Protein AF-A0A519LF11-F1 (afdb_monomer_lite)

Structure (mmCIF, N/CA/C/O backbone):
data_AF-A0A519LF11-F1
#
_entry.id   AF-A0A519LF11-F1
#
loop_
_atom_site.group_PDB
_atom_site.id
_atom_site.type_symbol
_atom_site.label_atom_id
_atom_site.label_alt_id
_atom_site.label_comp_id
_atom_site.label_asym_id
_atom_site.label_entity_id
_atom_site.label_seq_id
_atom_site.pdbx_PDB_ins_code
_atom_site.Cartn_x
_atom_site.Cartn_y
_atom_site.Cartn_z
_atom_site.occupancy
_atom_site.B_iso_or_equiv
_atom_site.auth_seq_id
_atom_site.auth_comp_id
_atom_site.auth_asym_id
_atom_site.auth_atom_id
_atom_site.pdbx_PDB_model_num
ATOM 1 N N . TYR A 1 1 ? -3.056 -14.702 11.292 1.00 87.56 1 TYR A N 1
ATOM 2 C CA . TYR A 1 1 ? -4.074 -15.159 12.252 1.00 87.56 1 TYR A CA 1
ATOM 3 C C . TYR A 1 1 ? -5.432 -15.442 11.601 1.00 87.56 1 TYR A C 1
ATOM 5 O O . TYR A 1 1 ? -5.685 -16.607 11.350 1.00 87.56 1 TYR A O 1
ATOM 13 N N . LEU A 1 2 ? -6.253 -14.445 11.229 1.00 89.44 2 LEU A N 1
ATOM 14 C CA . LEU A 1 2 ? -7.637 -14.657 10.737 1.00 89.44 2 LEU A CA 1
ATOM 15 C C . LEU A 1 2 ? -7.786 -15.696 9.604 1.00 89.44 2 LEU A C 1
ATOM 17 O O . LEU A 1 2 ? -8.635 -16.578 9.676 1.00 89.44 2 LEU A O 1
ATOM 21 N N . LYS A 1 3 ? -6.880 -15.685 8.614 1.00 87.69 3 LYS A N 1
ATOM 22 C CA . LYS A 1 3 ? -6.844 -16.703 7.543 1.00 87.69 3 LYS A CA 1
ATOM 23 C C . LYS A 1 3 ? -6.712 -18.145 8.068 1.00 87.69 3 LYS A C 1
ATOM 25 O O . LYS A 1 3 ? -7.223 -19.061 7.444 1.00 87.69 3 LYS A O 1
ATOM 30 N N . LYS A 1 4 ? -6.009 -18.358 9.188 1.00 87.94 4 LYS A N 1
ATOM 31 C CA . LYS A 1 4 ? -5.772 -19.684 9.794 1.00 87.94 4 LYS A CA 1
ATOM 32 C C . LYS A 1 4 ? -6.984 -20.217 10.551 1.00 87.94 4 LYS A C 1
ATOM 34 O O . LYS A 1 4 ? -7.087 -21.423 10.725 1.00 87.94 4 LYS A O 1
ATOM 39 N N . ILE A 1 5 ? -7.886 -19.330 10.959 1.00 88.44 5 ILE A N 1
ATOM 40 C CA . ILE A 1 5 ? -9.177 -19.675 11.564 1.00 88.44 5 ILE A CA 1
ATOM 41 C C . ILE A 1 5 ? -10.328 -19.556 10.549 1.00 88.44 5 ILE A C 1
ATOM 43 O O . ILE A 1 5 ? -11.488 -19.482 10.934 1.00 88.44 5 ILE A O 1
ATOM 47 N N . ASN A 1 6 ? -10.013 -19.550 9.245 1.00 87.06 6 ASN A N 1
ATOM 48 C CA . ASN A 1 6 ? -10.973 -19.497 8.136 1.00 87.06 6 ASN A CA 1
ATOM 49 C C . ASN A 1 6 ? -11.924 -18.286 8.159 1.00 87.06 6 ASN A C 1
ATOM 51 O O . ASN A 1 6 ? -13.063 -18.378 7.702 1.00 87.06 6 ASN A O 1
ATOM 55 N N . ILE A 1 7 ? -11.447 -17.138 8.651 1.00 86.44 7 ILE A N 1
ATOM 56 C CA . ILE A 1 7 ? -12.171 -15.866 8.581 1.00 86.44 7 ILE A CA 1
ATOM 57 C C . ILE A 1 7 ? -11.615 -15.049 7.414 1.00 86.44 7 ILE A C 1
ATOM 59 O O . ILE A 1 7 ? -10.441 -14.662 7.402 1.00 86.44 7 ILE A O 1
ATOM 63 N N . ASN A 1 8 ? -12.470 -14.800 6.421 1.00 84.62 8 ASN A N 1
ATOM 64 C CA . ASN A 1 8 ? -12.156 -13.963 5.271 1.00 84.62 8 ASN A CA 1
ATOM 65 C C . ASN A 1 8 ? -12.647 -12.542 5.524 1.00 84.62 8 ASN A C 1
ATOM 67 O O . ASN A 1 8 ? -13.817 -12.325 5.810 1.00 84.62 8 ASN A O 1
ATOM 71 N N . ILE A 1 9 ? -11.744 -11.584 5.365 1.00 85.94 9 ILE A N 1
ATOM 72 C CA . ILE A 1 9 ? -12.034 -10.158 5.475 1.00 85.94 9 ILE A CA 1
ATOM 73 C C . ILE A 1 9 ? -11.451 -9.416 4.285 1.00 85.94 9 ILE A C 1
ATOM 75 O O . ILE A 1 9 ? -10.484 -9.864 3.654 1.00 85.94 9 ILE A O 1
ATOM 79 N N . ASP A 1 10 ? -12.016 -8.247 4.022 1.00 84.12 10 ASP A N 1
ATOM 80 C CA . ASP A 1 10 ? -11.404 -7.277 3.135 1.00 84.12 10 ASP A CA 1
ATOM 81 C C . ASP A 1 10 ? -10.126 -6.724 3.781 1.00 84.12 10 ASP A C 1
ATOM 83 O O . ASP A 1 10 ? -10.163 -5.979 4.758 1.00 84.12 10 ASP A O 1
ATOM 87 N N . GLN A 1 11 ? -8.971 -7.131 3.253 1.00 82.56 11 GLN A N 1
ATOM 88 C CA . GLN A 1 11 ? -7.669 -6.759 3.810 1.00 82.56 11 GLN A CA 1
ATOM 89 C C . GLN A 1 11 ? -7.358 -5.272 3.632 1.00 82.56 11 GLN A C 1
ATOM 91 O O . GLN A 1 11 ? -6.623 -4.714 4.449 1.00 82.56 11 GLN A O 1
ATOM 96 N N . TYR A 1 12 ? -7.878 -4.643 2.573 1.00 83.19 12 TYR A N 1
ATOM 97 C CA . TYR A 1 12 ? -7.669 -3.217 2.340 1.00 83.19 12 TYR A CA 1
ATOM 98 C C . TYR A 1 12 ? -8.465 -2.408 3.353 1.00 83.19 12 TYR A C 1
ATOM 100 O O . TYR A 1 12 ? -7.890 -1.542 4.013 1.00 83.19 12 TYR A O 1
ATOM 108 N N . GLU A 1 13 ? -9.736 -2.762 3.532 1.00 87.56 13 GLU A N 1
ATOM 109 C CA . GLU A 1 13 ? -10.608 -2.116 4.509 1.00 87.56 13 GLU A CA 1
ATOM 110 C C . GLU A 1 13 ? -10.112 -2.348 5.942 1.00 87.56 13 GLU A C 1
ATOM 112 O O . GLU A 1 13 ? -9.997 -1.405 6.715 1.00 87.56 13 GLU A O 1
ATOM 117 N N . PHE A 1 14 ? -9.696 -3.570 6.291 1.00 90.38 14 PHE A N 1
ATOM 118 C CA . PHE A 1 14 ? -9.141 -3.856 7.617 1.00 90.38 14 PHE A CA 1
ATOM 119 C C . PHE A 1 14 ? -7.875 -3.052 7.900 1.00 90.38 14 PHE A C 1
ATOM 121 O O . PHE A 1 14 ? -7.740 -2.456 8.966 1.00 90.38 14 PHE A O 1
ATOM 128 N N . ALA A 1 15 ? -6.949 -2.996 6.938 1.00 89.12 15 ALA A N 1
ATOM 129 C CA . ALA A 1 15 ? -5.745 -2.191 7.093 1.00 89.12 15 ALA A CA 1
ATOM 130 C C . ALA A 1 15 ? -6.081 -0.702 7.244 1.00 89.12 15 ALA A C 1
ATOM 132 O O . ALA A 1 15 ? -5.442 -0.029 8.047 1.00 89.12 15 ALA A O 1
ATOM 133 N N . PHE A 1 16 ? -7.068 -0.197 6.502 1.00 89.94 16 PHE A N 1
ATOM 134 C CA . PHE A 1 16 ? -7.521 1.183 6.619 1.00 89.94 16 PHE A CA 1
ATOM 135 C C . PHE A 1 16 ? -8.142 1.463 7.992 1.00 89.94 16 PHE A C 1
ATOM 137 O O . PHE A 1 16 ? -7.699 2.390 8.667 1.00 89.94 16 PHE A O 1
ATOM 144 N N . GLN A 1 17 ? -9.091 0.641 8.448 1.00 91.56 17 GLN A N 1
ATOM 145 C CA . GLN A 1 17 ? -9.766 0.828 9.734 1.00 91.56 17 GLN A CA 1
ATOM 146 C C . GLN A 1 17 ? -8.781 0.755 10.905 1.00 91.56 17 GLN A C 1
ATOM 148 O O . GLN A 1 17 ? -8.702 1.720 11.665 1.00 91.56 17 GLN A O 1
ATOM 153 N N . VAL A 1 18 ? -7.928 -0.280 10.966 1.00 92.12 18 VAL A N 1
ATOM 154 C CA . VAL A 1 18 ? -6.892 -0.399 12.009 1.00 92.12 18 VAL A CA 1
ATOM 155 C C . VAL A 1 18 ? -5.951 0.807 11.984 1.00 92.12 18 VAL A C 1
ATOM 157 O O . VAL A 1 18 ? -5.682 1.404 13.021 1.00 92.12 18 VAL A O 1
ATOM 160 N N . GLN A 1 19 ? -5.445 1.204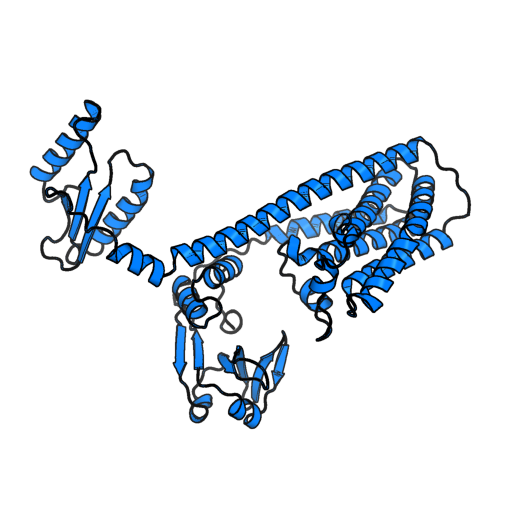 10.810 1.00 91.31 19 GLN A N 1
ATOM 161 C CA . GLN A 1 19 ? -4.489 2.315 10.717 1.00 91.31 19 GLN A CA 1
ATOM 162 C C . GLN A 1 19 ? -5.128 3.679 10.967 1.00 91.31 19 GLN A C 1
ATOM 164 O O . GLN A 1 19 ? -4.422 4.601 11.362 1.00 91.31 19 GLN A O 1
ATOM 169 N N . SER A 1 20 ? -6.424 3.837 10.718 1.00 92.50 20 SER A N 1
ATOM 170 C CA . SER A 1 20 ? -7.167 5.075 10.975 1.00 92.50 20 SER A CA 1
ATOM 171 C C . SER A 1 20 ? -7.638 5.204 12.427 1.00 92.50 20 SER A C 1
ATOM 173 O O . SER A 1 20 ? -8.152 6.254 12.808 1.00 92.50 20 SER A O 1
ATOM 175 N N . HIS A 1 21 ? -7.454 4.159 13.236 1.00 93.31 21 HIS A N 1
ATOM 176 C CA . HIS A 1 21 ? -7.799 4.159 14.649 1.00 93.31 21 HIS A CA 1
ATOM 177 C C . HIS A 1 21 ? -6.908 5.136 15.439 1.00 93.31 21 HIS A C 1
ATOM 179 O O . HIS A 1 21 ? -5.688 5.127 15.229 1.00 93.31 21 HIS A O 1
ATOM 185 N N . PRO A 1 22 ? -7.466 5.957 16.353 1.00 92.31 22 PRO A N 1
ATOM 186 C CA . PRO A 1 22 ? -6.696 6.925 17.141 1.00 92.31 22 PRO A CA 1
ATOM 187 C C . PRO A 1 22 ? -5.556 6.268 17.931 1.00 92.31 22 PRO A C 1
ATOM 189 O O . PRO A 1 22 ? -4.437 6.771 17.912 1.00 92.31 22 PRO A O 1
ATOM 192 N N . ASP A 1 23 ? -5.809 5.098 18.523 1.00 90.38 23 ASP A N 1
ATOM 193 C CA . ASP A 1 23 ? -4.818 4.357 19.315 1.00 90.38 23 ASP A CA 1
ATOM 194 C C . ASP A 1 23 ? -3.918 3.414 18.503 1.00 90.38 23 ASP A C 1
ATOM 196 O O . ASP A 1 23 ? -3.293 2.523 19.074 1.00 90.38 23 ASP A O 1
ATOM 200 N N . PHE A 1 24 ? -3.853 3.518 17.173 1.00 88.81 24 PHE A N 1
ATOM 201 C CA . PHE A 1 24 ? -2.919 2.700 16.389 1.00 88.81 24 PHE A CA 1
ATOM 202 C C . PHE A 1 24 ? -1.457 3.004 16.787 1.00 88.81 24 PHE A C 1
ATOM 204 O O . PHE A 1 24 ? -1.096 4.183 16.830 1.00 88.81 24 PHE A O 1
ATOM 211 N N . PRO A 1 25 ? -0.569 2.003 16.988 1.00 89.25 25 PRO A N 1
ATOM 212 C CA . PRO A 1 25 ? -0.704 0.566 16.699 1.00 89.25 25 PRO A CA 1
ATOM 213 C C . PRO A 1 25 ? -1.004 -0.319 17.932 1.00 89.25 25 PRO A C 1
ATOM 215 O O . PRO A 1 25 ? -0.390 -1.370 18.108 1.00 89.25 25 PRO A O 1
ATOM 218 N N . SER A 1 26 ? -1.914 0.090 18.817 1.00 89.44 26 SER A N 1
ATOM 219 C CA . SER A 1 26 ? -2.261 -0.673 20.027 1.00 89.44 26 SER A CA 1
ATOM 220 C C . SER A 1 26 ? -3.147 -1.896 19.755 1.00 89.44 26 SER A C 1
ATOM 222 O O . SER A 1 26 ? -3.822 -1.992 18.727 1.00 89.44 26 SER A O 1
ATOM 224 N N . LEU A 1 27 ? -3.218 -2.809 20.730 1.00 91.44 27 LEU A N 1
ATOM 225 C CA . LEU A 1 27 ? -4.159 -3.933 20.715 1.00 91.44 27 LEU A CA 1
ATOM 226 C C . LEU A 1 27 ? -5.624 -3.474 20.621 1.00 91.44 27 LEU A C 1
ATOM 228 O O . LEU A 1 27 ? -6.413 -4.128 19.943 1.00 91.44 27 LEU A O 1
ATOM 232 N N . LEU A 1 28 ? -5.966 -2.339 21.241 1.00 91.88 28 LEU A N 1
ATOM 233 C CA . LEU A 1 28 ? -7.313 -1.768 21.191 1.00 91.88 28 LEU A CA 1
ATOM 234 C C . LEU A 1 28 ? -7.740 -1.489 19.745 1.00 91.88 28 LEU A C 1
ATOM 236 O O . LEU A 1 28 ? -8.806 -1.928 19.329 1.00 91.88 28 LEU A O 1
ATOM 240 N N . SER A 1 29 ? -6.847 -0.904 18.935 1.00 93.06 29 SER A N 1
ATOM 241 C CA . SER A 1 29 ? -7.130 -0.646 17.514 1.00 93.06 29 SER A CA 1
ATOM 242 C C . SER A 1 29 ? -7.467 -1.910 16.714 1.00 93.06 29 SER A C 1
ATOM 244 O O . SER A 1 29 ? -8.253 -1.864 15.766 1.00 93.06 29 SER A O 1
ATOM 246 N N . ILE A 1 30 ? -6.890 -3.053 17.097 1.00 93.44 30 ILE A N 1
ATOM 247 C CA . ILE A 1 30 ? -7.147 -4.346 16.462 1.00 93.44 30 ILE A CA 1
ATOM 248 C C . ILE A 1 30 ? -8.499 -4.892 16.921 1.00 93.44 30 ILE A C 1
ATOM 250 O O . ILE A 1 30 ? -9.293 -5.289 16.074 1.00 93.44 30 ILE A O 1
ATOM 254 N N . VAL A 1 31 ? -8.759 -4.894 18.231 1.00 94.50 31 VAL A N 1
ATOM 255 C CA . VAL A 1 31 ? -10.025 -5.345 18.837 1.00 94.50 31 VAL A CA 1
ATOM 256 C C . VAL A 1 31 ? -11.210 -4.571 18.261 1.00 94.50 31 VAL A C 1
ATOM 258 O O . VAL A 1 31 ? -12.146 -5.176 17.742 1.00 94.50 31 VAL A O 1
ATOM 261 N N . ASP A 1 32 ? -11.131 -3.242 18.238 1.00 92.75 32 ASP A N 1
ATOM 262 C CA . ASP A 1 32 ? -12.209 -2.394 17.724 1.00 92.75 32 ASP A CA 1
ATOM 263 C C . ASP A 1 32 ? -12.405 -2.555 16.218 1.00 92.75 32 ASP A C 1
ATOM 265 O O . ASP A 1 32 ? -13.535 -2.542 15.728 1.00 92.75 32 ASP A O 1
ATOM 269 N N . THR A 1 33 ? -11.329 -2.810 15.468 1.00 93.12 33 THR A N 1
ATOM 270 C CA . THR A 1 33 ? -11.483 -3.135 14.048 1.00 93.12 33 THR A CA 1
ATOM 271 C C . THR A 1 33 ? -12.115 -4.512 13.847 1.00 93.12 33 THR A C 1
ATOM 273 O O . THR A 1 33 ? -12.961 -4.664 12.975 1.00 93.12 33 THR A O 1
ATOM 276 N N . LEU A 1 34 ? -11.772 -5.528 14.644 1.00 92.94 34 LEU A N 1
ATOM 277 C CA . LEU A 1 34 ? -12.459 -6.824 14.582 1.00 92.94 34 LEU A CA 1
ATOM 278 C C . LEU A 1 34 ? -13.955 -6.671 14.905 1.00 92.94 34 LEU A C 1
ATOM 280 O O . LEU A 1 34 ? -14.780 -7.247 14.195 1.00 92.94 34 LEU A O 1
ATOM 284 N N . ASN A 1 35 ? -14.302 -5.829 15.884 1.00 90.50 35 ASN A N 1
ATOM 285 C CA . ASN A 1 35 ? -15.689 -5.474 16.200 1.00 90.50 35 ASN A CA 1
ATOM 286 C C . ASN A 1 35 ? -16.390 -4.783 15.020 1.00 90.50 35 ASN A C 1
ATOM 288 O O . ASN A 1 35 ? -17.520 -5.137 14.701 1.00 90.50 35 ASN A O 1
ATOM 292 N N . PHE A 1 36 ? -15.715 -3.863 14.320 1.00 88.75 36 PHE A N 1
ATOM 293 C CA . PHE A 1 36 ? -16.241 -3.225 13.105 1.00 88.75 36 PHE A CA 1
ATOM 294 C C . PHE A 1 36 ? -16.598 -4.243 12.008 1.00 88.75 36 PHE A C 1
ATOM 296 O O . PHE A 1 36 ? -17.605 -4.084 11.324 1.00 88.75 36 PHE A O 1
ATOM 303 N N . PHE A 1 37 ? -15.817 -5.318 11.866 1.00 87.44 37 PHE A N 1
ATOM 304 C CA . PHE A 1 37 ? -16.116 -6.427 10.948 1.00 87.44 37 PHE A CA 1
ATOM 305 C C . PHE A 1 37 ? -17.119 -7.449 11.513 1.00 87.44 37 PHE A C 1
ATOM 307 O O . PHE A 1 37 ? -17.302 -8.507 10.913 1.00 87.44 37 PHE A O 1
ATOM 314 N N . ASN A 1 38 ? -17.753 -7.174 12.660 1.00 85.56 38 ASN A N 1
ATOM 315 C CA . ASN A 1 38 ? -18.621 -8.112 13.378 1.00 85.56 38 ASN A CA 1
ATOM 316 C C . ASN A 1 38 ? -17.945 -9.471 13.644 1.00 85.56 38 ASN A C 1
ATOM 318 O O . ASN A 1 38 ? -18.586 -10.522 13.584 1.00 85.56 38 ASN A O 1
ATOM 322 N N . ILE A 1 39 ? -16.637 -9.468 13.914 1.00 89.38 39 ILE A N 1
ATOM 323 C CA . ILE A 1 39 ? -15.878 -10.660 14.295 1.00 89.38 39 ILE A CA 1
ATOM 324 C C . ILE A 1 39 ? -15.870 -10.739 15.816 1.00 89.38 39 ILE A C 1
ATOM 326 O O . ILE A 1 39 ? -15.343 -9.847 16.481 1.00 89.38 39 ILE A O 1
ATOM 330 N N . LEU A 1 40 ? -16.414 -11.823 16.371 1.00 90.75 40 LEU A N 1
ATOM 331 C CA . LEU A 1 40 ? -16.359 -12.068 17.810 1.00 90.75 40 LEU A CA 1
ATOM 332 C C . LEU A 1 40 ? -14.901 -12.189 18.237 1.00 90.75 40 LEU A C 1
ATOM 334 O O . LEU A 1 40 ? -14.146 -12.984 17.683 1.00 90.75 40 LEU A O 1
ATOM 338 N N . ASN A 1 41 ? -14.481 -11.375 19.195 1.00 93.56 41 ASN A N 1
ATOM 339 C CA . ASN A 1 41 ? -13.105 -11.370 19.656 1.00 93.56 41 ASN A CA 1
ATOM 340 C C . ASN A 1 41 ? -13.023 -10.963 21.128 1.00 93.56 41 ASN A C 1
ATOM 342 O O . ASN A 1 41 ? -13.910 -10.289 21.652 1.00 93.56 41 ASN A O 1
ATOM 346 N N . LYS A 1 42 ? -11.960 -11.404 21.800 1.00 93.88 42 LYS A N 1
ATOM 347 C CA . LYS A 1 42 ? -11.648 -11.048 23.183 1.00 93.88 42 LYS A CA 1
ATOM 348 C C . LYS A 1 42 ? -10.145 -10.899 23.361 1.00 93.88 42 LYS A C 1
ATOM 350 O O . LYS A 1 42 ? -9.384 -11.799 23.009 1.00 93.88 42 LYS A O 1
ATOM 355 N N . ALA A 1 43 ? -9.745 -9.781 23.958 1.00 94.69 43 ALA A N 1
ATOM 356 C CA . ALA A 1 43 ? -8.422 -9.593 24.536 1.00 94.69 43 ALA A CA 1
ATOM 357 C C . ALA A 1 43 ? -8.501 -9.877 26.043 1.00 94.69 43 ALA A C 1
ATOM 359 O O . ALA A 1 43 ? -9.244 -9.206 26.758 1.00 94.69 43 ALA A O 1
ATOM 360 N N . ILE A 1 44 ? -7.771 -10.883 26.519 1.00 94.69 44 ILE A N 1
ATOM 361 C CA . ILE A 1 44 ? -7.806 -11.361 27.907 1.00 94.69 44 ILE A CA 1
ATOM 362 C C . ILE A 1 44 ? -6.395 -11.503 28.474 1.00 94.69 44 ILE A C 1
ATOM 364 O O . ILE A 1 44 ? -5.430 -11.653 27.723 1.00 94.69 44 ILE A O 1
ATOM 368 N N . ARG A 1 45 ? -6.285 -11.453 29.806 1.00 95.06 45 ARG A N 1
ATOM 369 C CA . ARG A 1 45 ? -5.061 -11.831 30.515 1.00 95.06 45 ARG A CA 1
ATOM 370 C C . ARG A 1 45 ? -5.102 -13.320 30.842 1.00 95.06 45 ARG A C 1
ATOM 372 O O . ARG A 1 45 ? -6.049 -13.763 31.483 1.00 95.06 45 ARG A O 1
ATOM 379 N N . VAL A 1 46 ? -4.102 -14.065 30.395 1.00 94.56 46 VAL A N 1
ATOM 380 C CA . VAL A 1 46 ? -3.960 -15.511 30.563 1.00 94.56 46 VAL A CA 1
ATOM 381 C C . VAL A 1 46 ? -2.549 -15.779 31.079 1.00 94.56 46 VAL A C 1
ATOM 383 O O . VAL A 1 46 ? -1.597 -15.575 30.323 1.00 94.56 46 VAL A O 1
ATOM 386 N N . PRO A 1 47 ? -2.397 -16.206 32.343 1.00 93.44 47 PRO A N 1
ATOM 387 C CA . PRO A 1 47 ? -1.108 -16.623 32.883 1.00 93.44 47 PRO A CA 1
ATOM 388 C C . PRO A 1 47 ? -0.517 -17.792 32.090 1.00 93.44 47 PRO A C 1
ATOM 390 O O . PRO A 1 47 ? -1.253 -18.592 31.507 1.00 93.44 47 PRO A O 1
ATOM 393 N N . ILE A 1 48 ? 0.810 -17.944 32.109 1.00 89.88 48 ILE A N 1
ATOM 394 C CA . ILE A 1 48 ? 1.488 -19.037 31.389 1.00 89.88 48 ILE A CA 1
ATOM 395 C C . ILE A 1 48 ? 1.015 -20.436 31.831 1.00 89.88 48 ILE A C 1
ATOM 397 O O . ILE A 1 48 ? 0.968 -21.353 31.011 1.00 89.88 48 ILE A O 1
ATOM 401 N N . SER A 1 49 ? 0.580 -20.594 33.089 1.00 90.12 49 SER A N 1
ATOM 402 C CA . SER A 1 49 ? 0.004 -21.844 33.615 1.00 90.12 49 SER A CA 1
ATOM 403 C C . SER A 1 49 ? -1.201 -22.331 32.806 1.00 90.12 49 SER A C 1
ATOM 405 O O . SER A 1 49 ? -1.400 -23.533 32.628 1.00 90.12 49 SER A O 1
ATOM 407 N N . ASP A 1 50 ? -1.969 -21.388 32.262 1.00 92.12 50 ASP A N 1
ATOM 408 C CA . ASP A 1 50 ? -3.241 -21.634 31.589 1.00 92.12 50 ASP A CA 1
ATOM 409 C C . ASP A 1 50 ? -3.080 -21.673 30.063 1.00 92.12 50 ASP A C 1
ATOM 411 O O . ASP A 1 50 ? -4.057 -21.832 29.327 1.00 92.12 50 ASP A O 1
ATOM 415 N N . LEU A 1 51 ? -1.839 -21.601 29.561 1.00 88.06 51 LEU A N 1
ATOM 416 C CA . LEU A 1 51 ? -1.502 -21.655 28.135 1.00 88.06 51 LEU A CA 1
ATOM 417 C C . LEU A 1 51 ? -2.129 -22.872 27.436 1.00 88.06 51 LEU A C 1
ATOM 419 O O . LEU A 1 51 ? -2.506 -22.812 26.265 1.00 88.06 51 LEU A O 1
ATOM 423 N N . ASN A 1 52 ? -2.279 -23.984 28.158 1.00 87.31 52 ASN A N 1
ATOM 424 C CA . ASN A 1 52 ? -2.854 -25.209 27.616 1.00 87.31 52 ASN A CA 1
ATOM 425 C C . ASN A 1 52 ? -4.353 -25.120 27.297 1.00 87.31 52 ASN A C 1
ATOM 427 O O . ASN A 1 52 ? -4.803 -25.894 26.451 1.00 87.31 52 ASN A O 1
ATOM 431 N N . LEU A 1 53 ? -5.082 -24.188 27.922 1.00 89.88 53 LEU A N 1
ATOM 432 C CA . LEU A 1 53 ? -6.515 -23.952 27.713 1.00 89.88 53 LEU A CA 1
ATOM 433 C C . LEU A 1 53 ? -6.799 -23.107 26.463 1.00 89.88 53 LEU A C 1
ATOM 435 O O . LEU A 1 53 ? -7.939 -23.043 26.003 1.00 89.88 53 LEU A O 1
ATOM 439 N N . LEU A 1 54 ? -5.775 -22.451 25.910 1.00 91.56 54 LEU A N 1
ATOM 440 C CA . LEU A 1 54 ? -5.916 -21.621 24.721 1.00 91.56 54 LEU A CA 1
ATOM 441 C C . LEU A 1 54 ? -6.207 -22.462 23.469 1.00 91.56 54 LEU A C 1
ATOM 443 O O . LEU A 1 54 ? -5.722 -23.592 23.337 1.00 91.56 54 LEU A O 1
ATOM 447 N N . PRO A 1 55 ? -6.956 -21.905 22.498 1.00 91.75 55 PRO A N 1
ATOM 448 C CA . PRO A 1 55 ? -7.197 -22.572 21.227 1.00 91.75 55 PRO A CA 1
ATOM 449 C C . PRO A 1 55 ? -5.891 -22.796 20.455 1.00 91.75 55 PRO A C 1
ATOM 451 O O . PRO A 1 55 ? -4.869 -22.164 20.702 1.00 91.75 55 PRO A O 1
ATOM 454 N N . ASN A 1 56 ? -5.932 -23.641 19.423 1.00 92.38 56 ASN A N 1
ATOM 455 C CA . ASN A 1 56 ? -4.737 -23.944 18.623 1.00 92.38 56 ASN A CA 1
ATOM 456 C C . ASN A 1 56 ? -4.134 -22.730 17.896 1.00 92.38 56 ASN A C 1
ATOM 458 O O . ASN A 1 56 ? -2.991 -22.789 17.452 1.00 92.38 56 ASN A O 1
ATOM 462 N N . ASN A 1 57 ? -4.905 -21.656 17.718 1.00 93.06 57 ASN A N 1
ATOM 463 C CA . ASN A 1 57 ? -4.498 -20.446 17.016 1.00 93.06 57 ASN A CA 1
ATOM 464 C C . ASN A 1 57 ? -4.929 -19.226 17.828 1.00 93.06 57 ASN A C 1
ATOM 466 O O . ASN A 1 57 ? -6.126 -19.022 18.030 1.00 93.06 57 ASN A O 1
ATOM 470 N N . PHE A 1 58 ? -3.981 -18.378 18.208 1.00 94.38 58 PHE A N 1
ATOM 471 C CA . PHE A 1 58 ? -4.256 -17.132 18.925 1.00 94.38 58 PHE A CA 1
ATOM 472 C C . PHE A 1 58 ? -3.169 -16.095 18.643 1.00 94.38 58 PHE A C 1
ATOM 474 O O . PHE A 1 58 ? -2.161 -16.385 17.995 1.00 94.38 58 PHE A O 1
ATOM 481 N N . ILE A 1 59 ? -3.388 -14.863 19.086 1.00 94.44 59 ILE A N 1
ATOM 482 C CA . ILE A 1 59 ? -2.361 -13.822 19.116 1.00 94.44 59 ILE A CA 1
ATOM 483 C C . ILE A 1 59 ? -1.960 -13.615 20.575 1.00 94.44 59 ILE A C 1
ATOM 485 O O . ILE A 1 59 ? -2.834 -13.554 21.430 1.00 94.44 59 ILE A O 1
ATOM 489 N N . ALA A 1 60 ? -0.670 -13.486 20.863 1.00 93.75 60 ALA A N 1
ATOM 490 C CA . ALA A 1 60 ? -0.181 -13.166 22.200 1.00 93.75 60 ALA A CA 1
ATOM 491 C C . ALA A 1 60 ? 0.842 -12.036 22.161 1.00 93.75 60 ALA A C 1
ATOM 493 O O . ALA A 1 60 ? 1.538 -11.841 21.162 1.00 93.75 60 ALA A O 1
ATOM 494 N N . LEU A 1 61 ? 0.925 -11.293 23.257 1.00 92.19 61 LEU A N 1
ATOM 495 C CA . LEU A 1 61 ? 1.948 -10.285 23.470 1.00 92.19 61 LEU A CA 1
ATOM 496 C C . LEU A 1 61 ? 3.216 -10.960 24.007 1.00 92.19 61 LEU A C 1
ATOM 498 O O . LEU A 1 61 ? 3.197 -11.531 25.094 1.00 92.19 61 LEU A O 1
ATOM 502 N N . ILE A 1 62 ? 4.306 -10.887 23.244 1.00 90.38 62 ILE A N 1
ATOM 503 C CA . ILE A 1 62 ? 5.591 -11.523 23.558 1.00 90.38 62 ILE A CA 1
ATOM 504 C C . ILE A 1 62 ? 6.664 -10.443 23.701 1.00 90.38 62 ILE A C 1
ATOM 506 O O . ILE A 1 62 ? 6.719 -9.496 22.912 1.00 90.38 62 ILE A O 1
ATOM 510 N N . LYS A 1 63 ? 7.512 -10.569 24.722 1.00 89.31 63 LYS A N 1
ATOM 511 C CA . LYS A 1 63 ? 8.620 -9.654 25.006 1.00 89.31 63 LYS A CA 1
ATOM 512 C C . LYS A 1 63 ? 9.940 -10.264 24.537 1.00 89.31 63 LYS A C 1
ATOM 514 O O . LYS A 1 63 ? 10.456 -11.185 25.157 1.00 89.31 63 LYS A O 1
ATOM 519 N N . GLU A 1 64 ? 10.495 -9.744 23.447 1.00 83.81 64 GLU A N 1
ATOM 520 C CA . GLU A 1 64 ? 11.839 -10.117 22.990 1.00 83.81 64 GLU A CA 1
ATOM 521 C C . GLU A 1 64 ? 12.921 -9.298 23.712 1.00 83.81 64 GLU A C 1
ATOM 523 O O . GLU A 1 64 ? 12.698 -8.145 24.093 1.00 83.81 64 GLU A O 1
ATOM 528 N N . GLU A 1 65 ? 14.109 -9.878 23.893 1.00 78.50 65 GLU A N 1
ATOM 529 C CA . GLU A 1 65 ? 15.240 -9.186 24.519 1.00 78.50 65 GLU A CA 1
ATOM 530 C C . GLU A 1 65 ? 15.597 -7.900 23.760 1.00 78.50 65 GLU A C 1
ATOM 532 O O . GLU A 1 65 ? 15.757 -7.892 22.539 1.00 78.50 65 GLU A O 1
ATOM 537 N N . GLY A 1 66 ? 15.696 -6.788 24.493 1.00 74.62 66 GLY A N 1
ATOM 538 C CA . GLY A 1 66 ? 16.035 -5.479 23.930 1.00 74.62 66 GLY A CA 1
ATOM 539 C C . GLY A 1 66 ? 14.934 -4.811 23.094 1.00 74.62 66 GLY A C 1
ATOM 540 O O . GLY A 1 66 ? 15.173 -3.727 22.561 1.00 74.62 66 GLY A O 1
ATOM 541 N N . LYS A 1 67 ? 13.733 -5.399 22.984 1.00 80.88 67 LYS A N 1
ATOM 542 C CA . LYS A 1 67 ? 12.597 -4.823 22.243 1.00 80.88 67 LYS A CA 1
ATOM 543 C C . LYS A 1 67 ? 11.384 -4.591 23.148 1.00 80.88 67 LYS A C 1
ATOM 545 O O . LYS A 1 67 ? 11.200 -5.240 24.176 1.00 80.88 67 LYS A O 1
ATOM 550 N N . ALA A 1 68 ? 10.527 -3.650 22.749 1.00 81.00 68 ALA A N 1
ATOM 551 C CA . ALA A 1 68 ? 9.209 -3.502 23.360 1.00 81.00 68 ALA A CA 1
ATOM 552 C C . ALA A 1 68 ? 8.352 -4.756 23.083 1.00 81.00 68 ALA A C 1
ATOM 554 O O . ALA A 1 68 ? 8.538 -5.375 22.033 1.00 81.00 68 ALA A O 1
ATOM 555 N N . PRO A 1 69 ? 7.409 -5.127 23.970 1.00 85.12 69 PRO A N 1
ATOM 556 C CA . PRO A 1 69 ? 6.510 -6.251 23.727 1.00 85.12 69 PRO A CA 1
ATOM 557 C C . PRO A 1 69 ? 5.713 -6.068 22.431 1.00 85.12 69 PRO A C 1
ATOM 559 O O . PRO A 1 69 ? 5.159 -4.995 22.186 1.00 85.12 69 PRO A O 1
ATOM 562 N N . GLN A 1 70 ? 5.639 -7.113 21.609 1.00 86.44 70 GLN A N 1
ATOM 563 C CA . GLN A 1 70 ? 4.949 -7.097 20.318 1.00 86.44 70 GLN A CA 1
ATOM 564 C C . GLN A 1 70 ? 3.923 -8.224 20.226 1.00 86.44 70 GLN A C 1
ATOM 566 O O . GLN A 1 70 ? 4.020 -9.241 20.909 1.00 86.44 70 GLN A O 1
ATOM 571 N N . LEU A 1 71 ? 2.889 -8.020 19.410 1.00 88.88 71 LEU A N 1
ATOM 572 C CA . LEU A 1 71 ? 1.854 -9.024 19.182 1.00 88.88 71 LEU A CA 1
ATOM 573 C C . LEU A 1 71 ? 2.339 -10.036 18.142 1.00 88.88 71 LEU A C 1
ATOM 575 O O . LEU A 1 71 ? 2.577 -9.678 16.988 1.00 88.88 71 LEU A O 1
ATOM 579 N N . HIS A 1 72 ? 2.407 -11.306 18.529 1.00 90.88 72 HIS A N 1
ATOM 580 C CA . HIS A 1 72 ? 2.767 -12.414 17.651 1.00 90.88 72 HIS A CA 1
ATOM 581 C C . HIS A 1 72 ? 1.600 -13.384 17.491 1.00 90.88 72 HIS A C 1
ATOM 583 O O . HIS A 1 72 ? 0.851 -13.659 18.425 1.00 90.88 72 HIS A O 1
ATOM 589 N N . TYR A 1 73 ? 1.453 -13.934 16.287 1.00 92.44 73 TYR A N 1
ATOM 590 C CA . TYR A 1 73 ? 0.558 -15.066 16.054 1.00 92.44 73 TYR A CA 1
ATOM 591 C C . TYR A 1 73 ? 1.227 -16.343 16.561 1.00 92.44 73 TYR A C 1
ATOM 593 O O . TYR A 1 73 ? 2.346 -16.641 16.146 1.00 92.44 73 TYR A O 1
ATOM 601 N N . ILE A 1 74 ? 0.529 -17.093 17.410 1.00 92.81 74 ILE A N 1
ATOM 602 C CA . ILE A 1 74 ? 0.982 -18.367 17.964 1.00 92.81 74 ILE A CA 1
ATOM 603 C C . ILE A 1 74 ? 0.082 -19.493 17.453 1.00 92.81 74 ILE A C 1
ATOM 605 O O . ILE A 1 74 ? -1.148 -19.380 17.411 1.00 92.81 74 ILE A O 1
ATOM 609 N N . GLN A 1 75 ? 0.721 -20.586 17.046 1.00 92.69 75 GLN A N 1
ATOM 610 C CA . GLN A 1 75 ? 0.095 -21.829 16.635 1.00 92.69 75 GLN A CA 1
ATOM 611 C C . GLN A 1 75 ? 0.582 -22.975 17.525 1.00 92.69 75 GLN A C 1
ATOM 613 O O . GLN A 1 75 ? 1.773 -23.279 17.557 1.00 92.69 75 GLN A O 1
ATOM 618 N N . LYS A 1 76 ? -0.349 -23.658 18.187 1.00 90.88 76 LYS A N 1
ATOM 619 C CA . LYS A 1 76 ? -0.094 -24.893 18.936 1.00 90.88 76 LYS A CA 1
ATOM 620 C C . LYS A 1 76 ? -0.276 -26.102 18.016 1.00 90.88 76 LYS A C 1
ATOM 622 O O . LYS A 1 76 ? -1.289 -26.209 17.318 1.00 90.88 76 LYS A O 1
ATOM 627 N N . LYS A 1 77 ? 0.699 -27.015 17.999 1.00 87.56 77 LYS A N 1
ATOM 628 C CA . LYS A 1 77 ? 0.611 -28.318 17.315 1.00 87.56 77 LYS A CA 1
ATOM 629 C C . LYS A 1 77 ? 1.122 -29.415 18.245 1.00 87.56 77 LYS A C 1
ATOM 631 O O . LYS A 1 77 ? 2.328 -29.611 18.380 1.00 87.56 77 LYS A O 1
ATOM 636 N N . GLY A 1 78 ? 0.198 -30.134 18.879 1.00 84.81 78 GLY A N 1
ATOM 637 C CA . GLY A 1 78 ? 0.548 -31.112 19.908 1.00 84.81 78 GLY A CA 1
ATOM 638 C C . GLY A 1 78 ? 1.249 -30.426 21.083 1.00 84.81 78 GLY A C 1
ATOM 639 O O . GLY A 1 78 ? 0.653 -29.565 21.727 1.00 84.81 78 GLY A O 1
ATOM 640 N N . ILE A 1 79 ? 2.509 -30.795 21.323 1.00 81.69 79 ILE A N 1
ATOM 641 C CA . ILE A 1 79 ? 3.341 -30.300 22.436 1.00 81.69 79 ILE A CA 1
ATOM 642 C C . ILE A 1 79 ? 4.149 -29.050 22.036 1.00 81.69 79 ILE A C 1
ATOM 644 O O . ILE A 1 79 ? 4.630 -28.320 22.896 1.00 81.69 79 ILE A O 1
ATOM 648 N N . HIS A 1 80 ? 4.288 -28.774 20.736 1.00 87.12 80 HIS A N 1
ATOM 649 C CA . HIS A 1 80 ? 5.126 -27.684 20.243 1.00 87.12 80 HIS A CA 1
ATOM 650 C C . HIS A 1 80 ? 4.325 -26.411 19.970 1.00 87.12 80 HIS A C 1
ATOM 652 O O . HIS A 1 80 ? 3.234 -26.448 19.382 1.00 87.12 80 HIS A O 1
ATOM 658 N N . TYR A 1 81 ? 4.925 -25.277 20.326 1.00 89.88 81 TYR A N 1
ATOM 659 C CA . TYR A 1 81 ? 4.439 -23.950 19.982 1.00 89.88 81 TYR A CA 1
ATOM 660 C C . TYR A 1 81 ? 5.262 -23.376 18.833 1.00 89.88 81 TYR A C 1
ATOM 662 O O . TYR A 1 81 ? 6.487 -23.485 18.782 1.00 89.88 81 TYR A O 1
ATOM 670 N N . TYR A 1 82 ? 4.557 -22.757 17.896 1.00 90.00 82 TYR A N 1
ATOM 671 C CA . TYR A 1 82 ? 5.146 -22.032 16.787 1.00 90.00 82 TYR A CA 1
ATOM 672 C C . TYR A 1 82 ? 4.684 -20.591 16.875 1.00 90.00 82 TYR A C 1
ATOM 674 O O . TYR A 1 82 ? 3.483 -20.348 16.982 1.00 90.00 82 TYR A O 1
ATOM 682 N N . TYR A 1 83 ? 5.596 -19.638 16.769 1.00 90.44 83 TYR A N 1
ATOM 683 C CA . TYR A 1 83 ? 5.238 -18.227 16.697 1.00 90.44 83 TYR A CA 1
ATOM 684 C C . TYR A 1 83 ? 5.650 -17.643 15.350 1.00 90.44 83 TYR A C 1
ATOM 686 O O . TYR A 1 83 ? 6.596 -18.098 14.707 1.00 90.44 83 TYR A O 1
ATOM 694 N N . PHE A 1 84 ? 4.878 -16.673 14.873 1.00 85.56 84 PHE A N 1
ATOM 695 C CA . PHE A 1 84 ? 5.173 -15.984 13.628 1.00 85.56 84 PHE A CA 1
ATOM 696 C C . PHE A 1 84 ? 6.151 -14.846 13.899 1.00 85.56 84 PHE A C 1
ATOM 698 O O . PHE A 1 84 ? 5.788 -13.845 14.524 1.00 85.56 84 PHE A O 1
ATOM 705 N N . ASN A 1 85 ? 7.372 -15.009 13.404 1.00 79.00 85 ASN A N 1
ATOM 706 C CA . ASN A 1 85 ? 8.447 -14.038 13.505 1.00 79.00 85 ASN A CA 1
ATOM 707 C C . ASN A 1 85 ? 8.908 -13.635 12.105 1.00 79.00 85 ASN A C 1
ATOM 709 O O . ASN A 1 85 ? 9.091 -14.498 11.248 1.00 79.00 85 ASN A O 1
ATOM 713 N N . GLU A 1 86 ? 9.037 -12.332 11.852 1.00 65.81 86 GLU A N 1
ATOM 714 C CA . GLU A 1 86 ? 9.626 -11.773 10.622 1.00 65.81 86 GLU A CA 1
ATOM 715 C C . GLU A 1 86 ? 9.219 -12.479 9.306 1.00 65.81 86 GLU A C 1
ATOM 717 O O . GLU A 1 86 ? 10.001 -12.589 8.366 1.00 65.81 86 GLU A O 1
ATOM 722 N N . LYS A 1 87 ? 7.944 -12.896 9.207 1.00 66.62 87 LYS A N 1
ATOM 723 C CA . LYS A 1 87 ? 7.294 -13.553 8.048 1.00 66.62 87 LYS A CA 1
ATOM 724 C C . LYS A 1 87 ? 7.401 -15.085 7.957 1.00 66.62 87 LYS A C 1
ATOM 726 O O . LYS A 1 87 ? 6.848 -15.653 7.011 1.00 66.62 87 LYS A O 1
ATOM 731 N N . ARG A 1 88 ? 8.011 -15.776 8.923 1.00 80.69 88 ARG A N 1
ATOM 732 C CA . ARG A 1 88 ? 8.029 -17.250 9.002 1.00 80.69 88 ARG A CA 1
ATOM 733 C C . ARG A 1 88 ? 7.502 -17.759 10.344 1.00 80.69 88 ARG A C 1
ATOM 735 O O . ARG A 1 88 ? 7.465 -17.032 11.328 1.00 80.69 88 ARG A O 1
ATOM 742 N N . MET A 1 89 ? 7.046 -19.010 10.363 1.00 84.19 89 MET A N 1
ATOM 743 C CA . MET A 1 89 ? 6.727 -19.696 11.617 1.00 84.19 89 MET A CA 1
ATOM 744 C C . MET A 1 89 ? 8.015 -20.307 12.163 1.00 84.19 89 MET A C 1
ATOM 746 O O . MET A 1 89 ? 8.642 -21.110 11.473 1.00 84.19 89 MET A O 1
ATOM 750 N N . GLU A 1 90 ? 8.384 -19.948 13.384 1.00 86.75 90 GLU A N 1
ATOM 751 C CA . GLU A 1 90 ? 9.534 -20.506 14.095 1.00 86.75 90 GLU A CA 1
ATOM 752 C C . GLU A 1 90 ? 9.040 -21.353 15.264 1.00 86.75 90 GLU A C 1
ATOM 754 O O . GLU A 1 90 ? 8.026 -21.027 15.885 1.00 86.75 90 GLU A O 1
ATOM 759 N N . ILE A 1 91 ? 9.735 -22.457 15.544 1.00 88.25 91 ILE A N 1
ATOM 760 C CA . ILE A 1 91 ? 9.487 -23.252 16.750 1.00 88.25 91 ILE A CA 1
ATOM 761 C C . ILE A 1 91 ? 10.048 -22.475 17.935 1.00 88.25 91 ILE A C 1
ATOM 763 O O . ILE A 1 91 ? 11.198 -22.040 17.893 1.00 88.25 91 ILE A O 1
ATOM 767 N N . ILE A 1 92 ? 9.250 -22.336 18.988 1.00 86.25 92 ILE A N 1
ATOM 768 C CA . ILE A 1 92 ? 9.690 -21.790 20.270 1.00 86.25 92 ILE A CA 1
ATOM 769 C C . ILE A 1 92 ? 9.635 -22.899 21.321 1.00 86.25 92 ILE A C 1
ATOM 771 O O . ILE A 1 92 ? 8.656 -23.645 21.392 1.00 86.25 92 ILE A O 1
ATOM 775 N N . SER A 1 93 ? 10.712 -23.053 22.096 1.00 87.50 93 SER A N 1
ATOM 776 C CA . SER A 1 93 ? 10.711 -23.962 23.245 1.00 87.50 93 SER A CA 1
ATOM 777 C C . SER A 1 93 ? 9.787 -23.422 24.335 1.00 87.50 93 SER A C 1
ATOM 779 O O . SER A 1 93 ? 9.587 -22.211 24.438 1.00 87.50 93 SER A O 1
ATOM 781 N N . ASN A 1 94 ? 9.234 -24.313 25.157 1.00 85.25 94 ASN A N 1
ATOM 782 C CA . ASN A 1 94 ? 8.323 -23.913 26.231 1.00 85.25 94 ASN A CA 1
ATOM 783 C C . ASN A 1 94 ? 9.005 -22.945 27.209 1.00 85.25 94 ASN A C 1
ATOM 785 O O . ASN A 1 94 ? 8.445 -21.890 27.481 1.00 85.25 94 ASN A O 1
ATOM 789 N N . ASP A 1 95 ? 10.249 -23.229 27.608 1.00 85.50 95 ASP A N 1
ATOM 790 C CA . ASP A 1 95 ? 11.025 -22.379 28.525 1.00 85.50 95 ASP A CA 1
ATOM 791 C C . ASP A 1 95 ? 11.252 -20.963 27.967 1.00 85.50 95 ASP A C 1
ATOM 793 O O . ASP A 1 95 ? 11.206 -19.967 28.690 1.00 85.50 95 ASP A O 1
ATOM 797 N N . LEU A 1 96 ? 11.482 -20.852 26.653 1.00 86.88 96 LEU A N 1
ATOM 798 C CA . LEU A 1 96 ? 11.686 -19.562 25.993 1.00 86.88 96 LEU A CA 1
ATOM 799 C C . LEU A 1 96 ? 10.368 -18.807 25.796 1.00 86.88 96 LEU A C 1
ATOM 801 O O . LEU A 1 96 ? 10.351 -17.579 25.820 1.00 86.88 96 LEU A O 1
ATOM 805 N N . LEU A 1 97 ? 9.265 -19.523 25.572 1.00 87.81 97 LEU A N 1
ATOM 806 C CA . LEU A 1 97 ? 7.943 -18.912 25.504 1.00 87.81 97 LEU A CA 1
ATOM 807 C C . LEU A 1 97 ? 7.536 -18.368 26.874 1.00 87.81 97 LEU A C 1
ATOM 809 O O . LEU A 1 97 ? 7.049 -17.244 26.947 1.00 87.81 97 LEU A O 1
ATOM 813 N N . GLU A 1 98 ? 7.782 -19.134 27.936 1.00 88.69 98 GLU A N 1
ATOM 814 C CA . GLU A 1 98 ? 7.500 -18.759 29.320 1.00 88.69 98 GLU A CA 1
ATOM 815 C C . GLU A 1 98 ? 8.290 -17.517 29.744 1.00 88.69 98 GLU A C 1
ATOM 817 O O . GLU A 1 98 ? 7.700 -16.565 30.251 1.00 88.69 98 GLU A O 1
ATOM 822 N N . SER A 1 99 ? 9.589 -17.449 29.435 1.00 88.56 99 SER A N 1
ATOM 823 C CA . SER A 1 99 ? 10.413 -16.281 29.780 1.00 88.56 99 SER A CA 1
ATOM 824 C C . SER A 1 99 ? 10.031 -14.999 29.029 1.00 88.56 99 SER A C 1
ATOM 826 O O . SER A 1 99 ? 10.327 -13.895 29.490 1.00 88.56 99 SER A O 1
ATOM 828 N N . ARG A 1 100 ? 9.362 -15.128 27.877 1.00 90.69 100 ARG A N 1
ATOM 829 C CA . ARG A 1 100 ? 8.931 -14.003 27.030 1.00 90.69 100 ARG A CA 1
ATOM 830 C C . ARG A 1 100 ? 7.437 -13.696 27.127 1.00 90.69 100 ARG A C 1
ATOM 832 O O . ARG A 1 100 ? 6.968 -12.772 26.455 1.00 90.69 100 ARG A O 1
ATOM 839 N N . TRP A 1 101 ? 6.682 -14.463 27.907 1.00 91.94 101 TRP A N 1
ATOM 840 C CA . TRP A 1 101 ? 5.235 -14.329 28.019 1.00 91.94 101 TRP A CA 1
ATOM 841 C C . TRP A 1 101 ? 4.852 -13.028 28.729 1.00 91.94 101 TRP A C 1
ATOM 843 O O . TRP A 1 101 ? 5.484 -12.633 29.704 1.00 91.94 101 TRP A O 1
ATOM 853 N N . ASN A 1 102 ? 3.821 -12.341 28.232 1.00 90.94 102 ASN A N 1
ATOM 854 C CA . ASN A 1 102 ? 3.376 -11.063 28.796 1.00 90.94 102 ASN A CA 1
ATOM 855 C C . ASN A 1 102 ? 1.861 -11.033 29.066 1.00 90.94 102 ASN A C 1
ATOM 857 O O . ASN A 1 102 ? 1.227 -9.986 28.926 1.00 90.94 102 ASN A O 1
ATOM 861 N N . ASP A 1 103 ? 1.291 -12.203 29.377 1.00 93.06 103 ASP A N 1
ATOM 862 C CA . ASP A 1 103 ? -0.094 -12.502 29.776 1.00 93.06 103 ASP A CA 1
ATOM 863 C C . ASP A 1 103 ? -1.222 -12.051 28.845 1.00 93.06 103 ASP A C 1
ATOM 865 O O . ASP A 1 103 ? -2.348 -12.497 29.001 1.00 93.06 103 ASP A O 1
ATOM 869 N N . ILE A 1 104 ? -0.992 -11.189 27.862 1.00 94.50 104 ILE A N 1
ATOM 870 C CA . ILE A 1 104 ? -2.056 -10.648 27.017 1.00 94.50 104 ILE A CA 1
ATOM 871 C C . ILE A 1 104 ? -2.251 -11.539 25.794 1.00 94.50 104 ILE A C 1
ATOM 873 O O . ILE A 1 104 ? -1.348 -11.692 24.969 1.00 94.50 104 ILE A O 1
ATOM 877 N N . VAL A 1 105 ? -3.467 -12.062 25.646 1.00 95.25 105 VAL A N 1
ATOM 878 C CA . VAL A 1 105 ? -3.880 -12.936 24.547 1.00 95.25 105 VAL A CA 1
ATOM 879 C C . VAL A 1 105 ? -5.107 -12.356 23.851 1.00 95.25 105 VAL A C 1
ATOM 881 O O . VAL A 1 105 ? -6.064 -11.941 24.498 1.00 95.25 105 VAL A O 1
ATOM 884 N N . LEU A 1 106 ? -5.095 -12.355 22.519 1.00 95.50 106 LEU A N 1
ATOM 885 C CA . LEU A 1 106 ? -6.234 -12.031 21.667 1.00 95.50 106 LEU A CA 1
ATOM 886 C C . LEU A 1 106 ? -6.717 -13.292 20.946 1.00 95.50 106 LEU A C 1
ATOM 888 O O . LEU A 1 106 ? -5.968 -13.936 20.203 1.00 95.50 106 LEU A O 1
ATOM 892 N N . ILE A 1 107 ? -7.997 -13.598 21.136 1.00 94.50 107 ILE A N 1
ATOM 893 C CA . ILE A 1 107 ? -8.708 -14.693 20.478 1.00 94.50 107 ILE A CA 1
ATOM 894 C C . ILE A 1 107 ? -9.839 -14.093 19.647 1.00 94.50 107 ILE A C 1
ATOM 896 O O . IL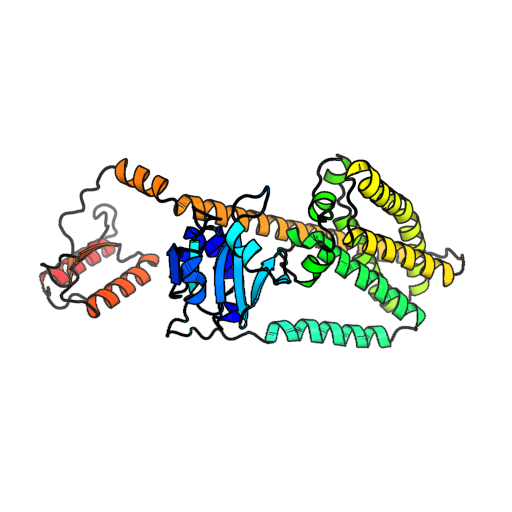E A 1 107 ? -10.527 -13.179 20.096 1.00 94.50 107 ILE A O 1
ATOM 900 N N . ALA A 1 108 ? -10.024 -14.609 18.438 1.00 92.56 108 ALA A N 1
ATOM 901 C CA . ALA A 1 108 ? -11.139 -14.304 17.562 1.00 92.56 108 ALA A CA 1
ATOM 902 C C . ALA A 1 108 ? -11.855 -15.594 17.152 1.00 92.56 108 ALA A C 1
ATOM 904 O O . ALA A 1 108 ? -11.227 -16.631 16.925 1.00 92.56 108 ALA A O 1
ATOM 905 N N . GLU A 1 109 ? -13.168 -15.493 17.016 1.00 87.25 109 GLU A N 1
ATOM 906 C CA . GLU A 1 109 ? -14.076 -16.554 16.617 1.00 87.25 109 GLU A CA 1
ATOM 907 C C . GLU A 1 109 ? -14.871 -16.120 15.388 1.00 87.25 109 GLU A C 1
ATOM 909 O O . GLU A 1 109 ? -15.101 -14.935 15.128 1.00 87.25 109 GLU A O 1
ATOM 914 N N . LYS A 1 110 ? -15.278 -17.107 14.593 1.00 79.00 110 LYS A N 1
ATOM 915 C CA . LYS A 1 110 ? -16.065 -16.867 13.391 1.00 79.00 110 LYS A CA 1
ATOM 916 C C . LYS A 1 110 ? -17.486 -16.477 13.799 1.00 79.00 110 LYS A C 1
ATOM 918 O O . LYS A 1 110 ? -18.152 -17.237 14.496 1.00 79.00 110 LYS A O 1
ATOM 923 N N . SER A 1 111 ? -17.954 -15.313 13.356 1.00 66.88 111 SER A N 1
ATOM 924 C CA . SER A 1 111 ? -19.361 -14.943 13.499 1.00 66.88 111 SER A CA 1
ATOM 925 C C . SER A 1 111 ? -20.232 -15.746 12.526 1.00 66.88 111 SER A C 1
ATOM 927 O O . SER A 1 111 ? -19.783 -16.173 11.463 1.00 66.88 111 SER A O 1
ATOM 929 N N . VAL A 1 112 ? -21.491 -15.978 12.906 1.00 58.56 112 VAL A N 1
ATOM 930 C CA . VAL A 1 112 ? -22.459 -16.792 12.140 1.00 58.56 112 VAL A CA 1
ATOM 931 C C . VAL A 1 112 ? -22.855 -16.125 10.809 1.00 58.56 112 VAL A C 1
ATOM 933 O O . VAL A 1 112 ? -23.390 -16.778 9.918 1.00 58.56 112 VAL A O 1
ATOM 936 N N . ILE A 1 113 ? -22.566 -14.831 10.643 1.00 54.91 113 ILE A N 1
ATOM 937 C CA . ILE A 1 113 ? -22.969 -14.038 9.481 1.00 54.91 113 ILE A CA 1
ATOM 938 C C . ILE A 1 113 ? -21.798 -13.976 8.495 1.00 54.91 113 ILE A C 1
ATOM 940 O O . ILE A 1 113 ? -20.878 -13.174 8.640 1.00 54.91 113 ILE A O 1
ATOM 944 N N . GLU A 1 114 ? -21.819 -14.849 7.487 1.00 49.97 114 GLU A N 1
ATOM 945 C CA . GLU A 1 114 ? -20.882 -14.783 6.367 1.00 49.97 114 GLU A CA 1
ATOM 946 C C . GLU A 1 114 ? -21.325 -13.716 5.359 1.00 49.97 114 GLU A C 1
ATOM 948 O O . GLU A 1 114 ? -22.249 -13.930 4.574 1.00 49.97 114 GLU A O 1
ATOM 953 N N . GLU A 1 115 ? -20.615 -12.589 5.298 1.00 48.06 115 GLU A N 1
ATOM 954 C CA . GLU A 1 115 ? -20.627 -11.775 4.083 1.00 48.06 115 GLU A CA 1
ATOM 955 C C . GLU A 1 115 ? -19.746 -12.449 3.024 1.00 48.06 115 GLU A C 1
ATOM 957 O O . GLU A 1 115 ? -18.511 -12.401 3.045 1.00 48.06 115 GLU A O 1
ATOM 962 N N . THR A 1 116 ? -20.394 -13.116 2.074 1.00 42.31 116 THR A N 1
ATOM 963 C CA . THR A 1 116 ? -19.736 -13.713 0.914 1.00 42.31 116 THR A CA 1
ATOM 964 C C . THR A 1 116 ? -19.302 -12.619 -0.063 1.00 42.31 116 THR A C 1
ATOM 966 O O . THR A 1 116 ? -20.042 -12.212 -0.954 1.00 42.31 116 THR A O 1
ATOM 969 N N . LYS A 1 117 ? -18.059 -12.131 0.049 1.00 53.91 117 LYS A N 1
ATOM 970 C CA . LYS A 1 117 ? -17.479 -11.311 -1.028 1.00 53.91 117 LYS A CA 1
ATOM 971 C C . LYS A 1 117 ? -17.070 -12.190 -2.212 1.00 53.91 117 LYS A C 1
ATOM 973 O O . LYS A 1 117 ? -16.200 -13.058 -2.112 1.00 53.91 117 LYS A O 1
ATOM 978 N N . ILE A 1 118 ? -17.676 -11.901 -3.361 1.00 46.09 118 ILE A N 1
ATOM 979 C CA . ILE A 1 118 ? -17.349 -12.465 -4.672 1.00 46.09 118 ILE A CA 1
ATOM 980 C C . ILE A 1 118 ? -15.908 -12.071 -5.022 1.00 46.09 118 ILE A C 1
ATOM 982 O O . ILE A 1 118 ? -15.593 -10.898 -5.229 1.00 46.09 118 ILE A O 1
ATOM 986 N N . LYS A 1 119 ? -15.000 -13.051 -5.093 1.00 51.34 119 LYS A N 1
ATOM 987 C CA . LYS A 1 119 ? -13.652 -12.830 -5.632 1.00 51.34 119 LYS A CA 1
ATOM 988 C C . LYS A 1 119 ? -13.765 -12.582 -7.133 1.00 51.34 119 LYS A C 1
ATOM 990 O O . LYS A 1 119 ? -14.031 -13.510 -7.895 1.00 51.34 119 LYS A O 1
ATOM 995 N N . ASN A 1 120 ? -13.529 -11.343 -7.553 1.00 48.97 120 ASN A N 1
ATOM 996 C CA . ASN A 1 120 ? -13.525 -10.964 -8.961 1.00 48.97 120 ASN A CA 1
ATOM 997 C C . ASN A 1 120 ? -12.323 -11.616 -9.680 1.00 48.97 120 ASN A C 1
ATOM 999 O O . ASN A 1 120 ? -11.219 -11.074 -9.704 1.00 48.97 120 ASN A O 1
ATOM 1003 N N . LYS A 1 121 ? -12.526 -12.813 -10.251 1.00 56.00 121 LYS A N 1
ATOM 1004 C CA . LYS A 1 121 ? -11.511 -13.557 -11.028 1.00 56.00 121 LYS A CA 1
ATOM 1005 C C . LYS A 1 121 ? -11.045 -12.807 -12.286 1.00 56.00 121 LYS A C 1
ATOM 1007 O O . LYS A 1 121 ? -9.972 -13.110 -12.798 1.00 56.00 121 LYS A O 1
ATOM 1012 N N . ALA A 1 122 ? -11.803 -11.805 -12.739 1.00 57.94 122 ALA A N 1
ATOM 1013 C CA . ALA A 1 122 ? -11.490 -10.977 -13.904 1.00 57.94 122 ALA A CA 1
ATOM 1014 C C . ALA A 1 122 ? -10.125 -10.264 -13.816 1.00 57.94 122 ALA A C 1
ATOM 1016 O O . ALA A 1 122 ? -9.494 -10.028 -14.842 1.00 57.94 122 ALA A O 1
ATOM 1017 N N . LEU A 1 123 ? -9.622 -9.988 -12.604 1.00 57.94 123 LEU A N 1
ATOM 1018 C CA . LEU A 1 123 ? -8.366 -9.254 -12.411 1.00 57.94 123 LEU A CA 1
ATOM 1019 C C . LEU A 1 123 ? -7.114 -10.033 -12.868 1.00 57.94 123 LEU A C 1
ATOM 1021 O O . LEU A 1 123 ? -6.105 -9.419 -13.195 1.00 57.94 123 LEU A O 1
ATOM 1025 N N . TYR A 1 124 ? -7.171 -11.369 -12.928 1.00 62.53 124 TYR A N 1
ATOM 1026 C CA . TYR A 1 124 ? -6.041 -12.209 -13.366 1.00 62.53 124 TYR A CA 1
ATOM 1027 C C . TYR A 1 124 ? -6.079 -12.565 -14.856 1.00 62.53 124 TYR A C 1
ATOM 1029 O O . TYR A 1 124 ? -5.085 -13.042 -15.399 1.00 62.53 124 TYR A O 1
ATOM 1037 N N . ILE A 1 125 ? -7.202 -12.308 -15.528 1.00 68.62 125 ILE A N 1
ATOM 1038 C CA . ILE A 1 125 ? -7.385 -12.629 -16.947 1.00 68.62 125 ILE A CA 1
ATOM 1039 C C . ILE A 1 125 ? -6.604 -11.636 -17.814 1.00 68.62 125 ILE A C 1
ATOM 1041 O O . ILE A 1 125 ? -5.909 -12.040 -18.740 1.00 68.62 125 ILE A O 1
ATOM 1045 N N . LEU A 1 126 ? -6.647 -10.344 -17.473 1.00 70.62 126 LEU A N 1
ATOM 1046 C CA . LEU A 1 126 ? -5.971 -9.300 -18.245 1.00 70.62 126 LEU A CA 1
ATOM 1047 C C . LEU A 1 126 ? -4.431 -9.458 -18.264 1.00 70.62 126 LEU A C 1
ATOM 1049 O O . LEU A 1 126 ? -3.865 -9.442 -19.355 1.00 70.62 126 LEU A O 1
ATOM 1053 N N . PRO A 1 127 ? -3.734 -9.707 -17.132 1.00 73.38 127 PRO A N 1
ATOM 1054 C CA . PRO A 1 127 ? -2.295 -9.986 -17.149 1.00 73.38 127 PRO A CA 1
ATOM 1055 C C . PRO A 1 127 ? -1.928 -11.246 -17.942 1.00 73.38 127 PRO A C 1
ATOM 1057 O O . PRO A 1 127 ? -0.912 -11.255 -18.631 1.00 73.38 127 PRO A O 1
ATOM 1060 N N . ALA A 1 128 ? -2.753 -12.297 -17.874 1.00 74.75 128 ALA A N 1
ATOM 1061 C CA . ALA A 1 128 ? -2.521 -13.539 -18.613 1.00 74.75 128 ALA A CA 1
ATOM 1062 C C . ALA A 1 128 ? -2.663 -13.341 -20.133 1.00 74.75 128 ALA A C 1
ATOM 1064 O O . ALA A 1 128 ? -1.862 -13.869 -20.906 1.00 74.75 128 ALA A O 1
ATOM 1065 N N . ILE A 1 129 ? -3.632 -12.528 -20.567 1.00 77.88 129 ILE A N 1
ATOM 1066 C CA . ILE A 1 129 ? -3.794 -12.133 -21.973 1.00 77.88 129 ILE A CA 1
ATOM 1067 C C . ILE A 1 129 ? -2.601 -11.287 -22.438 1.00 77.88 129 ILE A C 1
ATOM 1069 O O . ILE A 1 129 ? -2.024 -11.559 -23.486 1.00 77.88 129 ILE A O 1
ATOM 1073 N N . CYS A 1 130 ? -2.162 -10.306 -21.644 1.00 75.94 130 CYS A N 1
ATOM 1074 C CA . CYS A 1 130 ? -0.982 -9.508 -21.985 1.00 75.94 130 CYS A CA 1
ATOM 1075 C C . CYS A 1 130 ? 0.289 -10.368 -22.088 1.00 75.94 130 CYS A C 1
ATOM 1077 O O . CYS A 1 130 ? 1.091 -10.167 -22.995 1.00 75.94 130 CYS A O 1
ATOM 1079 N N . PHE A 1 131 ? 0.462 -11.346 -21.194 1.00 78.19 131 PHE A N 1
ATOM 1080 C CA . PHE A 1 131 ? 1.614 -12.249 -21.213 1.00 78.19 131 PHE A CA 1
ATOM 1081 C C . PHE A 1 131 ? 1.596 -13.205 -22.414 1.00 78.19 131 PHE A C 1
ATOM 1083 O O . PHE A 1 131 ? 2.629 -13.446 -23.032 1.00 78.19 131 PHE A O 1
ATOM 1090 N N . THR A 1 132 ? 0.425 -13.720 -22.790 1.00 73.88 132 THR A N 1
ATOM 1091 C CA . THR A 1 132 ? 0.287 -14.573 -23.982 1.00 73.88 132 THR A CA 1
ATOM 1092 C C . THR A 1 132 ? 0.515 -13.790 -25.274 1.00 73.88 132 THR A C 1
ATOM 1094 O O . THR A 1 132 ? 1.260 -14.257 -26.131 1.00 73.88 132 THR A O 1
ATOM 1097 N N . LEU A 1 133 ? -0.018 -12.569 -25.388 1.00 75.44 133 LEU A N 1
ATOM 1098 C CA . LEU A 1 133 ? 0.286 -11.664 -26.505 1.00 75.44 133 LEU A CA 1
ATOM 1099 C C . LEU A 1 133 ? 1.779 -11.324 -26.574 1.00 75.44 133 LEU A C 1
ATOM 1101 O O . LEU A 1 133 ? 2.360 -11.339 -27.657 1.00 75.44 133 LEU A O 1
ATOM 1105 N N . PHE A 1 134 ? 2.416 -11.085 -25.426 1.00 73.44 134 PHE A N 1
ATOM 1106 C CA . PHE A 1 134 ? 3.859 -10.872 -25.338 1.00 73.44 134 PHE A CA 1
ATOM 1107 C C . PHE A 1 134 ? 4.648 -12.063 -25.905 1.00 73.44 134 PHE A C 1
ATOM 1109 O O . PHE A 1 134 ? 5.542 -11.854 -26.717 1.00 73.44 134 PHE A O 1
ATOM 1116 N N . LEU A 1 135 ? 4.297 -13.304 -25.544 1.00 74.94 135 LEU A N 1
ATOM 1117 C CA . LEU A 1 135 ? 4.970 -14.503 -26.067 1.00 74.94 135 LEU A CA 1
ATOM 1118 C C . LEU A 1 135 ? 4.772 -14.689 -27.579 1.00 74.94 135 LEU A C 1
ATOM 1120 O O . LEU A 1 135 ? 5.687 -15.121 -28.277 1.00 74.94 135 LEU A O 1
ATOM 1124 N N . ILE A 1 136 ? 3.592 -14.346 -28.099 1.00 72.94 136 ILE A N 1
ATOM 1125 C CA . ILE A 1 136 ? 3.307 -14.428 -29.537 1.00 72.94 136 ILE A CA 1
ATOM 1126 C C . ILE A 1 136 ? 4.166 -13.420 -30.304 1.00 72.94 136 ILE A C 1
ATOM 1128 O O . ILE A 1 136 ? 4.797 -13.790 -31.290 1.00 72.94 136 ILE A O 1
ATOM 1132 N N . VAL A 1 137 ? 4.256 -12.174 -29.831 1.00 68.69 137 VAL A N 1
ATOM 1133 C CA . VAL A 1 137 ? 5.095 -11.144 -30.461 1.00 68.69 137 VAL A CA 1
ATOM 1134 C C . VAL A 1 137 ? 6.574 -11.534 -30.406 1.00 68.69 137 VAL A C 1
ATOM 1136 O O . VAL A 1 137 ? 7.266 -11.425 -31.414 1.00 68.69 137 VAL A O 1
ATOM 1139 N N . THR A 1 138 ? 7.056 -12.068 -29.277 1.00 67.44 138 THR A N 1
ATOM 1140 C CA . THR A 1 138 ? 8.470 -12.453 -29.148 1.00 67.44 138 THR A CA 1
ATOM 1141 C C . THR A 1 138 ? 8.867 -13.677 -29.969 1.00 67.44 138 THR A C 1
ATOM 1143 O O . THR A 1 138 ? 10.049 -13.823 -30.287 1.00 67.44 138 THR A O 1
ATOM 1146 N N . SER A 1 139 ? 7.901 -14.519 -30.353 1.00 67.31 139 SER A N 1
ATOM 1147 C CA . SER A 1 139 ? 8.115 -15.667 -31.246 1.00 67.31 139 SER A CA 1
ATOM 1148 C C . SER A 1 139 ? 8.362 -15.285 -32.712 1.00 67.31 139 SER A C 1
ATOM 1150 O O . SER A 1 139 ? 8.870 -16.106 -33.469 1.00 67.31 139 SER A O 1
ATOM 1152 N N . GLN A 1 140 ? 8.010 -14.057 -33.112 1.00 70.06 140 GLN A N 1
ATOM 1153 C CA . GLN A 1 140 ? 8.203 -13.550 -34.478 1.00 70.06 140 GLN A CA 1
ATOM 1154 C C . GLN A 1 140 ? 9.583 -12.909 -34.689 1.00 70.06 140 GLN A C 1
ATOM 1156 O O . GLN A 1 140 ? 9.949 -12.593 -35.818 1.00 70.06 140 GLN A O 1
ATOM 1161 N N . PHE A 1 141 ? 10.340 -12.686 -33.613 1.00 67.44 141 PHE A N 1
ATOM 1162 C CA . PHE A 1 141 ? 11.671 -12.093 -33.679 1.00 67.44 141 PHE A CA 1
ATOM 1163 C C . PHE A 1 141 ? 12.742 -13.146 -33.970 1.00 67.44 141 PHE A C 1
ATOM 1165 O O . PHE A 1 141 ? 12.615 -14.311 -33.590 1.00 67.44 141 PHE A O 1
ATOM 1172 N N . GLU A 1 142 ? 13.853 -12.726 -34.584 1.00 72.44 142 GLU A N 1
ATOM 1173 C CA . GLU A 1 142 ? 15.059 -13.552 -34.588 1.00 72.44 142 GLU A CA 1
ATOM 1174 C C . GLU A 1 142 ? 15.488 -13.870 -33.149 1.00 72.44 142 GLU A C 1
ATOM 1176 O O . GLU A 1 142 ? 15.392 -13.022 -32.261 1.00 72.44 142 GLU A O 1
ATOM 1181 N N . ILE A 1 143 ? 16.059 -15.060 -32.925 1.00 68.12 143 ILE A N 1
ATOM 1182 C CA . ILE A 1 143 ? 16.503 -15.543 -31.601 1.00 68.12 143 ILE A CA 1
ATOM 1183 C C . ILE A 1 143 ? 17.374 -14.499 -30.870 1.00 68.12 143 ILE A C 1
ATOM 1185 O O . ILE A 1 143 ? 17.279 -14.339 -29.651 1.00 68.12 143 ILE A O 1
ATOM 1189 N N . LYS A 1 144 ? 18.188 -13.742 -31.622 1.00 70.44 144 LYS A N 1
ATOM 1190 C CA . LYS A 1 144 ? 19.029 -12.654 -31.099 1.00 70.44 144 LYS A CA 1
ATOM 1191 C C . LYS A 1 144 ? 18.217 -11.448 -30.601 1.00 70.44 144 LYS A C 1
ATOM 1193 O O . LYS A 1 144 ? 18.567 -10.862 -29.577 1.00 70.44 144 LYS A O 1
ATOM 1198 N N . LEU A 1 145 ? 17.140 -11.070 -31.287 1.00 71.62 145 LEU A N 1
ATOM 1199 C CA . LEU A 1 145 ? 16.240 -10.006 -30.835 1.00 71.62 145 LEU A CA 1
ATOM 1200 C C . LEU A 1 145 ? 15.380 -10.467 -29.654 1.00 71.62 145 LEU A C 1
ATOM 1202 O O . LEU A 1 145 ? 15.218 -9.711 -28.695 1.00 71.62 145 LEU A O 1
ATOM 1206 N N . SER A 1 146 ? 14.893 -11.714 -29.673 1.00 73.12 146 SER A N 1
ATOM 1207 C CA . SER A 1 146 ? 14.083 -12.271 -28.582 1.00 73.12 146 SER A CA 1
ATOM 1208 C C . SER A 1 146 ? 14.836 -12.269 -27.251 1.00 73.12 146 SER A C 1
ATOM 1210 O O . SER A 1 146 ? 14.257 -11.918 -26.224 1.00 73.12 146 SER A O 1
ATOM 1212 N N . PHE A 1 147 ? 16.130 -12.612 -27.249 1.00 78.25 147 PHE A N 1
ATOM 1213 C CA . PHE A 1 147 ? 16.925 -12.621 -26.016 1.00 78.25 147 PHE A CA 1
ATOM 1214 C C . PHE A 1 147 ? 17.161 -11.212 -25.464 1.00 78.25 147 PHE A C 1
ATOM 1216 O O . PHE A 1 147 ? 17.038 -11.001 -24.256 1.00 78.25 147 PHE A O 1
ATOM 1223 N N . PHE A 1 148 ? 17.431 -10.232 -26.336 1.00 81.75 148 PHE A N 1
ATOM 1224 C CA . PHE A 1 148 ? 17.565 -8.847 -25.892 1.00 81.75 148 PHE A CA 1
ATOM 1225 C C . PHE A 1 148 ? 16.256 -8.324 -25.297 1.00 81.75 148 PHE A C 1
ATOM 1227 O O . PHE A 1 148 ? 16.310 -7.661 -24.279 1.00 81.75 148 PHE A O 1
ATOM 1234 N N . PHE A 1 149 ? 15.087 -8.678 -25.847 1.00 80.62 149 PHE A N 1
ATOM 1235 C CA . PHE A 1 149 ? 13.772 -8.228 -25.354 1.00 80.62 149 PHE A CA 1
ATOM 1236 C C . PHE A 1 149 ? 13.486 -8.629 -23.892 1.00 80.62 149 PHE A C 1
ATOM 1238 O O . PHE A 1 149 ? 12.796 -7.914 -23.162 1.00 80.62 149 PHE A O 1
ATOM 1245 N N . ILE A 1 150 ? 14.027 -9.767 -23.445 1.00 86.00 150 ILE A N 1
ATOM 1246 C CA . ILE A 1 150 ? 13.812 -10.300 -22.092 1.00 86.00 150 ILE A CA 1
ATOM 1247 C C . ILE A 1 150 ? 14.523 -9.445 -21.032 1.00 86.00 150 ILE A C 1
ATOM 1249 O O . ILE A 1 150 ? 13.988 -9.262 -19.938 1.00 86.00 150 ILE A O 1
ATOM 1253 N N . LEU A 1 151 ? 15.702 -8.902 -21.344 1.00 89.94 151 LEU A N 1
ATOM 1254 C CA . LEU A 1 151 ? 16.527 -8.168 -20.382 1.00 89.94 151 LEU A CA 1
ATOM 1255 C C . LEU A 1 151 ? 15.870 -6.846 -19.921 1.00 89.94 151 LEU A C 1
ATOM 1257 O O . LEU A 1 151 ? 15.648 -6.723 -18.711 1.00 89.94 151 LEU A O 1
ATOM 1261 N N . PRO A 1 152 ? 15.407 -5.938 -20.809 1.00 90.62 152 PRO A N 1
ATOM 1262 C CA . PRO A 1 152 ? 14.669 -4.745 -20.410 1.00 90.62 152 PRO A CA 1
ATOM 1263 C C . PRO A 1 152 ? 13.353 -5.067 -19.715 1.00 90.62 152 PRO A C 1
ATOM 1265 O O . PRO A 1 152 ? 12.925 -4.328 -18.834 1.00 90.62 152 PRO A O 1
ATOM 1268 N N . PHE A 1 153 ? 12.701 -6.180 -20.064 1.00 88.75 153 PHE A N 1
ATOM 1269 C CA . PHE A 1 153 ? 11.484 -6.602 -19.375 1.00 88.75 153 PHE A CA 1
ATOM 1270 C C . PHE A 1 153 ? 11.759 -6.984 -17.912 1.00 88.75 153 PHE A C 1
ATOM 1272 O O . PHE A 1 153 ? 11.050 -6.541 -17.007 1.00 88.75 153 PHE A O 1
ATOM 1279 N N . ILE A 1 154 ? 12.825 -7.752 -17.660 1.00 90.00 154 ILE A N 1
ATOM 1280 C CA . ILE A 1 154 ? 13.289 -8.049 -16.298 1.00 90.00 154 ILE A CA 1
ATOM 1281 C C . ILE A 1 154 ? 13.688 -6.749 -15.587 1.00 90.00 154 ILE A C 1
ATOM 1283 O O . ILE A 1 154 ? 13.264 -6.523 -14.452 1.00 90.00 154 ILE A O 1
ATOM 1287 N N . GLY A 1 155 ? 14.440 -5.874 -16.260 1.00 91.69 155 GLY A N 1
ATOM 1288 C CA . GLY A 1 155 ? 14.822 -4.557 -15.752 1.00 91.69 155 GLY A CA 1
ATOM 1289 C C . GLY A 1 155 ? 13.614 -3.736 -15.293 1.00 91.69 155 GLY A C 1
ATOM 1290 O O . GLY A 1 155 ? 13.574 -3.297 -14.145 1.00 91.69 155 GLY A O 1
ATOM 1291 N N . LEU A 1 156 ? 12.573 -3.636 -16.128 1.00 90.00 156 LEU A N 1
ATOM 1292 C CA . LEU A 1 156 ? 11.308 -2.965 -15.813 1.00 90.00 156 LEU A CA 1
ATOM 1293 C C . LEU A 1 156 ? 10.623 -3.532 -14.568 1.00 90.00 156 LEU A C 1
ATOM 1295 O O . LEU A 1 156 ? 10.172 -2.764 -13.716 1.00 90.00 156 LEU A O 1
ATOM 1299 N N . ILE A 1 157 ? 10.551 -4.860 -14.435 1.00 87.50 157 ILE A N 1
ATOM 1300 C CA . ILE A 1 157 ? 9.950 -5.503 -13.258 1.00 87.50 157 ILE A CA 1
ATOM 1301 C C . ILE A 1 157 ? 10.686 -5.069 -11.987 1.00 87.50 157 ILE A C 1
ATOM 1303 O O . ILE A 1 157 ? 10.051 -4.642 -11.019 1.00 87.50 157 ILE A O 1
ATOM 1307 N N . PHE A 1 158 ? 12.018 -5.141 -11.984 1.00 87.44 158 PHE A N 1
ATOM 1308 C CA . PHE A 1 158 ? 12.809 -4.761 -10.814 1.00 87.44 158 PHE A CA 1
ATOM 1309 C C . PHE A 1 158 ? 12.783 -3.252 -10.546 1.00 87.44 158 PHE A C 1
ATOM 1311 O O . PHE A 1 158 ? 12.756 -2.851 -9.382 1.00 87.44 158 PHE A O 1
ATOM 1318 N N . SER A 1 159 ? 12.683 -2.415 -11.579 1.00 88.50 159 SER A N 1
ATOM 1319 C CA . SER A 1 159 ? 12.467 -0.972 -11.438 1.00 88.50 159 SER A CA 1
ATOM 1320 C C . SER A 1 159 ? 11.118 -0.627 -10.797 1.00 88.50 159 SER A C 1
ATOM 1322 O O . SER A 1 159 ? 11.051 0.248 -9.934 1.00 88.50 159 SER A O 1
ATOM 1324 N N . ILE A 1 160 ? 10.042 -1.344 -11.141 1.00 83.88 160 ILE A N 1
ATOM 1325 C CA . ILE A 1 160 ? 8.733 -1.186 -10.482 1.00 83.88 160 ILE A CA 1
ATOM 1326 C C . ILE A 1 160 ? 8.808 -1.653 -9.022 1.00 83.88 160 ILE A C 1
ATOM 1328 O O . ILE A 1 160 ? 8.289 -0.977 -8.131 1.00 83.88 160 ILE A O 1
ATOM 1332 N N . ILE A 1 161 ? 9.489 -2.774 -8.752 1.00 80.69 161 ILE A N 1
ATOM 1333 C CA . ILE A 1 161 ? 9.711 -3.279 -7.386 1.00 80.69 161 ILE A CA 1
ATOM 1334 C C . ILE A 1 161 ? 10.502 -2.267 -6.545 1.00 80.69 161 ILE A C 1
ATOM 1336 O O . ILE A 1 161 ? 10.173 -2.069 -5.373 1.00 80.69 161 ILE A O 1
ATOM 1340 N N . ALA A 1 162 ? 11.495 -1.589 -7.129 1.00 80.38 162 ALA A N 1
ATOM 1341 C CA . ALA A 1 162 ? 12.252 -0.534 -6.455 1.00 80.38 162 ALA A CA 1
ATOM 1342 C C . ALA A 1 162 ? 11.342 0.617 -5.979 1.00 80.38 162 ALA A C 1
ATOM 1344 O O . ALA A 1 162 ? 11.575 1.206 -4.927 1.00 80.38 162 ALA A O 1
ATOM 1345 N N . LEU A 1 163 ? 10.243 0.887 -6.689 1.00 76.50 163 LEU A N 1
ATOM 1346 C CA . LEU A 1 163 ? 9.270 1.929 -6.351 1.00 76.50 163 LEU A CA 1
ATOM 1347 C C . LEU A 1 163 ? 8.030 1.418 -5.600 1.00 76.50 163 LEU A C 1
ATOM 1349 O O . LEU A 1 163 ? 7.008 2.109 -5.566 1.00 76.50 163 LEU A O 1
ATOM 1353 N N . LYS A 1 164 ? 8.092 0.244 -4.956 1.00 73.69 164 LYS A N 1
ATOM 1354 C CA . LYS A 1 164 ? 6.945 -0.366 -4.249 1.00 73.69 164 LYS A CA 1
ATOM 1355 C C . LYS A 1 164 ? 6.206 0.588 -3.297 1.00 73.69 164 LYS A C 1
ATOM 1357 O O . LYS A 1 164 ? 4.977 0.554 -3.229 1.00 73.69 164 LYS A O 1
ATOM 1362 N N . ASP A 1 165 ? 6.940 1.474 -2.619 1.00 66.88 165 ASP A N 1
ATOM 1363 C CA . ASP A 1 165 ? 6.404 2.458 -1.670 1.00 66.88 165 ASP A CA 1
ATOM 1364 C C . ASP A 1 165 ? 5.629 3.598 -2.342 1.00 66.88 165 ASP A C 1
ATOM 1366 O O . ASP A 1 165 ? 4.773 4.218 -1.705 1.00 66.88 165 ASP A O 1
ATOM 1370 N N . LEU A 1 166 ? 5.951 3.909 -3.601 1.00 70.00 166 LEU A N 1
ATOM 1371 C CA . LEU A 1 166 ? 5.231 4.886 -4.417 1.00 70.00 166 LEU A CA 1
ATOM 1372 C C . LEU A 1 166 ? 3.952 4.259 -4.983 1.00 70.00 166 LEU A C 1
ATOM 1374 O O . LEU A 1 166 ? 2.892 4.875 -4.951 1.00 70.00 166 LEU A O 1
ATOM 1378 N N . PHE A 1 167 ? 4.042 3.008 -5.441 1.00 64.38 167 PHE A N 1
ATOM 1379 C CA . PHE A 1 167 ? 2.904 2.266 -5.983 1.00 64.38 167 PHE A CA 1
ATOM 1380 C C . PHE A 1 167 ? 1.954 1.718 -4.903 1.00 64.38 167 PHE A C 1
ATOM 1382 O O . PHE A 1 167 ? 0.888 1.199 -5.224 1.00 64.38 167 PHE A O 1
ATOM 1389 N N . GLY A 1 168 ? 2.323 1.796 -3.619 1.00 59.22 168 GLY A N 1
ATOM 1390 C CA . GLY A 1 168 ? 1.533 1.232 -2.519 1.00 59.22 168 GLY A CA 1
ATOM 1391 C C . GLY A 1 168 ? 1.363 -0.292 -2.614 1.00 59.22 168 GLY A C 1
ATOM 1392 O O . GLY A 1 168 ? 0.427 -0.852 -2.034 1.00 59.22 168 GLY A O 1
ATOM 1393 N N . VAL A 1 169 ? 2.246 -0.965 -3.359 1.00 55.06 169 VAL A N 1
ATOM 1394 C CA . VAL A 1 169 ? 2.159 -2.395 -3.656 1.00 55.06 169 VAL A CA 1
ATOM 1395 C C . VAL A 1 169 ? 2.724 -3.183 -2.479 1.00 55.06 169 VAL A C 1
ATOM 1397 O O . VAL A 1 169 ? 3.934 -3.286 -2.293 1.00 55.06 169 VAL A O 1
ATOM 1400 N N . LYS A 1 170 ? 1.832 -3.802 -1.699 1.00 52.06 170 LYS A N 1
ATOM 1401 C CA . LYS A 1 170 ? 2.187 -4.873 -0.757 1.00 52.06 170 LYS A CA 1
ATOM 1402 C C . LYS A 1 170 ? 2.329 -6.185 -1.535 1.00 52.06 170 LYS A C 1
ATOM 1404 O O . LYS A 1 170 ? 1.396 -6.982 -1.580 1.00 52.06 170 LYS A O 1
ATOM 1409 N N . SER A 1 171 ? 3.455 -6.374 -2.221 1.00 53.25 171 SER A N 1
ATOM 1410 C CA . SER A 1 171 ? 3.748 -7.622 -2.940 1.00 53.25 171 SER A CA 1
ATOM 1411 C C . SER A 1 171 ? 4.599 -8.539 -2.073 1.00 53.25 171 SER A C 1
ATOM 1413 O O . SER A 1 171 ? 5.697 -8.164 -1.665 1.00 53.25 171 SER A O 1
ATOM 1415 N N . GLU A 1 172 ? 4.129 -9.770 -1.853 1.00 52.56 172 GLU A N 1
ATOM 1416 C CA . GLU A 1 172 ? 4.904 -10.812 -1.167 1.00 52.56 172 GLU A CA 1
ATOM 1417 C C . GLU A 1 172 ? 6.249 -11.085 -1.861 1.00 52.56 172 GLU A C 1
ATOM 1419 O O . GLU A 1 172 ? 7.204 -11.476 -1.198 1.00 52.56 172 GLU A O 1
ATOM 1424 N N . LEU A 1 173 ? 6.352 -10.861 -3.179 1.00 49.72 173 LEU A N 1
ATOM 1425 C CA . LEU A 1 173 ? 7.605 -11.002 -3.925 1.00 49.72 173 LEU A CA 1
ATOM 1426 C C . LEU A 1 173 ? 8.563 -9.845 -3.623 1.00 49.72 173 LEU A C 1
ATOM 1428 O O . LEU A 1 173 ? 9.705 -10.087 -3.240 1.00 49.72 173 LEU A O 1
ATOM 1432 N N . ALA A 1 174 ? 8.089 -8.598 -3.707 1.00 53.41 174 ALA A N 1
ATOM 1433 C CA . ALA A 1 174 ? 8.896 -7.422 -3.371 1.00 53.41 174 ALA A CA 1
ATOM 1434 C C . ALA A 1 174 ? 9.406 -7.489 -1.920 1.00 53.41 174 ALA A C 1
ATOM 1436 O O . ALA A 1 174 ? 10.560 -7.188 -1.630 1.00 53.41 174 ALA A O 1
ATOM 1437 N N . ASP A 1 175 ? 8.564 -7.967 -1.009 1.00 58.28 175 ASP A N 1
ATOM 1438 C CA . ASP A 1 175 ? 8.880 -8.100 0.409 1.00 58.28 175 ASP A CA 1
ATOM 1439 C C . ASP A 1 175 ? 9.798 -9.279 0.757 1.00 58.28 175 ASP A C 1
ATOM 1441 O O . ASP A 1 175 ? 10.406 -9.250 1.830 1.00 58.28 175 ASP A O 1
ATOM 1445 N N . LYS A 1 176 ? 9.903 -10.297 -0.108 1.00 61.34 176 LYS A N 1
ATOM 1446 C CA . LYS A 1 176 ? 10.878 -11.396 0.007 1.00 61.34 176 LYS A CA 1
ATOM 1447 C C . LYS A 1 176 ? 12.254 -10.989 -0.519 1.00 61.34 176 LYS A C 1
ATOM 1449 O O . LYS A 1 176 ? 13.254 -11.313 0.109 1.00 61.34 176 LYS A O 1
ATOM 1454 N N . PHE A 1 177 ? 12.306 -10.255 -1.632 1.00 59.19 177 PHE A N 1
ATOM 1455 C CA . PHE A 1 177 ? 13.569 -9.809 -2.233 1.00 59.19 177 PHE A CA 1
ATOM 1456 C C . PHE A 1 177 ? 14.201 -8.623 -1.495 1.00 59.19 177 PHE A C 1
ATOM 1458 O O . PHE A 1 177 ? 15.421 -8.574 -1.359 1.00 59.19 177 PHE A O 1
ATOM 1465 N N . CYS A 1 178 ? 13.399 -7.683 -0.982 1.00 54.66 178 CYS A N 1
ATOM 1466 C CA . CYS A 1 178 ? 13.926 -6.542 -0.229 1.00 54.66 178 CYS A CA 1
ATOM 1467 C C . CYS A 1 178 ? 14.457 -6.922 1.163 1.00 54.66 178 CYS A C 1
ATOM 1469 O O . CYS A 1 178 ? 15.405 -6.295 1.616 1.00 54.66 178 CYS A O 1
ATOM 1471 N N . ASN A 1 179 ? 13.882 -7.931 1.832 1.00 53.12 179 ASN A N 1
ATOM 1472 C CA . ASN A 1 179 ? 14.181 -8.257 3.237 1.00 53.12 179 ASN A CA 1
ATOM 1473 C C . ASN A 1 179 ? 14.992 -9.558 3.395 1.00 53.12 179 ASN A C 1
ATOM 1475 O O . ASN A 1 179 ? 14.831 -10.265 4.387 1.00 53.12 179 ASN A O 1
ATOM 1479 N N . PHE A 1 180 ? 15.832 -9.914 2.419 1.00 48.25 180 PHE A N 1
ATOM 1480 C CA . PHE A 1 180 ? 16.625 -11.150 2.465 1.00 48.25 180 PHE A CA 1
ATOM 1481 C C . PHE A 1 180 ? 17.667 -11.163 3.611 1.00 48.25 180 PHE A C 1
ATOM 1483 O O . PHE A 1 180 ? 18.153 -12.229 3.977 1.00 48.25 180 PHE A O 1
ATOM 1490 N N . SER A 1 181 ? 17.991 -10.010 4.218 1.00 33.78 181 SER A N 1
ATOM 1491 C CA . SER A 1 181 ? 18.862 -9.914 5.399 1.00 33.78 181 SER A CA 1
ATOM 1492 C C . SER A 1 181 ? 18.465 -8.765 6.343 1.00 33.78 181 SER A C 1
ATOM 1494 O O . SER A 1 181 ? 17.962 -7.729 5.911 1.00 33.78 181 SER A O 1
ATOM 1496 N N . ILE A 1 182 ? 18.729 -8.938 7.645 1.00 38.34 182 ILE A N 1
ATOM 1497 C CA . ILE A 1 182 ? 18.367 -8.045 8.770 1.00 38.34 182 ILE A CA 1
ATOM 1498 C C . ILE A 1 182 ? 18.984 -6.629 8.635 1.00 38.34 182 ILE A C 1
ATOM 1500 O O . ILE A 1 182 ? 18.529 -5.681 9.270 1.00 38.34 182 ILE A O 1
ATOM 1504 N N . SER A 1 183 ? 19.984 -6.447 7.765 1.00 33.09 183 SER A N 1
ATOM 1505 C CA . SER A 1 183 ? 20.656 -5.163 7.503 1.00 33.09 183 SER A CA 1
ATOM 1506 C C . SER A 1 183 ? 20.268 -4.475 6.182 1.00 33.09 183 SER A C 1
ATOM 1508 O O . SER A 1 183 ? 20.801 -3.404 5.878 1.00 33.09 183 SER A O 1
ATOM 1510 N N . THR A 1 184 ? 19.349 -5.041 5.388 1.00 46.00 184 THR A N 1
ATOM 1511 C CA . THR A 1 184 ? 19.032 -4.556 4.033 1.00 46.00 184 THR A CA 1
ATOM 1512 C C . THR A 1 184 ? 17.619 -3.976 3.952 1.00 46.00 184 THR A C 1
ATOM 1514 O O . THR A 1 184 ? 16.660 -4.695 3.698 1.00 46.00 184 THR A O 1
ATOM 1517 N N . ASN A 1 185 ? 17.476 -2.660 4.126 1.00 49.66 185 ASN A N 1
ATOM 1518 C CA . ASN A 1 185 ? 16.241 -1.938 3.801 1.00 49.66 185 ASN A CA 1
ATOM 1519 C C . ASN A 1 185 ? 16.436 -1.191 2.478 1.00 49.66 185 ASN A C 1
ATOM 1521 O O . ASN A 1 185 ? 17.153 -0.193 2.423 1.00 49.66 185 ASN A O 1
ATOM 1525 N N . CYS A 1 186 ? 15.777 -1.643 1.407 1.00 52.09 186 CYS A N 1
ATOM 1526 C CA . CYS A 1 186 ? 15.797 -0.953 0.108 1.00 52.09 186 CYS A CA 1
ATOM 1527 C C . CYS A 1 186 ? 15.301 0.502 0.212 1.00 52.09 186 CYS A C 1
ATOM 1529 O O . CYS A 1 186 ? 15.781 1.371 -0.512 1.00 52.09 186 CYS A O 1
ATOM 1531 N N . ASN A 1 187 ? 14.393 0.770 1.154 1.00 52.91 187 ASN A N 1
ATOM 1532 C CA . ASN A 1 187 ? 13.783 2.083 1.361 1.00 52.91 187 ASN A CA 1
ATOM 1533 C C . ASN A 1 187 ? 14.798 3.144 1.820 1.00 52.91 187 ASN A C 1
ATOM 1535 O O . ASN A 1 187 ? 14.651 4.312 1.468 1.00 52.91 187 ASN A O 1
ATOM 1539 N N . ASP A 1 188 ? 15.861 2.736 2.520 1.00 50.22 188 ASP A N 1
ATOM 1540 C CA . ASP A 1 188 ? 16.892 3.657 3.008 1.00 50.22 188 ASP A CA 1
ATOM 1541 C C . ASP A 1 188 ? 17.806 4.141 1.871 1.00 50.22 188 ASP A C 1
ATOM 1543 O O . ASP A 1 188 ? 18.251 5.279 1.887 1.00 50.22 188 ASP A O 1
ATOM 1547 N N . VAL A 1 189 ? 18.037 3.312 0.845 1.00 53.97 189 VAL A N 1
ATOM 1548 C CA . VAL A 1 189 ? 18.847 3.668 -0.339 1.00 53.97 189 VAL A CA 1
ATOM 1549 C C . VAL A 1 189 ? 18.023 4.462 -1.361 1.00 53.97 189 VAL A C 1
ATOM 1551 O O . VAL A 1 189 ? 18.549 5.340 -2.040 1.00 53.97 189 VAL A O 1
ATOM 1554 N N . ILE A 1 190 ? 16.729 4.152 -1.484 1.00 51.84 190 ILE A N 1
ATOM 1555 C CA . ILE A 1 190 ? 15.831 4.725 -2.502 1.00 51.84 190 ILE A CA 1
ATOM 1556 C C . ILE A 1 190 ? 15.217 6.059 -2.039 1.00 51.84 190 ILE A C 1
ATOM 1558 O O . ILE A 1 190 ? 14.911 6.911 -2.872 1.00 51.84 190 ILE A O 1
ATOM 1562 N N . GLY A 1 191 ? 15.060 6.262 -0.724 1.00 47.56 191 GLY A N 1
ATOM 1563 C CA . GLY A 1 191 ? 14.472 7.465 -0.122 1.00 47.56 191 GLY A CA 1
ATOM 1564 C C . GLY A 1 191 ? 15.460 8.417 0.561 1.00 47.56 191 GLY A C 1
ATOM 1565 O O . GLY A 1 191 ? 15.039 9.432 1.114 1.00 47.56 191 GLY A O 1
ATOM 1566 N N . SER A 1 192 ? 16.764 8.124 0.570 1.00 48.94 192 SER A N 1
ATOM 1567 C CA . SER A 1 192 ? 17.747 8.980 1.241 1.00 48.94 192 SER A CA 1
ATOM 1568 C C . SER A 1 192 ? 17.948 10.310 0.508 1.00 48.94 192 SER A C 1
ATOM 1570 O O . SER A 1 192 ? 18.637 10.378 -0.507 1.00 48.94 192 SER A O 1
ATOM 1572 N N . GLU A 1 193 ? 17.458 11.403 1.091 1.00 51.91 193 GLU A N 1
ATOM 1573 C CA . GLU A 1 193 ? 17.752 12.781 0.661 1.00 51.91 193 GLU A CA 1
ATOM 1574 C C . GLU A 1 193 ? 19.189 13.248 0.990 1.00 51.91 193 GLU A C 1
ATOM 1576 O O . GLU A 1 193 ? 19.503 14.437 0.887 1.00 51.91 193 GLU A O 1
ATOM 1581 N N . LYS A 1 194 ? 20.081 12.339 1.412 1.00 50.25 194 LYS A N 1
ATOM 1582 C CA . LYS A 1 194 ? 21.413 12.669 1.951 1.00 50.25 194 LYS A CA 1
ATOM 1583 C C . LYS A 1 194 ? 22.336 13.352 0.934 1.00 50.25 194 LYS A C 1
ATOM 1585 O O . LYS A 1 194 ? 23.289 14.015 1.336 1.00 50.25 194 LYS A O 1
ATOM 1590 N N . TRP A 1 195 ? 22.055 13.245 -0.368 1.00 46.22 195 TRP A N 1
ATOM 1591 C CA . TRP A 1 195 ? 22.815 13.929 -1.417 1.00 46.22 195 TRP A CA 1
ATOM 1592 C C . TRP A 1 195 ? 21.917 14.835 -2.264 1.00 46.22 195 TRP A C 1
ATOM 1594 O O . TRP A 1 195 ? 20.898 14.397 -2.792 1.00 46.22 195 TRP A O 1
ATOM 1604 N N . LYS A 1 196 ? 22.319 16.102 -2.446 1.00 46.25 196 LYS A N 1
ATOM 1605 C CA . LYS A 1 196 ? 21.548 17.115 -3.198 1.00 46.25 196 LYS A CA 1
ATOM 1606 C C . LYS A 1 196 ? 21.267 16.710 -4.654 1.00 46.25 196 LYS A C 1
ATOM 1608 O O . LYS A 1 196 ? 20.243 17.108 -5.195 1.00 46.25 196 LYS A O 1
ATOM 1613 N N . VAL A 1 197 ? 22.124 15.882 -5.259 1.00 46.00 197 VAL A N 1
ATOM 1614 C CA . VAL A 1 197 ? 21.934 15.336 -6.618 1.00 46.00 197 VAL A CA 1
ATOM 1615 C C . VAL A 1 197 ? 20.717 14.394 -6.689 1.00 46.00 197 VAL A C 1
ATOM 1617 O O . VAL A 1 197 ? 19.983 14.419 -7.674 1.00 46.00 197 VAL A O 1
ATOM 1620 N N . PHE A 1 198 ? 20.411 13.656 -5.613 1.00 52.28 198 PHE A N 1
ATOM 1621 C CA . PHE A 1 198 ? 19.243 12.762 -5.542 1.00 52.28 198 PHE A CA 1
ATOM 1622 C C . PHE A 1 198 ? 17.909 13.478 -5.334 1.00 52.28 198 PHE A C 1
ATOM 1624 O O . PHE A 1 198 ? 16.861 12.862 -5.503 1.00 52.28 198 PHE A O 1
ATOM 1631 N N . LYS A 1 199 ? 17.924 14.785 -5.034 1.00 53.62 199 LYS A N 1
ATOM 1632 C CA . LYS A 1 199 ? 16.704 15.608 -5.067 1.00 53.62 199 LYS A CA 1
ATOM 1633 C C . LYS A 1 199 ? 16.233 15.889 -6.498 1.00 53.62 199 LYS A C 1
ATOM 1635 O O . LYS A 1 199 ? 15.050 16.137 -6.696 1.00 53.62 199 LYS A O 1
ATOM 1640 N N . LEU A 1 200 ? 17.145 15.843 -7.475 1.00 47.16 200 LEU A N 1
ATOM 1641 C CA . LEU A 1 200 ? 16.868 16.116 -8.890 1.00 47.16 200 LEU A CA 1
ATOM 1642 C C . LEU A 1 200 ? 16.733 14.833 -9.722 1.00 47.16 200 LEU A C 1
ATOM 1644 O O . LEU A 1 200 ? 15.918 14.798 -10.639 1.00 47.16 200 LEU A O 1
ATOM 1648 N N . ILE A 1 201 ? 17.505 13.783 -9.417 1.00 58.22 201 ILE A N 1
ATOM 1649 C CA . ILE A 1 201 ? 17.531 12.543 -10.205 1.00 58.22 201 ILE A CA 1
ATOM 1650 C C . ILE A 1 201 ? 17.491 11.327 -9.271 1.00 58.22 201 ILE A C 1
ATOM 1652 O O . ILE A 1 201 ? 18.481 11.010 -8.615 1.00 58.22 201 ILE A O 1
ATOM 1656 N N . ASN A 1 202 ? 16.359 10.620 -9.218 1.00 72.56 202 ASN A N 1
ATOM 1657 C CA . ASN A 1 202 ? 16.242 9.351 -8.495 1.00 72.56 202 ASN A CA 1
ATOM 1658 C C . ASN A 1 202 ? 16.709 8.196 -9.401 1.00 72.56 202 ASN A C 1
ATOM 1660 O O . ASN A 1 202 ? 16.235 8.063 -10.530 1.00 72.56 202 ASN A O 1
ATOM 1664 N N . PHE A 1 203 ? 17.601 7.328 -8.910 1.00 76.88 203 PHE A N 1
ATOM 1665 C CA . PHE A 1 203 ? 18.071 6.149 -9.654 1.00 76.88 203 PHE A CA 1
ATOM 1666 C C . PHE A 1 203 ? 16.928 5.233 -10.109 1.00 76.88 203 PHE A C 1
ATOM 1668 O O . PHE A 1 203 ? 16.998 4.646 -11.188 1.00 76.88 203 PHE A O 1
ATOM 1675 N N . SER A 1 204 ? 15.864 5.138 -9.310 1.00 78.31 204 SER A N 1
ATOM 1676 C CA . SER A 1 204 ? 14.694 4.329 -9.655 1.00 78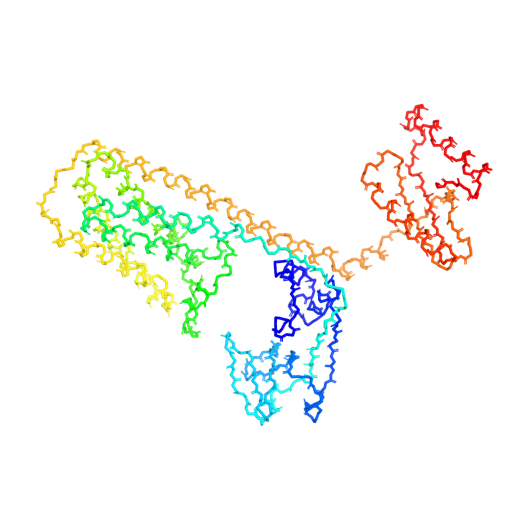.31 204 SER A CA 1
ATOM 1677 C C . SER A 1 204 ? 13.940 4.923 -10.849 1.00 78.31 204 SER A C 1
ATOM 1679 O O . SER A 1 204 ? 13.560 4.179 -11.750 1.00 78.31 204 SER A O 1
ATOM 1681 N N . ASP A 1 205 ? 13.819 6.255 -10.923 1.00 84.56 205 ASP A N 1
ATOM 1682 C CA . ASP A 1 205 ? 13.225 6.939 -12.081 1.00 84.56 205 ASP A CA 1
ATOM 1683 C C . ASP A 1 205 ? 14.066 6.703 -13.342 1.00 84.56 205 ASP A C 1
ATOM 1685 O O . ASP A 1 205 ? 13.525 6.335 -14.381 1.00 84.56 205 ASP A O 1
ATOM 1689 N N . LEU A 1 206 ? 15.395 6.848 -13.242 1.00 88.75 206 LEU A N 1
ATOM 1690 C CA . LEU A 1 206 ? 16.305 6.586 -14.362 1.00 88.75 206 LEU A CA 1
ATOM 1691 C C . LEU A 1 206 ? 16.182 5.153 -14.878 1.00 88.75 206 LEU A C 1
ATOM 1693 O O . LEU A 1 206 ? 16.176 4.942 -16.086 1.00 88.75 206 LEU A O 1
ATOM 1697 N N . SER A 1 207 ? 16.065 4.179 -13.973 1.00 90.50 207 SER A N 1
ATOM 1698 C CA . SER A 1 207 ? 15.920 2.777 -14.361 1.00 90.50 207 SER A CA 1
ATOM 1699 C C . SER A 1 207 ? 14.613 2.520 -15.121 1.00 90.50 207 SER A C 1
ATOM 1701 O O . SER A 1 207 ? 14.631 1.828 -16.133 1.00 90.50 207 SER A O 1
ATOM 1703 N N . ILE A 1 208 ? 13.501 3.153 -14.721 1.00 90.81 208 ILE A N 1
ATOM 1704 C CA . ILE A 1 208 ? 12.237 3.065 -15.466 1.00 90.81 208 ILE A CA 1
ATOM 1705 C C . ILE A 1 208 ? 12.374 3.704 -16.841 1.00 90.81 208 ILE A C 1
ATOM 1707 O O . ILE A 1 208 ? 11.984 3.086 -17.825 1.00 90.81 208 ILE A O 1
ATOM 1711 N N . LEU A 1 209 ? 12.944 4.909 -16.927 1.00 93.81 209 LEU A N 1
ATOM 1712 C CA . LEU A 1 209 ? 13.135 5.592 -18.207 1.00 93.81 209 LEU A CA 1
ATOM 1713 C C . LEU A 1 209 ? 14.015 4.770 -19.157 1.00 93.81 209 LEU A C 1
ATOM 1715 O O . LEU A 1 209 ? 13.677 4.629 -20.333 1.00 93.81 209 LEU A O 1
ATOM 1719 N N . LEU A 1 210 ? 15.104 4.188 -18.649 1.00 94.38 210 LEU A N 1
ATOM 1720 C CA . LEU A 1 210 ? 16.010 3.341 -19.420 1.00 94.38 210 LEU A CA 1
ATOM 1721 C C . LEU A 1 210 ? 15.292 2.091 -19.942 1.00 94.38 210 LEU A C 1
ATOM 1723 O O . LEU A 1 210 ? 15.145 1.939 -21.153 1.00 94.38 210 LEU A O 1
ATOM 1727 N N . PHE A 1 211 ? 14.780 1.237 -19.053 1.00 94.81 211 PHE A N 1
ATOM 1728 C CA . PHE A 1 211 ? 14.216 -0.045 -19.473 1.00 94.81 211 PHE A CA 1
ATOM 1729 C C . PHE A 1 211 ? 12.885 0.103 -20.223 1.00 94.81 211 PHE A C 1
ATOM 1731 O O . PHE A 1 211 ? 12.614 -0.670 -21.140 1.00 94.81 211 PHE A O 1
ATOM 1738 N N . ALA A 1 212 ? 12.066 1.118 -19.917 1.00 93.81 212 ALA A N 1
ATOM 1739 C CA . ALA A 1 212 ? 10.857 1.397 -20.695 1.00 93.81 212 ALA A CA 1
ATOM 1740 C C . ALA A 1 212 ? 11.213 1.862 -22.109 1.00 93.81 212 ALA A C 1
ATOM 1742 O O . ALA A 1 212 ? 10.624 1.380 -23.076 1.00 93.81 212 ALA A O 1
ATOM 1743 N N . SER A 1 213 ? 12.185 2.773 -22.250 1.00 94.56 213 SER A N 1
ATOM 1744 C CA . SER A 1 213 ? 12.608 3.255 -23.573 1.00 94.56 213 SER A CA 1
ATOM 1745 C C . SER A 1 213 ? 13.282 2.174 -24.404 1.00 94.56 213 SER A C 1
ATOM 1747 O O . SER A 1 213 ? 13.077 2.138 -25.614 1.00 94.56 213 SER A O 1
ATOM 1749 N N . GLN A 1 214 ? 13.994 1.239 -23.777 1.00 93.44 214 GLN A N 1
ATOM 1750 C CA . GLN A 1 214 ? 14.494 0.036 -24.436 1.00 93.44 214 GLN A CA 1
ATOM 1751 C C . GLN A 1 214 ? 13.362 -0.892 -24.877 1.00 93.44 214 GLN A C 1
ATOM 1753 O O . GLN A 1 214 ? 13.342 -1.308 -26.031 1.00 93.44 214 GLN A O 1
ATOM 1758 N N . PHE A 1 215 ? 12.403 -1.180 -23.994 1.00 90.81 215 PHE A N 1
ATOM 1759 C CA . PHE A 1 215 ? 11.290 -2.086 -24.274 1.00 90.81 215 PHE A CA 1
ATOM 1760 C C . PHE A 1 215 ? 10.404 -1.581 -25.421 1.00 90.81 215 PHE A C 1
ATOM 1762 O O . PHE A 1 215 ? 10.205 -2.273 -26.420 1.00 90.81 215 PHE A O 1
ATOM 1769 N N . PHE A 1 216 ? 9.906 -0.347 -25.311 1.00 90.38 216 PHE A N 1
ATOM 1770 C CA . PHE A 1 216 ? 9.086 0.262 -26.359 1.00 90.38 216 PHE A CA 1
ATOM 1771 C C . PHE A 1 216 ? 9.919 0.617 -27.592 1.00 90.38 216 PHE A C 1
ATOM 1773 O O . PHE A 1 216 ? 9.445 0.456 -28.713 1.00 90.38 216 PHE A O 1
ATOM 1780 N N . GLY A 1 217 ? 11.167 1.056 -27.407 1.00 90.94 217 GLY A N 1
ATOM 1781 C CA . GLY A 1 217 ? 12.089 1.342 -28.503 1.00 90.94 217 GLY A CA 1
ATOM 1782 C C . GLY A 1 217 ? 12.306 0.124 -29.388 1.00 90.94 217 GLY A C 1
ATOM 1783 O O . GLY A 1 217 ? 12.125 0.215 -30.594 1.00 90.94 217 GLY A O 1
ATOM 1784 N N . LEU A 1 218 ? 12.590 -1.031 -28.795 1.00 88.38 218 LEU A N 1
ATOM 1785 C CA . LEU A 1 218 ? 12.778 -2.278 -29.528 1.00 88.38 218 LEU A CA 1
ATOM 1786 C C . LEU A 1 218 ? 11.529 -2.657 -30.334 1.00 88.38 218 LEU A C 1
ATOM 1788 O O . LEU A 1 218 ? 11.641 -3.003 -31.507 1.00 88.38 218 LEU A O 1
ATOM 1792 N N . PHE A 1 219 ? 10.340 -2.504 -29.743 1.00 85.56 219 PHE A N 1
ATOM 1793 C CA . PHE A 1 219 ? 9.069 -2.748 -30.428 1.00 85.56 219 PHE A CA 1
ATOM 1794 C C . PHE A 1 219 ? 8.855 -1.818 -31.635 1.00 85.56 219 PHE A C 1
ATOM 1796 O O . PHE A 1 219 ? 8.561 -2.286 -32.734 1.00 85.56 219 PHE A O 1
ATOM 1803 N N . PHE A 1 220 ? 9.033 -0.504 -31.469 1.00 87.31 220 PHE A N 1
ATOM 1804 C CA . PHE A 1 220 ? 8.825 0.451 -32.562 1.00 87.31 220 PHE A CA 1
ATOM 1805 C C . PHE A 1 220 ? 9.896 0.338 -33.651 1.00 87.31 220 PHE A C 1
ATOM 1807 O O . PHE A 1 220 ? 9.569 0.360 -34.834 1.00 87.31 220 PHE A O 1
ATOM 1814 N N . PHE A 1 221 ? 11.168 0.187 -33.284 1.00 89.62 221 PHE A N 1
ATOM 1815 C CA . PHE A 1 221 ? 12.247 0.043 -34.261 1.00 89.62 221 PHE A CA 1
ATOM 1816 C C . PHE A 1 221 ? 12.149 -1.258 -35.058 1.00 89.62 221 PHE A C 1
ATOM 1818 O O . PHE A 1 221 ? 12.528 -1.263 -36.228 1.00 89.62 221 PHE A O 1
ATOM 1825 N N . PHE A 1 222 ? 11.592 -2.319 -34.470 1.00 85.31 222 PHE A N 1
ATOM 1826 C CA . PHE A 1 222 ? 11.241 -3.525 -35.210 1.00 85.31 222 PHE A CA 1
ATOM 1827 C C . PHE A 1 222 ? 10.157 -3.255 -36.263 1.00 85.31 222 PHE A C 1
ATOM 1829 O O . PHE A 1 222 ? 10.344 -3.594 -37.428 1.00 85.31 222 PHE A O 1
ATOM 1836 N N . ILE A 1 223 ? 9.062 -2.576 -35.893 1.00 85.44 223 ILE A N 1
ATOM 1837 C CA . ILE A 1 223 ? 7.970 -2.227 -36.827 1.00 85.44 223 ILE A CA 1
ATOM 1838 C C . ILE A 1 223 ? 8.482 -1.397 -38.012 1.00 85.44 223 ILE A C 1
ATOM 1840 O O . ILE A 1 223 ? 8.034 -1.581 -39.140 1.00 85.44 223 ILE A O 1
ATOM 1844 N N . PHE A 1 224 ? 9.428 -0.489 -37.770 1.00 86.44 224 PHE A N 1
ATOM 1845 C CA . PHE A 1 224 ? 10.027 0.340 -38.818 1.00 86.44 224 PHE A CA 1
ATOM 1846 C C . PHE A 1 224 ? 11.215 -0.319 -39.539 1.00 86.44 224 PHE A C 1
ATOM 1848 O O . PHE A 1 224 ? 11.837 0.341 -40.372 1.00 86.44 224 PHE A O 1
ATOM 1855 N N . HIS A 1 225 ? 11.541 -1.582 -39.236 1.00 86.94 225 HIS A N 1
ATOM 1856 C CA . HIS A 1 225 ? 12.670 -2.331 -39.802 1.00 86.94 225 HIS A CA 1
ATOM 1857 C C . HIS A 1 225 ? 14.035 -1.626 -39.635 1.00 86.94 225 HIS A C 1
ATOM 1859 O O . HIS A 1 225 ? 14.843 -1.563 -40.561 1.00 86.94 225 HIS A O 1
ATOM 1865 N N . ARG A 1 226 ? 14.302 -1.060 -38.448 1.00 88.44 226 ARG A N 1
ATOM 1866 C CA . ARG A 1 226 ? 15.524 -0.286 -38.113 1.00 88.44 226 ARG A CA 1
ATOM 1867 C C . ARG A 1 226 ? 16.306 -0.852 -36.926 1.00 88.44 226 ARG A C 1
ATOM 1869 O O . ARG A 1 226 ? 16.904 -0.121 -36.140 1.00 88.44 226 ARG A O 1
ATOM 1876 N N . GLU A 1 227 ? 16.319 -2.167 -36.789 1.00 86.06 227 GLU A N 1
ATOM 1877 C CA . GLU A 1 227 ? 16.904 -2.882 -35.647 1.00 86.06 227 GLU A CA 1
ATOM 1878 C C . GLU A 1 227 ? 18.396 -2.560 -35.436 1.00 86.06 227 GLU A C 1
ATOM 1880 O O . GLU A 1 227 ? 18.833 -2.329 -34.310 1.00 86.06 227 GLU A O 1
ATOM 1885 N N . VAL A 1 228 ? 19.174 -2.464 -36.519 1.00 86.38 228 VAL A N 1
ATOM 1886 C CA . VAL A 1 228 ? 20.615 -2.143 -36.470 1.00 86.38 228 VAL A CA 1
ATOM 1887 C C . VAL A 1 228 ? 20.869 -0.754 -35.871 1.00 86.38 228 VAL A C 1
ATOM 1889 O O . VAL A 1 228 ? 21.756 -0.586 -35.024 1.00 86.38 228 VAL A O 1
ATOM 1892 N N . ASP A 1 229 ? 20.062 0.236 -36.259 1.00 89.44 229 ASP A N 1
ATOM 1893 C CA . ASP A 1 229 ? 20.144 1.598 -35.727 1.00 89.44 229 ASP A CA 1
ATOM 1894 C C . ASP A 1 229 ? 19.776 1.615 -34.236 1.00 89.44 229 ASP A C 1
ATOM 1896 O O . ASP A 1 229 ? 20.446 2.277 -33.441 1.00 89.44 229 ASP A O 1
ATOM 1900 N N . PHE A 1 230 ? 18.756 0.845 -33.838 1.00 89.81 230 PHE A N 1
ATOM 1901 C CA . PHE A 1 230 ? 18.360 0.702 -32.436 1.00 89.81 230 PHE A CA 1
ATOM 1902 C C . PHE A 1 230 ? 19.501 0.150 -31.579 1.00 89.81 230 PHE A C 1
ATOM 1904 O O . PHE A 1 230 ? 19.861 0.769 -30.578 1.00 89.81 230 PHE A O 1
ATOM 1911 N N . PHE A 1 231 ? 20.113 -0.970 -31.976 1.00 89.25 231 PHE A N 1
ATOM 1912 C CA . PHE A 1 231 ? 21.221 -1.557 -31.218 1.00 89.25 231 PHE A CA 1
ATOM 1913 C C . PHE A 1 231 ? 22.436 -0.624 -31.140 1.00 89.25 231 PHE A C 1
ATOM 1915 O O . PHE A 1 231 ? 23.091 -0.555 -30.099 1.00 89.25 231 PHE A O 1
ATOM 1922 N N . SER A 1 232 ? 22.698 0.152 -32.195 1.00 89.50 232 SER A N 1
ATOM 1923 C CA . SER A 1 232 ? 23.758 1.169 -32.201 1.00 89.50 232 SER A CA 1
ATOM 1924 C C . SER A 1 232 ? 23.495 2.284 -31.181 1.00 89.50 232 SER A C 1
ATOM 1926 O O . SER A 1 232 ? 24.396 2.661 -30.427 1.00 89.50 232 SER A O 1
ATOM 1928 N N . ILE A 1 233 ? 22.252 2.773 -31.107 1.00 91.00 233 ILE A N 1
ATOM 1929 C CA . ILE A 1 233 ? 21.818 3.771 -30.117 1.00 91.00 233 ILE A CA 1
ATOM 1930 C C . ILE A 1 233 ? 21.898 3.191 -28.696 1.00 91.00 233 ILE A C 1
ATOM 1932 O O . ILE A 1 233 ? 22.463 3.825 -27.805 1.00 91.00 233 ILE A O 1
ATOM 1936 N N . GLN A 1 234 ? 21.403 1.968 -28.480 1.00 91.31 234 GLN A N 1
ATOM 1937 C CA . GLN A 1 234 ? 21.441 1.317 -27.167 1.00 91.31 234 GLN A CA 1
ATOM 1938 C C . GLN A 1 234 ? 22.864 1.083 -26.668 1.00 91.31 234 GLN A C 1
ATOM 1940 O O . GLN A 1 234 ? 23.143 1.297 -25.489 1.00 91.31 234 GLN A O 1
ATOM 1945 N N . ARG A 1 235 ? 23.795 0.726 -27.560 1.00 90.75 235 ARG A N 1
ATOM 1946 C CA . ARG A 1 235 ? 25.213 0.610 -27.208 1.00 90.75 235 ARG A CA 1
ATOM 1947 C C . ARG A 1 235 ? 25.758 1.919 -26.642 1.00 90.75 235 ARG A C 1
ATOM 1949 O O . ARG A 1 235 ? 26.436 1.905 -25.617 1.00 90.75 235 ARG A O 1
ATOM 1956 N N . ALA A 1 236 ? 25.459 3.045 -27.291 1.00 90.44 236 ALA A N 1
ATOM 1957 C CA . ALA A 1 236 ? 25.897 4.361 -26.831 1.00 90.44 236 ALA A CA 1
ATOM 1958 C C . ALA A 1 236 ? 25.285 4.722 -25.466 1.00 90.44 236 ALA A C 1
ATOM 1960 O O . ALA A 1 236 ? 25.999 5.192 -24.580 1.00 90.44 236 ALA A O 1
ATOM 1961 N N . ILE A 1 237 ? 23.992 4.446 -25.269 1.00 92.75 237 ILE A N 1
ATOM 1962 C CA . ILE A 1 237 ? 23.282 4.724 -24.011 1.00 92.75 237 ILE A CA 1
ATOM 1963 C C . ILE A 1 237 ? 23.819 3.870 -22.858 1.00 92.75 237 ILE A C 1
ATOM 1965 O O . ILE A 1 237 ? 24.086 4.408 -21.787 1.00 92.75 237 ILE A O 1
ATOM 1969 N N . LEU A 1 238 ? 24.026 2.566 -23.055 1.00 92.88 238 LEU A N 1
ATOM 1970 C CA . LEU A 1 238 ? 24.539 1.672 -22.009 1.00 92.88 238 LEU A CA 1
ATOM 1971 C C . LEU A 1 238 ? 25.986 2.005 -21.616 1.00 92.88 238 LEU A C 1
ATOM 1973 O O . LEU A 1 238 ? 26.335 1.984 -20.432 1.00 92.88 238 LEU A O 1
ATOM 1977 N N . LEU A 1 239 ? 26.819 2.398 -22.585 1.00 91.88 239 LEU A N 1
ATOM 1978 C CA . LEU A 1 239 ? 28.153 2.934 -22.300 1.00 91.88 239 LEU A CA 1
ATOM 1979 C C . LEU A 1 239 ? 28.065 4.232 -21.481 1.00 91.88 239 LEU A C 1
ATOM 1981 O O . LEU A 1 239 ? 28.774 4.374 -20.486 1.00 91.88 239 LEU A O 1
ATOM 1985 N N . ALA A 1 240 ? 27.149 5.140 -21.827 1.00 91.00 240 ALA A N 1
ATOM 1986 C CA . ALA A 1 240 ? 26.908 6.368 -21.066 1.00 91.00 240 ALA A CA 1
ATOM 1987 C C . ALA A 1 240 ? 26.283 6.121 -19.676 1.00 91.00 240 ALA A C 1
ATOM 1989 O O . ALA A 1 240 ? 26.492 6.915 -18.759 1.00 91.00 240 ALA A O 1
ATOM 1990 N N . ALA A 1 241 ? 25.552 5.019 -19.486 1.00 90.44 241 ALA A N 1
ATOM 1991 C CA . ALA A 1 241 ? 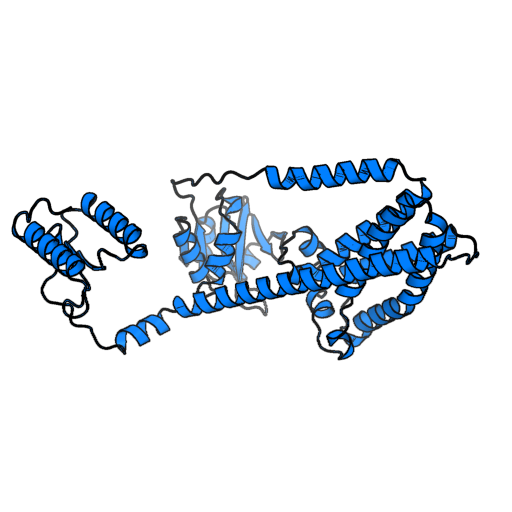24.980 4.618 -18.200 1.00 90.44 241 ALA A CA 1
ATOM 1992 C C . ALA A 1 241 ? 26.023 4.007 -17.248 1.00 90.44 241 ALA A C 1
ATOM 1994 O O . ALA A 1 241 ? 25.831 4.011 -16.031 1.00 90.44 241 ALA A O 1
ATOM 1995 N N . THR A 1 242 ? 27.151 3.522 -17.773 1.00 89.38 242 THR A N 1
ATOM 1996 C CA . THR A 1 242 ? 28.191 2.839 -16.989 1.00 89.38 242 THR A CA 1
ATOM 1997 C C . THR A 1 242 ? 28.748 3.702 -15.836 1.00 89.38 242 THR A C 1
ATOM 1999 O O . THR A 1 242 ? 28.774 3.219 -14.700 1.00 89.38 242 THR A O 1
ATOM 2002 N N . PRO A 1 243 ? 29.104 4.992 -16.029 1.00 89.56 243 PRO A N 1
ATOM 2003 C CA . PRO A 1 243 ? 29.484 5.878 -14.923 1.00 89.56 243 PRO A CA 1
ATOM 2004 C C . PRO A 1 243 ? 28.404 6.024 -13.840 1.00 89.56 243 PRO A C 1
ATOM 2006 O O . PRO A 1 243 ? 28.722 6.071 -12.653 1.00 89.56 243 PRO A O 1
ATOM 2009 N N . ILE A 1 244 ? 27.123 6.059 -14.229 1.00 87.12 244 ILE A N 1
ATOM 2010 C CA . ILE A 1 244 ? 25.987 6.191 -13.301 1.00 87.12 244 ILE A CA 1
ATOM 2011 C C . ILE A 1 244 ? 25.841 4.923 -12.451 1.00 87.12 244 ILE A C 1
ATOM 2013 O O . ILE A 1 244 ? 25.607 5.000 -11.244 1.00 87.12 244 ILE A O 1
ATOM 2017 N N . VAL A 1 245 ? 26.030 3.752 -13.061 1.00 89.56 245 VAL A N 1
ATOM 2018 C CA . VAL A 1 245 ? 26.025 2.459 -12.367 1.00 89.56 245 VAL A CA 1
ATOM 2019 C C . VAL A 1 245 ? 27.143 2.387 -11.325 1.00 89.56 245 VAL A C 1
ATOM 2021 O O . VAL A 1 245 ? 26.885 2.039 -10.170 1.00 89.56 245 VAL A O 1
ATOM 2024 N N . PHE A 1 246 ? 28.367 2.784 -11.684 1.00 89.56 246 PHE A N 1
ATOM 2025 C CA . PHE A 1 246 ? 29.478 2.840 -10.729 1.00 89.56 246 PHE A CA 1
ATOM 2026 C C . PHE A 1 246 ? 29.225 3.840 -9.598 1.00 89.56 246 PHE A C 1
ATOM 2028 O O . PHE A 1 246 ? 29.511 3.537 -8.438 1.00 89.56 246 PHE A O 1
ATOM 2035 N N . LEU A 1 247 ? 28.624 4.993 -9.903 1.00 85.69 247 LEU A N 1
ATOM 2036 C CA . LEU A 1 247 ? 28.205 5.963 -8.893 1.00 85.69 247 LEU A CA 1
ATOM 2037 C C . LEU A 1 247 ? 27.169 5.365 -7.923 1.00 85.69 247 LEU A C 1
ATOM 2039 O O . LEU A 1 247 ? 27.259 5.587 -6.716 1.00 85.69 247 LEU A O 1
ATOM 2043 N N . SER A 1 248 ? 26.221 4.566 -8.423 1.00 84.44 248 SER A N 1
ATOM 2044 C CA . SER A 1 248 ? 25.236 3.864 -7.590 1.00 84.44 248 SER A CA 1
ATOM 2045 C C . SER A 1 248 ? 25.888 2.833 -6.657 1.00 84.44 248 SER A C 1
ATOM 2047 O O . SER A 1 248 ? 25.558 2.779 -5.470 1.00 84.44 248 SER A O 1
ATOM 2049 N N . LEU A 1 249 ? 26.864 2.059 -7.150 1.00 87.25 249 LEU A N 1
ATOM 2050 C CA . LEU A 1 249 ? 27.640 1.119 -6.326 1.00 87.25 249 LEU A CA 1
ATOM 2051 C C . LEU A 1 249 ? 28.462 1.841 -5.254 1.00 87.25 249 LEU A C 1
ATOM 2053 O O . LEU A 1 249 ? 28.490 1.410 -4.099 1.00 87.25 249 LEU A O 1
ATOM 2057 N N . TYR A 1 250 ? 29.100 2.957 -5.618 1.00 86.94 250 TYR A N 1
ATOM 2058 C CA . TYR A 1 250 ? 29.833 3.801 -4.677 1.00 86.94 250 TYR A CA 1
ATOM 2059 C C . TYR A 1 250 ? 28.911 4.312 -3.562 1.00 86.94 250 TYR A C 1
ATOM 2061 O O . TYR A 1 250 ? 29.246 4.204 -2.380 1.00 86.94 250 TYR A O 1
ATOM 2069 N N . TYR A 1 251 ? 27.721 4.795 -3.927 1.00 82.19 251 TYR A N 1
ATOM 2070 C CA . TYR A 1 251 ? 26.726 5.283 -2.977 1.00 82.19 251 TYR A CA 1
ATOM 2071 C C . TYR A 1 251 ? 26.293 4.205 -1.974 1.00 82.19 251 TYR A C 1
ATOM 2073 O O . TYR A 1 251 ? 26.339 4.429 -0.763 1.00 82.19 251 TYR A O 1
ATOM 2081 N N . GLN A 1 252 ? 25.935 3.014 -2.459 1.00 80.69 252 GLN A N 1
ATOM 2082 C CA . GLN A 1 252 ? 25.504 1.902 -1.605 1.00 80.69 252 GLN A CA 1
ATOM 2083 C C . GLN A 1 252 ? 26.613 1.445 -0.647 1.00 80.69 252 GLN A C 1
ATOM 2085 O O . GLN A 1 252 ? 26.373 1.270 0.549 1.00 80.69 252 GLN A O 1
ATOM 2090 N N . LYS A 1 253 ? 27.844 1.300 -1.154 1.00 85.56 253 LYS A N 1
ATOM 2091 C CA . LYS A 1 253 ? 28.976 0.791 -0.372 1.00 85.56 253 LYS A CA 1
ATOM 2092 C C . LYS A 1 253 ? 29.486 1.794 0.664 1.00 85.56 253 LYS A C 1
ATOM 2094 O O . LYS A 1 253 ? 29.710 1.413 1.811 1.00 85.56 253 LYS A O 1
ATOM 2099 N N . PHE A 1 254 ? 29.703 3.051 0.274 1.00 82.19 254 PHE A N 1
ATOM 2100 C CA . PHE A 1 254 ? 30.434 4.015 1.106 1.00 82.19 254 PHE A CA 1
ATOM 2101 C C . PHE A 1 254 ? 29.534 4.999 1.857 1.00 82.19 254 PHE A C 1
ATOM 2103 O O . PHE A 1 254 ? 29.863 5.364 2.987 1.00 82.19 254 PHE A O 1
ATOM 2110 N N . ILE A 1 255 ? 28.409 5.415 1.264 1.00 78.25 255 ILE A N 1
ATOM 2111 C CA . ILE A 1 255 ? 27.529 6.436 1.852 1.00 78.25 255 ILE A CA 1
ATOM 2112 C C . ILE A 1 255 ? 26.444 5.777 2.699 1.00 78.25 255 ILE A C 1
ATOM 2114 O O . ILE A 1 255 ? 26.369 6.029 3.900 1.00 78.25 255 ILE A O 1
ATOM 2118 N N . GLU A 1 256 ? 25.637 4.901 2.099 1.00 74.25 256 GLU A N 1
ATOM 2119 C CA . GLU A 1 256 ? 24.530 4.268 2.824 1.00 74.25 256 GLU A CA 1
ATOM 2120 C C . GLU A 1 256 ? 24.992 3.068 3.660 1.00 74.25 256 GLU A C 1
ATOM 2122 O O . GLU A 1 256 ? 24.312 2.674 4.606 1.00 74.25 256 GLU A O 1
ATOM 2127 N N . ARG A 1 257 ? 26.177 2.514 3.346 1.00 74.88 257 ARG A N 1
ATOM 2128 C CA . ARG A 1 257 ? 26.781 1.336 4.001 1.00 74.88 257 ARG A CA 1
ATOM 2129 C C . ARG A 1 257 ? 25.826 0.136 4.057 1.00 74.88 257 ARG A C 1
ATOM 2131 O O . ARG A 1 257 ? 25.914 -0.704 4.950 1.00 74.88 257 ARG A O 1
ATOM 2138 N N . LYS A 1 258 ? 24.906 0.070 3.094 1.00 73.88 258 LYS A N 1
ATOM 2139 C CA . LYS A 1 258 ? 23.858 -0.941 2.958 1.00 73.88 258 LYS A CA 1
ATOM 2140 C C . LYS A 1 258 ? 23.785 -1.362 1.501 1.00 73.88 258 LYS A C 1
ATOM 2142 O O . LYS A 1 258 ? 23.800 -0.527 0.599 1.00 73.88 258 LYS A O 1
ATOM 2147 N N . TRP A 1 259 ? 23.658 -2.662 1.282 1.00 75.38 259 TRP A N 1
ATOM 2148 C CA . TRP A 1 259 ? 23.453 -3.218 -0.049 1.00 75.38 259 TRP A CA 1
ATOM 2149 C C . TRP A 1 259 ? 21.961 -3.335 -0.327 1.00 75.38 259 TRP A C 1
ATOM 2151 O O . TRP A 1 259 ? 21.217 -3.871 0.494 1.00 75.38 259 TRP A O 1
ATOM 2161 N N . CYS A 1 260 ? 21.520 -2.839 -1.483 1.00 78.62 260 CYS A N 1
ATOM 2162 C CA . CYS A 1 260 ? 20.145 -3.004 -1.935 1.00 78.62 260 CYS A CA 1
ATOM 2163 C C . CYS A 1 260 ? 20.084 -4.149 -2.961 1.00 78.62 260 CYS A C 1
ATOM 2165 O O . CYS A 1 260 ? 20.541 -3.953 -4.090 1.00 78.62 260 CYS A O 1
ATOM 2167 N N . PRO A 1 261 ? 19.504 -5.321 -2.626 1.00 82.94 261 PRO A N 1
ATOM 2168 C CA . PRO A 1 261 ? 19.435 -6.456 -3.551 1.00 82.94 261 PRO A CA 1
ATOM 2169 C C . PRO A 1 261 ? 18.738 -6.108 -4.870 1.00 82.94 261 PRO A C 1
ATOM 2171 O O . PRO A 1 261 ? 19.199 -6.498 -5.936 1.00 82.94 261 PRO A O 1
ATOM 2174 N N . VAL A 1 262 ? 17.670 -5.306 -4.810 1.00 83.00 262 VAL A N 1
ATOM 2175 C CA . VAL A 1 262 ? 16.925 -4.852 -5.996 1.00 83.00 262 VAL A CA 1
ATOM 2176 C C . VAL A 1 262 ? 17.807 -3.999 -6.914 1.00 83.00 262 VAL A C 1
ATOM 2178 O O . VAL A 1 262 ? 17.859 -4.248 -8.116 1.00 83.00 262 VAL A O 1
ATOM 2181 N N . CYS A 1 263 ? 18.553 -3.037 -6.361 1.00 85.44 263 CYS A N 1
ATOM 2182 C CA . CYS A 1 263 ? 19.469 -2.212 -7.151 1.00 85.44 263 CYS A CA 1
ATOM 2183 C C . CYS A 1 263 ? 20.618 -3.039 -7.742 1.00 85.44 263 CYS A C 1
ATOM 2185 O O . CYS A 1 263 ? 21.025 -2.781 -8.868 1.00 85.44 263 CYS A O 1
ATOM 2187 N N . LEU A 1 264 ? 21.128 -4.040 -7.017 1.00 87.88 264 LEU A N 1
ATOM 2188 C CA . LEU A 1 264 ? 22.162 -4.943 -7.529 1.00 87.88 264 LEU A CA 1
ATOM 2189 C C . LEU A 1 264 ? 21.669 -5.779 -8.711 1.00 87.88 264 LEU A C 1
ATOM 2191 O O . LEU A 1 264 ? 22.411 -5.953 -9.674 1.00 87.88 264 LEU A O 1
ATOM 2195 N N . VAL A 1 265 ? 20.417 -6.244 -8.675 1.00 89.88 265 VAL A N 1
ATOM 2196 C CA . VAL A 1 265 ? 19.806 -6.929 -9.822 1.00 89.88 265 VAL A CA 1
ATOM 2197 C C . VAL A 1 265 ? 19.698 -5.984 -11.018 1.00 89.88 265 VAL A C 1
ATOM 2199 O O . VAL A 1 265 ? 20.138 -6.350 -12.101 1.00 89.88 265 VAL A O 1
ATOM 2202 N N . ILE A 1 266 ? 19.201 -4.755 -10.828 1.00 91.00 266 ILE A N 1
ATOM 2203 C CA . ILE A 1 266 ? 19.131 -3.744 -11.900 1.00 91.00 266 ILE A CA 1
ATOM 2204 C C . ILE A 1 266 ? 20.514 -3.507 -12.520 1.00 91.00 266 ILE A C 1
ATOM 2206 O O . ILE A 1 266 ? 20.665 -3.542 -13.738 1.00 91.00 266 ILE A O 1
ATOM 2210 N N . ILE A 1 267 ? 21.536 -3.322 -11.683 1.00 92.38 267 ILE A N 1
ATOM 2211 C CA . ILE A 1 267 ? 22.923 -3.131 -12.119 1.00 92.38 267 ILE A CA 1
ATOM 2212 C C . ILE A 1 267 ? 23.421 -4.346 -12.912 1.00 92.38 267 ILE A C 1
ATOM 2214 O O . ILE A 1 267 ? 24.028 -4.181 -13.969 1.00 92.38 267 ILE A O 1
ATOM 2218 N N . SER A 1 268 ? 23.132 -5.561 -12.440 1.00 92.88 268 SER A N 1
ATOM 2219 C CA . SER A 1 268 ? 23.485 -6.792 -13.147 1.00 92.88 268 SER A CA 1
ATOM 2220 C C . SER A 1 268 ? 22.821 -6.868 -14.521 1.00 92.88 268 SER A C 1
ATOM 2222 O O . SER A 1 268 ? 23.488 -7.252 -15.476 1.00 92.88 268 SER A O 1
ATOM 2224 N N . VAL A 1 269 ? 21.543 -6.491 -14.637 1.00 93.75 269 VAL A N 1
ATOM 2225 C CA . VAL A 1 269 ? 20.817 -6.475 -15.918 1.00 93.75 269 VAL A CA 1
ATOM 2226 C C . VAL A 1 269 ? 21.479 -5.504 -16.897 1.00 93.75 269 VAL A C 1
ATOM 2228 O O . VAL A 1 269 ? 21.775 -5.904 -18.017 1.00 93.75 269 VAL A O 1
ATOM 2231 N N . VAL A 1 270 ? 21.815 -4.282 -16.463 1.00 94.06 270 VAL A N 1
ATOM 2232 C CA . VAL A 1 270 ? 22.508 -3.290 -17.312 1.00 94.06 270 VAL A CA 1
ATOM 2233 C C . VAL A 1 270 ? 23.860 -3.817 -17.810 1.00 94.06 270 VAL A C 1
ATOM 2235 O O . VAL A 1 270 ? 24.193 -3.656 -18.985 1.00 94.06 270 VAL A O 1
ATOM 2238 N N . PHE A 1 271 ? 24.641 -4.483 -16.951 1.00 93.94 271 PHE A N 1
ATOM 2239 C CA . PHE A 1 271 ? 25.910 -5.090 -17.369 1.00 93.94 271 PHE A CA 1
ATOM 2240 C C . PHE A 1 271 ? 25.716 -6.254 -18.346 1.00 93.94 271 PHE A C 1
ATOM 2242 O O . PHE A 1 271 ? 26.478 -6.365 -19.308 1.00 93.94 271 PHE A O 1
ATOM 2249 N N . PHE A 1 272 ? 24.701 -7.097 -18.135 1.00 93.12 272 PHE A N 1
ATOM 2250 C CA . PHE A 1 272 ? 24.368 -8.173 -19.069 1.00 93.12 272 PHE A CA 1
ATOM 2251 C C . PHE A 1 272 ? 23.922 -7.633 -20.430 1.00 93.12 272 PHE A C 1
ATOM 2253 O O . PHE A 1 272 ? 24.372 -8.151 -21.449 1.00 93.12 272 PHE A O 1
ATOM 2260 N N . GLU A 1 273 ? 23.107 -6.576 -20.471 1.00 92.81 273 GLU A N 1
ATOM 2261 C CA . GLU A 1 273 ? 22.720 -5.911 -21.721 1.00 92.81 273 GLU A CA 1
ATOM 2262 C C . GLU A 1 273 ? 23.934 -5.345 -22.455 1.00 92.81 273 GLU A C 1
ATOM 2264 O O . GLU A 1 273 ? 24.087 -5.563 -23.658 1.00 92.81 273 GLU A O 1
ATOM 2269 N N . LEU A 1 274 ? 24.828 -4.660 -21.735 1.00 92.62 274 LEU A N 1
ATOM 2270 C CA . LEU A 1 274 ? 26.038 -4.097 -22.324 1.00 92.62 274 LEU A CA 1
ATOM 2271 C C . LEU A 1 274 ? 26.927 -5.201 -22.913 1.00 92.62 274 LEU A C 1
ATOM 2273 O O . LEU A 1 274 ? 27.353 -5.098 -24.062 1.00 92.62 274 LEU A O 1
ATOM 2277 N N . PHE A 1 275 ? 27.169 -6.274 -22.156 1.00 91.38 275 PHE A N 1
ATOM 2278 C CA . PHE A 1 275 ? 27.944 -7.425 -22.622 1.00 91.38 275 PHE A CA 1
ATOM 2279 C C . PHE A 1 275 ? 27.306 -8.094 -23.847 1.00 91.38 275 PHE A C 1
ATOM 2281 O O . PHE A 1 275 ? 27.996 -8.409 -24.820 1.00 91.38 275 PHE A O 1
ATOM 2288 N N . TYR A 1 276 ? 25.984 -8.270 -23.829 1.00 90.12 276 TYR A N 1
ATOM 2289 C CA . TYR A 1 276 ? 25.229 -8.868 -24.925 1.00 90.12 276 TYR A CA 1
ATOM 2290 C C . TYR A 1 276 ? 25.339 -8.049 -26.218 1.00 90.12 276 TYR A C 1
ATOM 2292 O O . TYR A 1 276 ? 25.693 -8.595 -27.265 1.00 90.12 276 TYR A O 1
ATOM 2300 N N . ILE A 1 277 ? 25.111 -6.731 -26.150 1.00 88.38 277 ILE A N 1
ATOM 2301 C CA . ILE A 1 277 ? 25.218 -5.849 -27.321 1.00 88.38 277 ILE A CA 1
ATOM 2302 C C . ILE A 1 277 ? 26.647 -5.844 -27.873 1.00 88.38 277 ILE A C 1
ATOM 2304 O O . ILE A 1 277 ? 26.825 -5.942 -29.088 1.00 88.38 277 ILE A O 1
ATOM 2308 N N . LEU A 1 278 ? 27.665 -5.775 -27.007 1.00 87.56 278 LEU A N 1
ATOM 2309 C CA . LEU A 1 278 ? 29.071 -5.814 -27.427 1.00 87.56 278 LEU A CA 1
ATOM 2310 C C . LEU A 1 278 ? 29.456 -7.139 -28.102 1.00 87.56 278 LEU A C 1
ATOM 2312 O O . LEU A 1 278 ? 30.318 -7.138 -28.975 1.00 87.56 278 LEU A O 1
ATOM 2316 N N . SER A 1 279 ? 28.819 -8.251 -27.726 1.00 85.19 279 SER A N 1
ATOM 2317 C CA . SER A 1 279 ? 29.116 -9.576 -28.289 1.00 85.19 279 SER A CA 1
ATOM 2318 C C . SER A 1 279 ? 28.488 -9.806 -29.667 1.00 85.19 279 SER A C 1
ATOM 2320 O O . SER A 1 279 ? 29.000 -10.602 -30.450 1.00 85.19 279 SER A O 1
ATOM 2322 N N . ILE A 1 280 ? 27.362 -9.149 -29.962 1.00 77.62 280 ILE A N 1
ATOM 2323 C CA . ILE A 1 280 ? 26.555 -9.422 -31.166 1.00 77.62 280 ILE A CA 1
ATOM 2324 C C . ILE A 1 280 ? 26.727 -8.363 -32.247 1.00 77.62 280 ILE A C 1
ATOM 2326 O O . ILE A 1 280 ? 26.584 -8.672 -33.430 1.00 77.62 280 ILE A O 1
ATOM 2330 N N . THR A 1 281 ? 27.019 -7.121 -31.865 1.00 70.75 281 THR A N 1
ATOM 2331 C CA . THR A 1 281 ? 27.153 -6.024 -32.824 1.00 70.75 281 THR A CA 1
ATOM 2332 C C . THR A 1 281 ? 28.607 -5.826 -33.234 1.00 70.75 281 THR A C 1
ATOM 2334 O O . THR A 1 281 ? 29.490 -5.629 -32.401 1.00 70.75 281 THR A O 1
ATOM 2337 N N . SER A 1 282 ? 28.866 -5.828 -34.542 1.00 68.81 282 SER A N 1
ATOM 2338 C CA . SER A 1 282 ? 30.121 -5.311 -35.083 1.00 68.81 282 SER A CA 1
ATOM 2339 C C . SER A 1 282 ? 30.240 -3.815 -34.790 1.00 68.81 282 SER A C 1
ATOM 2341 O O . SER A 1 282 ? 29.243 -3.099 -34.681 1.00 68.81 282 SER A O 1
ATOM 2343 N N . PHE A 1 283 ? 31.470 -3.311 -34.677 1.00 63.34 283 PHE A N 1
ATOM 2344 C CA . PHE A 1 283 ? 31.716 -1.885 -34.483 1.00 63.34 283 PHE A CA 1
ATOM 2345 C C . PHE A 1 283 ? 31.438 -1.113 -35.782 1.00 63.34 283 PHE A C 1
ATOM 2347 O O . PHE A 1 283 ? 32.345 -0.770 -36.528 1.00 63.34 283 PHE A O 1
ATOM 2354 N N . SER A 1 284 ? 30.166 -0.855 -36.069 1.00 65.50 284 SER A N 1
ATOM 2355 C CA . SER A 1 284 ? 29.723 -0.029 -37.192 1.00 65.50 284 SER A CA 1
ATOM 2356 C C . SER A 1 284 ? 28.684 0.963 -36.690 1.00 65.50 284 SER A C 1
ATOM 2358 O O . SER A 1 284 ? 27.591 0.569 -36.293 1.00 65.50 284 SER A O 1
ATOM 2360 N N . VAL A 1 285 ? 29.032 2.249 -36.679 1.00 64.62 285 VAL A N 1
ATOM 2361 C CA . VAL A 1 285 ? 28.148 3.329 -36.222 1.00 64.62 285 VAL A CA 1
ATOM 2362 C C . VAL A 1 285 ? 27.545 4.006 -37.447 1.00 64.62 285 VAL A C 1
ATOM 2364 O O . VAL A 1 285 ? 27.975 5.082 -37.846 1.00 64.62 285 VAL A O 1
ATOM 2367 N N . ASN A 1 286 ? 26.557 3.359 -38.061 1.00 72.19 286 ASN A N 1
ATOM 2368 C CA . ASN A 1 286 ? 25.757 3.970 -39.122 1.00 72.19 286 ASN A CA 1
ATOM 2369 C C . ASN A 1 286 ? 24.375 4.291 -38.558 1.00 72.19 286 ASN A C 1
ATOM 2371 O O . ASN A 1 286 ? 23.425 3.555 -38.779 1.00 72.19 286 ASN A O 1
ATOM 2375 N N . ILE A 1 287 ? 24.277 5.371 -37.778 1.00 84.00 287 ILE A N 1
ATOM 2376 C CA . ILE A 1 287 ? 23.004 5.823 -37.207 1.00 84.00 287 ILE A CA 1
ATOM 2377 C C . ILE A 1 287 ? 22.402 6.873 -38.136 1.00 84.00 287 ILE A C 1
ATOM 2379 O O . ILE A 1 287 ? 23.015 7.906 -38.406 1.00 84.00 287 ILE A O 1
ATOM 2383 N N . THR A 1 288 ? 21.181 6.634 -38.603 1.00 90.69 288 THR A N 1
ATOM 2384 C CA . THR A 1 288 ? 20.455 7.617 -39.412 1.00 90.69 288 THR A CA 1
ATOM 2385 C C . THR A 1 288 ? 19.802 8.700 -38.544 1.00 90.69 288 THR A C 1
ATOM 2387 O O . THR A 1 288 ? 19.356 8.439 -37.425 1.00 90.69 288 THR A O 1
ATOM 2390 N N . LEU A 1 289 ? 19.679 9.927 -39.071 1.00 90.38 289 LEU A N 1
ATOM 2391 C CA . LEU A 1 289 ? 19.005 11.035 -38.373 1.00 90.38 289 LEU A CA 1
ATOM 2392 C C . LEU A 1 289 ? 17.559 10.679 -37.989 1.00 90.38 289 LEU A C 1
ATOM 2394 O O . LEU A 1 289 ? 17.105 11.019 -36.899 1.00 90.38 289 LEU A O 1
ATOM 2398 N N . LEU A 1 290 ? 16.856 9.945 -38.859 1.00 90.75 290 LEU A N 1
ATOM 2399 C CA . LEU A 1 290 ? 15.494 9.489 -38.590 1.00 90.75 290 LEU A CA 1
ATOM 2400 C C . LEU A 1 290 ? 15.428 8.605 -37.339 1.00 90.75 290 LEU A C 1
ATOM 2402 O O . LEU A 1 290 ? 14.528 8.777 -36.524 1.00 90.75 290 LEU A O 1
ATOM 2406 N N . SER A 1 291 ? 16.392 7.702 -37.159 1.00 92.19 291 SER A N 1
ATOM 2407 C CA . SER A 1 291 ? 16.473 6.831 -35.983 1.00 92.19 291 SER A CA 1
ATOM 2408 C C . SER A 1 291 ? 16.743 7.614 -34.700 1.00 92.19 291 SER A C 1
ATOM 2410 O O . SER A 1 291 ? 16.150 7.317 -33.667 1.00 92.19 291 SER A O 1
ATOM 2412 N N . ILE A 1 292 ? 17.562 8.666 -34.757 1.00 92.44 292 ILE A N 1
ATOM 2413 C CA . ILE A 1 292 ? 17.778 9.555 -33.605 1.00 92.44 292 ILE A CA 1
ATOM 2414 C C . ILE A 1 292 ? 16.475 10.265 -33.228 1.00 92.44 292 ILE A C 1
ATOM 2416 O O . ILE A 1 292 ? 16.101 10.275 -32.056 1.00 92.44 292 ILE A O 1
ATOM 2420 N N . ILE A 1 293 ? 15.759 10.817 -34.213 1.00 93.19 293 ILE A N 1
ATOM 2421 C CA . ILE A 1 293 ? 14.474 11.498 -33.992 1.00 93.19 293 ILE A CA 1
ATOM 2422 C C . ILE A 1 293 ? 13.435 10.520 -33.432 1.00 93.19 293 ILE A C 1
ATOM 2424 O O . ILE A 1 293 ? 12.758 10.838 -32.456 1.00 93.19 293 ILE A O 1
ATOM 2428 N N . LEU A 1 294 ? 13.336 9.317 -34.005 1.00 92.19 294 LEU A N 1
ATOM 2429 C CA . LEU A 1 294 ? 12.417 8.277 -33.549 1.00 92.19 294 LEU A CA 1
ATOM 2430 C C . LEU A 1 294 ? 12.698 7.891 -32.092 1.00 92.19 294 LEU A C 1
ATOM 2432 O O . LEU A 1 294 ? 11.780 7.876 -31.272 1.00 92.19 294 LEU A O 1
ATOM 2436 N N . PHE A 1 295 ? 13.962 7.633 -31.745 1.00 93.81 295 PHE A N 1
ATOM 2437 C CA . PHE A 1 295 ? 14.332 7.308 -30.371 1.00 93.81 295 PHE A CA 1
ATOM 2438 C C . PHE A 1 295 ? 14.063 8.474 -29.412 1.00 93.81 295 PHE A C 1
ATOM 2440 O O . PHE A 1 295 ? 13.523 8.260 -28.329 1.00 93.81 295 PHE A O 1
ATOM 2447 N N . ALA A 1 296 ? 14.374 9.710 -29.814 1.00 94.00 296 ALA A N 1
ATOM 2448 C CA . ALA A 1 296 ? 14.111 10.899 -29.008 1.00 94.00 296 ALA A CA 1
ATOM 2449 C C . ALA A 1 296 ? 12.611 11.085 -28.718 1.00 94.00 296 ALA A C 1
ATOM 2451 O O . ALA A 1 296 ? 12.243 11.396 -27.585 1.00 94.00 296 ALA A O 1
ATOM 2452 N N . LEU A 1 297 ? 11.739 10.838 -29.702 1.00 93.31 297 LEU A N 1
ATOM 2453 C CA . LEU A 1 297 ? 10.284 10.865 -29.518 1.00 93.31 297 LEU A CA 1
ATOM 2454 C C . LEU A 1 297 ? 9.811 9.776 -28.546 1.00 93.31 297 LEU A C 1
ATOM 2456 O O . LEU A 1 297 ? 9.030 10.056 -27.636 1.00 93.31 297 LEU A O 1
ATOM 2460 N N . ILE A 1 298 ? 10.310 8.546 -28.686 1.00 93.44 298 ILE A N 1
ATOM 2461 C CA . ILE A 1 298 ? 9.972 7.438 -27.777 1.00 93.44 298 ILE A CA 1
ATOM 2462 C C . ILE A 1 298 ? 10.435 7.753 -26.350 1.00 93.44 298 ILE A C 1
ATOM 2464 O O . ILE A 1 298 ? 9.666 7.634 -25.399 1.00 93.44 298 ILE A O 1
ATOM 2468 N N . PHE A 1 299 ? 11.669 8.221 -26.182 1.00 94.19 299 PHE A N 1
ATOM 2469 C CA . PHE A 1 299 ? 12.190 8.592 -24.872 1.00 94.19 299 PHE A CA 1
ATOM 2470 C C . PHE A 1 299 ? 11.392 9.747 -24.246 1.00 94.19 299 PHE A C 1
ATOM 2472 O O . PHE A 1 299 ? 11.020 9.677 -23.076 1.00 94.19 299 PHE A O 1
ATOM 2479 N N . SER A 1 300 ? 11.072 10.785 -25.026 1.00 92.50 300 SER A N 1
ATOM 2480 C CA . SER A 1 300 ? 10.296 11.941 -24.561 1.00 92.50 300 SER A CA 1
ATOM 2481 C C . SER A 1 300 ? 8.873 11.559 -24.142 1.00 92.50 300 SER A C 1
ATOM 2483 O O . SER A 1 300 ? 8.414 11.979 -23.079 1.00 92.50 300 SER A O 1
ATOM 2485 N N . THR A 1 301 ? 8.191 10.716 -24.924 1.00 92.81 301 THR A N 1
ATOM 2486 C CA . THR A 1 301 ? 6.841 10.232 -24.588 1.00 92.81 301 THR A CA 1
ATOM 2487 C C . THR A 1 301 ? 6.841 9.409 -23.303 1.00 92.81 301 THR A C 1
ATOM 2489 O O . THR A 1 301 ? 6.014 9.648 -22.425 1.00 92.81 301 THR A O 1
ATOM 2492 N N . ILE A 1 302 ? 7.807 8.505 -23.134 1.00 93.75 302 ILE A N 1
ATOM 2493 C CA . ILE A 1 302 ? 7.960 7.705 -21.912 1.00 93.75 302 ILE A CA 1
ATOM 2494 C C . ILE A 1 302 ? 8.277 8.590 -20.709 1.00 93.75 302 ILE A C 1
ATOM 2496 O O . ILE A 1 302 ? 7.688 8.402 -19.646 1.00 93.75 302 ILE A O 1
ATOM 2500 N N . ALA A 1 303 ? 9.157 9.580 -20.872 1.00 92.25 303 ALA A N 1
ATOM 2501 C CA . ALA A 1 303 ? 9.477 10.527 -19.813 1.00 92.25 303 ALA A CA 1
ATOM 2502 C C . ALA A 1 303 ? 8.250 11.336 -19.374 1.00 92.25 303 ALA A C 1
ATOM 2504 O O . ALA A 1 303 ? 7.997 11.460 -18.176 1.00 92.25 303 ALA A O 1
ATOM 2505 N N . LEU A 1 304 ? 7.447 11.824 -20.323 1.00 92.38 304 LEU A N 1
ATOM 2506 C CA . LEU A 1 304 ? 6.210 12.549 -20.033 1.00 92.38 304 LEU A CA 1
ATOM 2507 C C . LEU A 1 304 ? 5.199 11.660 -19.301 1.00 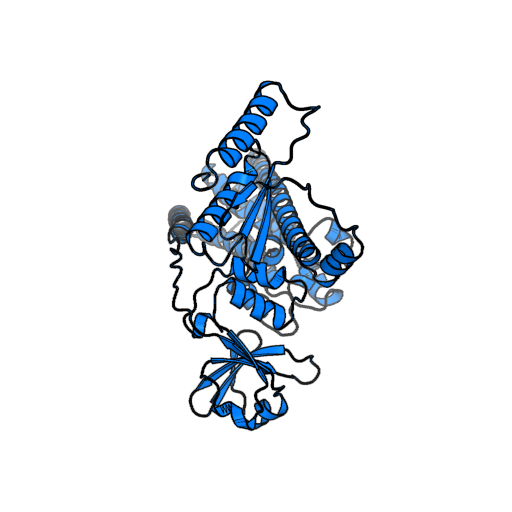92.38 304 LEU A C 1
ATOM 2509 O O . LEU A 1 304 ? 4.675 12.053 -18.257 1.00 92.38 304 LEU A O 1
ATOM 2513 N N . VAL A 1 305 ? 4.959 10.449 -19.809 1.00 92.62 305 VAL A N 1
ATOM 2514 C CA . VAL A 1 305 ? 4.054 9.476 -19.179 1.00 92.62 305 VAL A CA 1
ATOM 2515 C C . VAL A 1 305 ? 4.523 9.143 -17.763 1.00 92.62 305 VAL A C 1
ATOM 2517 O O . VAL A 1 305 ? 3.711 9.135 -16.838 1.00 92.62 305 VAL A O 1
ATOM 2520 N N . TRP A 1 306 ? 5.827 8.937 -17.562 1.00 91.75 306 TRP A N 1
ATOM 2521 C CA . TRP A 1 306 ? 6.397 8.663 -16.246 1.00 91.75 306 TRP A CA 1
ATOM 2522 C C . TRP A 1 306 ? 6.170 9.813 -15.261 1.00 91.75 306 TRP A C 1
ATOM 2524 O O . TRP A 1 306 ? 5.718 9.575 -14.141 1.00 91.75 306 TRP A O 1
ATOM 2534 N N . VAL A 1 307 ? 6.417 11.060 -15.674 1.00 88.88 307 VAL A N 1
ATOM 2535 C CA . VAL A 1 307 ? 6.194 12.245 -14.830 1.00 88.88 307 VAL A CA 1
ATOM 2536 C C . VAL A 1 307 ? 4.724 12.363 -14.415 1.00 88.88 307 VAL A C 1
ATOM 2538 O O . VAL A 1 307 ? 4.445 12.591 -13.236 1.00 88.88 307 VAL A O 1
ATOM 2541 N N . LEU A 1 308 ? 3.785 12.150 -15.344 1.00 89.00 308 LEU A N 1
ATOM 2542 C CA . LEU A 1 308 ? 2.349 12.179 -15.047 1.00 89.00 308 LEU A CA 1
ATOM 2543 C C . LEU A 1 308 ? 1.943 11.068 -14.070 1.00 89.00 308 LEU A C 1
ATOM 2545 O O . LEU A 1 308 ? 1.309 11.346 -13.050 1.00 89.00 308 LEU A O 1
ATOM 2549 N N . ILE A 1 309 ? 2.352 9.823 -14.341 1.00 88.62 309 ILE A N 1
ATOM 2550 C CA . ILE A 1 309 ? 2.060 8.668 -13.480 1.00 88.62 309 ILE A CA 1
ATOM 2551 C C . ILE A 1 309 ? 2.631 8.893 -12.078 1.00 88.62 309 ILE A C 1
ATOM 2553 O O . ILE A 1 309 ? 1.923 8.723 -11.084 1.00 88.62 309 ILE A O 1
ATOM 2557 N N . LYS A 1 310 ? 3.891 9.326 -11.980 1.00 85.88 310 LYS A N 1
ATOM 2558 C CA . LYS A 1 310 ? 4.548 9.604 -10.701 1.00 85.88 310 LYS A CA 1
ATOM 2559 C C . LYS A 1 310 ? 3.823 10.701 -9.921 1.00 85.88 310 LYS A C 1
ATOM 2561 O O . LYS A 1 310 ? 3.621 10.543 -8.715 1.00 85.88 310 LYS A O 1
ATOM 2566 N N . GLY A 1 311 ? 3.405 11.779 -10.590 1.00 85.69 311 GLY A N 1
ATOM 2567 C CA . GLY A 1 311 ? 2.617 12.852 -9.981 1.00 85.69 311 GLY A CA 1
ATOM 2568 C C . GLY A 1 311 ? 1.313 12.324 -9.382 1.00 85.69 311 GLY A C 1
ATOM 2569 O O . GLY A 1 311 ? 1.062 12.506 -8.191 1.00 85.69 311 GLY A O 1
ATOM 2570 N N . MET A 1 312 ? 0.541 11.572 -10.171 1.00 85.81 312 MET A N 1
ATOM 2571 C CA . MET A 1 312 ? -0.720 10.972 -9.724 1.00 85.81 312 MET A CA 1
ATOM 2572 C C . MET A 1 312 ? -0.535 10.021 -8.535 1.00 85.81 312 MET A C 1
ATOM 2574 O O . MET A 1 312 ? -1.263 10.127 -7.547 1.00 85.81 312 MET A O 1
ATOM 2578 N N . LEU A 1 313 ? 0.447 9.116 -8.593 1.00 83.81 313 LEU A N 1
ATOM 2579 C CA . LEU A 1 313 ? 0.728 8.163 -7.512 1.00 83.81 313 LEU A CA 1
ATOM 2580 C C . LEU A 1 313 ? 1.154 8.869 -6.222 1.00 83.81 313 LEU A C 1
ATOM 2582 O O . LEU A 1 313 ? 0.712 8.504 -5.132 1.00 83.81 313 LEU A O 1
ATOM 2586 N N . THR A 1 314 ? 1.967 9.920 -6.341 1.00 84.25 314 THR A N 1
ATOM 2587 C CA . THR A 1 314 ? 2.401 10.717 -5.188 1.00 84.25 314 THR A CA 1
ATOM 2588 C C . THR A 1 314 ? 1.214 11.415 -4.527 1.00 84.25 314 THR A C 1
ATOM 2590 O O . THR A 1 314 ? 1.059 11.331 -3.308 1.00 84.25 314 THR A O 1
ATOM 2593 N N . SER A 1 315 ? 0.329 12.036 -5.314 1.00 86.69 315 SER A N 1
ATOM 2594 C CA . SER A 1 315 ? -0.893 12.663 -4.796 1.00 86.69 315 SER A CA 1
ATOM 2595 C C . SER A 1 315 ? -1.829 11.649 -4.137 1.00 86.69 315 SER A C 1
ATOM 2597 O O . SER A 1 315 ? -2.366 11.924 -3.067 1.00 86.69 315 SER A O 1
ATOM 2599 N N . GLN A 1 316 ? -1.988 10.453 -4.713 1.00 86.62 316 GLN A N 1
ATOM 2600 C CA . GLN A 1 316 ? -2.783 9.385 -4.097 1.00 86.62 316 GLN A CA 1
ATOM 2601 C C . GLN A 1 316 ? -2.204 8.938 -2.750 1.00 86.62 316 GLN A C 1
ATOM 2603 O O . GLN A 1 316 ? -2.950 8.770 -1.783 1.00 86.62 316 GLN A O 1
ATOM 2608 N N . LYS A 1 317 ? -0.879 8.781 -2.658 1.00 83.69 317 LYS A N 1
ATOM 2609 C CA . LYS A 1 317 ? -0.202 8.439 -1.402 1.00 83.69 317 LYS A CA 1
ATOM 2610 C C . LYS A 1 317 ? -0.422 9.512 -0.337 1.00 83.69 317 LYS A C 1
ATOM 2612 O O . LYS A 1 317 ? -0.839 9.186 0.773 1.00 83.69 317 LYS A O 1
ATOM 2617 N N . GLN A 1 318 ? -0.205 10.780 -0.686 1.00 87.56 318 GLN A N 1
ATOM 2618 C CA . GLN A 1 318 ? -0.423 11.909 0.222 1.00 87.56 318 GLN A CA 1
ATOM 2619 C C . GLN A 1 318 ? -1.879 11.993 0.687 1.00 87.56 318 GLN A C 1
ATOM 2621 O O . GLN A 1 318 ? -2.132 12.166 1.878 1.00 87.56 318 GLN A O 1
ATOM 2626 N N . LEU A 1 319 ? -2.839 11.804 -0.224 1.00 89.81 319 LEU A N 1
ATOM 2627 C CA . LEU A 1 319 ? -4.261 11.800 0.107 1.00 89.81 319 LEU A CA 1
ATOM 2628 C C . LEU A 1 319 ? -4.608 10.674 1.085 1.00 89.81 319 LEU A C 1
ATOM 2630 O O . LEU A 1 319 ? -5.329 10.903 2.053 1.00 89.81 319 LEU A O 1
ATOM 2634 N N . LYS A 1 320 ? -4.065 9.471 0.877 1.00 86.19 320 LYS A N 1
ATOM 2635 C CA . LYS A 1 320 ? -4.274 8.335 1.780 1.00 86.19 320 LYS A CA 1
ATOM 2636 C C . LYS A 1 320 ? -3.701 8.600 3.172 1.00 86.19 320 LYS A C 1
ATOM 2638 O O . LYS A 1 320 ? -4.366 8.338 4.170 1.00 86.19 320 LYS A O 1
ATOM 2643 N N . GLU A 1 321 ? -2.485 9.133 3.256 1.00 87.44 321 GLU A N 1
ATOM 2644 C CA . GLU A 1 321 ? -1.877 9.508 4.538 1.00 87.44 321 GLU A CA 1
ATOM 2645 C C . GLU A 1 321 ? -2.668 10.614 5.244 1.00 87.44 321 GLU A C 1
ATOM 2647 O O . GLU A 1 321 ? -2.880 10.546 6.457 1.00 87.44 321 GLU A O 1
ATOM 2652 N N . PHE A 1 322 ? -3.147 11.604 4.488 1.00 91.31 322 PHE A N 1
ATOM 2653 C CA . PHE A 1 322 ? -4.009 12.660 5.001 1.00 91.31 322 PHE A CA 1
ATOM 2654 C C . PHE A 1 322 ? -5.324 12.094 5.543 1.00 91.31 322 PHE A C 1
ATOM 2656 O O . PHE A 1 322 ? -5.691 12.405 6.671 1.00 91.31 322 PHE A O 1
ATOM 2663 N N . GLN A 1 323 ? -5.993 11.208 4.800 1.00 92.06 323 GLN A N 1
ATOM 2664 C CA . GLN A 1 323 ? -7.220 10.542 5.245 1.00 92.06 323 GLN A CA 1
ATOM 2665 C C . GLN A 1 323 ? -7.011 9.749 6.538 1.00 92.06 323 GLN A C 1
ATOM 2667 O O . GLN A 1 323 ? -7.833 9.839 7.447 1.00 92.06 323 GLN A O 1
ATOM 2672 N N . LEU A 1 324 ? -5.904 9.007 6.657 1.00 89.62 324 LEU A N 1
ATOM 2673 C CA . LEU A 1 324 ? -5.581 8.280 7.887 1.00 89.62 324 LEU A CA 1
ATOM 2674 C C . LEU A 1 324 ? -5.417 9.236 9.075 1.00 89.62 324 LEU A C 1
ATOM 2676 O O . LEU A 1 324 ? -6.016 9.009 10.124 1.00 89.62 324 LEU A O 1
ATOM 2680 N N . LYS A 1 325 ? -4.649 10.321 8.914 1.00 90.31 325 LYS A N 1
ATOM 2681 C CA . LYS A 1 325 ? -4.436 11.323 9.973 1.00 90.31 325 LYS A CA 1
ATOM 2682 C C . LYS A 1 325 ? -5.726 12.056 10.346 1.00 90.31 325 LYS A C 1
ATOM 2684 O O . LYS A 1 325 ? -6.011 12.207 11.531 1.00 90.31 325 LYS A O 1
ATOM 2689 N N . ALA A 1 326 ? -6.517 12.463 9.355 1.00 94.12 326 ALA A N 1
ATOM 2690 C CA . ALA A 1 326 ? -7.798 13.128 9.562 1.00 94.12 326 ALA A CA 1
ATOM 2691 C C . ALA A 1 326 ? -8.780 12.222 10.315 1.00 94.12 326 ALA A C 1
ATOM 2693 O O . ALA A 1 326 ? -9.379 12.656 11.293 1.00 94.12 326 ALA A O 1
ATOM 2694 N N . ASN A 1 327 ? -8.885 10.946 9.933 1.00 92.44 327 ASN A N 1
ATOM 2695 C CA . ASN A 1 327 ? -9.748 9.996 10.634 1.00 92.44 327 ASN A CA 1
ATOM 2696 C C . ASN A 1 327 ? -9.289 9.734 12.069 1.00 92.44 327 ASN A C 1
ATOM 2698 O O . ASN A 1 327 ? -10.135 9.694 12.958 1.00 92.44 327 ASN A O 1
ATOM 2702 N N . ARG A 1 328 ? -7.978 9.622 12.324 1.00 92.75 328 ARG A N 1
ATOM 2703 C CA . ARG A 1 328 ? -7.458 9.507 13.698 1.00 92.75 328 ARG A CA 1
ATOM 2704 C C . ARG A 1 328 ? -7.852 10.701 14.554 1.00 92.75 328 ARG A C 1
ATOM 2706 O O . ARG A 1 328 ? -8.228 10.522 15.705 1.00 92.75 328 ARG A O 1
ATOM 2713 N N . PHE A 1 329 ? -7.761 11.903 13.991 1.00 92.62 329 PHE A N 1
ATOM 2714 C CA . PHE A 1 329 ? -8.132 13.130 14.685 1.00 92.62 329 PHE A CA 1
ATOM 2715 C C . PHE A 1 329 ? -9.641 13.201 14.951 1.00 92.62 329 PHE A C 1
ATOM 2717 O O . PHE A 1 329 ? -10.046 13.377 16.093 1.00 92.62 329 PHE A O 1
ATOM 2724 N N . ILE A 1 330 ? -10.473 12.989 13.925 1.00 91.75 330 ILE A N 1
ATOM 2725 C CA . ILE A 1 330 ? -11.942 13.041 14.036 1.00 91.75 330 ILE A CA 1
ATOM 2726 C C . ILE A 1 330 ? -12.469 11.994 15.029 1.00 91.75 330 ILE A C 1
ATOM 2728 O O . ILE A 1 330 ? -13.443 12.245 15.732 1.00 91.75 330 ILE A O 1
ATOM 2732 N N . ARG A 1 331 ? -11.830 10.820 15.096 1.00 91.25 331 ARG A N 1
ATOM 2733 C CA . ARG A 1 331 ? -12.209 9.718 15.994 1.00 91.25 331 ARG A CA 1
ATOM 2734 C C . ARG A 1 331 ? -11.548 9.797 17.371 1.00 91.25 331 ARG A C 1
ATOM 2736 O O . ARG A 1 331 ? -11.752 8.899 18.182 1.00 91.25 331 ARG A O 1
ATOM 2743 N N . ASN A 1 332 ? -10.738 10.817 17.647 1.00 92.81 332 ASN A N 1
ATOM 2744 C CA . ASN A 1 332 ? -10.079 10.943 18.938 1.00 92.81 332 ASN A CA 1
ATOM 2745 C C . ASN A 1 332 ? -11.116 11.278 20.023 1.00 92.81 332 ASN A C 1
ATOM 2747 O O . ASN A 1 332 ? -11.701 12.361 20.020 1.00 92.81 332 ASN A O 1
ATOM 2751 N N . TYR A 1 333 ? -11.334 10.341 20.949 1.00 90.94 333 TYR A N 1
ATOM 2752 C CA . TYR A 1 333 ? -12.354 10.479 21.987 1.00 90.94 333 TYR A CA 1
ATOM 2753 C C . TYR A 1 333 ? -12.082 11.647 22.936 1.00 90.94 333 TYR A C 1
ATOM 2755 O O . TYR A 1 333 ? -13.014 12.362 23.284 1.00 90.94 333 TYR A O 1
ATOM 2763 N N . GLU A 1 334 ? -10.826 11.882 23.319 1.00 91.75 334 GLU A N 1
ATOM 2764 C CA . GLU A 1 334 ? -10.461 13.009 24.186 1.00 91.75 334 GLU A CA 1
ATOM 2765 C C . GLU A 1 334 ? -10.732 14.347 23.494 1.00 91.75 334 GLU A C 1
ATOM 2767 O O . GLU A 1 334 ? -11.334 15.238 24.089 1.00 91.75 334 GLU A O 1
ATOM 2772 N N . ALA A 1 335 ? -10.365 14.480 22.215 1.00 92.12 335 ALA A N 1
ATOM 2773 C CA . ALA A 1 335 ? -10.674 15.668 21.425 1.00 92.12 335 ALA A CA 1
ATOM 2774 C C . ALA A 1 335 ? -12.191 15.877 21.322 1.00 92.12 335 ALA A C 1
ATOM 2776 O O . ALA A 1 335 ? -12.685 16.952 21.651 1.00 92.12 335 ALA A O 1
ATOM 2777 N N . PHE A 1 336 ? -12.935 14.829 20.952 1.00 93.38 336 PHE A N 1
ATOM 2778 C CA . PHE A 1 336 ? -14.393 14.869 20.878 1.00 93.38 336 PHE A CA 1
ATOM 2779 C C . PHE A 1 336 ? -15.028 15.263 22.216 1.00 93.38 336 PHE A C 1
ATOM 2781 O O . PHE A 1 336 ? -15.858 16.166 22.258 1.00 93.38 336 PHE A O 1
ATOM 2788 N N . LYS A 1 337 ? -14.629 14.614 23.313 1.00 94.06 337 LYS A N 1
ATOM 2789 C CA . LYS A 1 337 ? -15.171 14.836 24.655 1.00 94.06 337 LYS A CA 1
ATOM 2790 C C . LYS A 1 337 ? -14.866 16.244 25.152 1.00 94.06 337 LYS A C 1
ATOM 2792 O O . LYS A 1 337 ? -15.767 16.903 25.663 1.00 94.06 337 LYS A O 1
ATOM 2797 N N . ASN A 1 338 ? -13.631 16.713 24.989 1.00 93.25 338 ASN A N 1
ATOM 2798 C CA . ASN A 1 338 ? -13.242 18.058 25.400 1.00 93.25 338 ASN A CA 1
ATOM 2799 C C . ASN A 1 338 ? -14.035 19.113 24.629 1.00 93.25 338 ASN A C 1
ATOM 2801 O O . ASN A 1 338 ? -14.599 20.004 25.258 1.00 93.25 338 ASN A O 1
ATOM 2805 N N . THR A 1 339 ? -14.168 18.963 23.305 1.00 92.50 339 THR A N 1
ATOM 2806 C CA . THR A 1 339 ? -15.019 19.842 22.492 1.00 92.50 339 THR A CA 1
ATOM 2807 C C . THR A 1 339 ? -16.482 19.765 22.930 1.00 92.50 339 THR A C 1
ATOM 2809 O O . THR A 1 339 ? -17.106 20.797 23.147 1.00 92.50 339 THR A O 1
ATOM 2812 N N . LEU A 1 340 ? -17.028 18.563 23.137 1.00 91.25 340 LEU A N 1
ATOM 2813 C CA . LEU A 1 340 ? -18.419 18.366 23.552 1.00 91.25 340 LEU A CA 1
ATOM 2814 C C . LEU A 1 340 ? -18.730 19.039 24.897 1.00 91.25 340 LEU A C 1
ATOM 2816 O O . LEU A 1 340 ? -19.817 19.584 25.065 1.00 91.25 340 LEU A O 1
ATOM 2820 N N . ILE A 1 341 ? -17.798 18.985 25.853 1.00 93.44 341 ILE A N 1
ATOM 2821 C CA . ILE A 1 341 ? -17.962 19.584 27.185 1.00 93.44 341 ILE A CA 1
ATOM 2822 C C . ILE A 1 341 ? -17.753 21.103 27.147 1.00 93.44 341 ILE A C 1
ATOM 2824 O O . ILE A 1 341 ? -18.444 21.818 27.871 1.00 93.44 341 ILE A O 1
ATOM 2828 N N . SER A 1 342 ? -16.810 21.602 26.339 1.00 92.06 342 SER A N 1
ATOM 2829 C CA . SER A 1 342 ? -16.545 23.043 26.226 1.00 92.06 342 SER A CA 1
ATOM 2830 C C . SER A 1 342 ? -17.635 23.794 25.469 1.00 92.06 342 SER A C 1
ATOM 2832 O O . SER A 1 342 ? -17.830 24.988 25.686 1.00 92.06 342 SER A O 1
ATOM 2834 N N . GLU A 1 343 ? -18.320 23.111 24.554 1.00 90.50 343 GLU A N 1
ATOM 2835 C CA . GLU A 1 343 ? -19.378 23.709 23.755 1.00 90.50 343 GLU A CA 1
ATOM 2836 C C . GLU A 1 343 ? -20.634 23.965 24.590 1.00 90.50 343 GLU A C 1
ATOM 2838 O O . GLU A 1 343 ? -21.019 23.197 25.477 1.00 90.50 343 GLU A O 1
ATOM 2843 N N . ARG A 1 344 ? -21.313 25.073 24.285 1.00 88.44 344 ARG A N 1
ATOM 2844 C CA . ARG A 1 344 ? -22.567 25.413 24.961 1.00 88.44 344 ARG A CA 1
ATOM 2845 C C . ARG A 1 344 ? -23.620 24.346 24.669 1.00 88.44 344 ARG A C 1
ATOM 2847 O O . ARG A 1 344 ? -23.827 23.951 23.519 1.00 88.44 344 ARG A O 1
ATOM 2854 N N . LYS A 1 345 ? -24.357 23.935 25.701 1.00 83.69 345 LYS A N 1
ATOM 2855 C CA . LYS A 1 345 ? -25.544 23.097 25.508 1.00 83.69 345 LYS A CA 1
ATOM 2856 C C . LYS A 1 345 ? -26.560 23.883 24.684 1.00 83.69 345 LYS A C 1
ATOM 2858 O O . LYS A 1 345 ? -26.929 24.998 25.043 1.00 83.69 345 LYS A O 1
ATOM 2863 N N . LEU A 1 346 ? -26.980 23.308 23.563 1.00 77.44 346 LEU A N 1
ATOM 2864 C CA . LEU A 1 346 ? -28.056 23.866 22.759 1.00 77.44 346 LEU A CA 1
ATOM 2865 C C . LEU A 1 346 ? -29.386 23.464 23.389 1.00 77.44 346 LEU A C 1
ATOM 2867 O O . LEU A 1 346 ? -29.670 22.276 23.540 1.00 77.44 346 LEU A O 1
ATOM 2871 N N . GLU A 1 347 ? -30.205 24.451 23.731 1.00 78.25 347 GLU A N 1
ATOM 2872 C CA . GLU A 1 347 ? -31.610 24.204 24.025 1.00 78.25 347 GLU A CA 1
ATOM 2873 C C . GLU A 1 347 ? -32.322 23.884 22.713 1.00 78.25 347 GLU A C 1
ATOM 2875 O O . GLU A 1 347 ? -32.298 24.657 21.750 1.00 78.25 347 GLU A O 1
ATOM 2880 N N . LEU A 1 348 ? -32.902 22.688 22.648 1.00 72.31 348 LEU A N 1
ATOM 2881 C CA . LEU A 1 348 ? -33.642 22.257 21.475 1.00 72.31 348 LEU A CA 1
ATOM 2882 C C . LEU A 1 348 ? -34.986 23.000 21.408 1.00 72.31 348 LEU A C 1
ATOM 2884 O O . LEU A 1 348 ? -35.608 23.224 22.449 1.00 72.31 348 LEU A O 1
ATOM 2888 N N . PRO A 1 349 ? -35.469 23.349 20.201 1.00 72.00 349 PRO A N 1
ATOM 2889 C CA . PRO A 1 349 ? -36.793 23.931 20.024 1.00 72.00 349 PRO A CA 1
ATOM 2890 C C . PRO A 1 349 ? -37.889 23.085 20.681 1.00 72.00 349 PRO A C 1
ATOM 2892 O O . PRO A 1 349 ? -37.868 21.855 20.620 1.00 72.00 349 PRO A O 1
ATOM 2895 N N . THR A 1 350 ? -38.879 23.753 21.266 1.00 65.50 350 THR A N 1
ATOM 2896 C CA . THR A 1 350 ? -39.893 23.150 22.144 1.00 65.50 350 THR A CA 1
ATOM 2897 C C . THR A 1 350 ? -40.990 22.358 21.435 1.00 65.50 350 THR A C 1
ATOM 2899 O O . THR A 1 350 ? -41.756 21.678 22.111 1.00 65.50 350 THR A O 1
ATOM 2902 N N . ILE A 1 351 ? -41.079 22.400 20.101 1.00 76.69 351 ILE A N 1
ATOM 2903 C CA . ILE A 1 351 ? -42.173 21.761 19.348 1.00 76.69 351 ILE A CA 1
ATOM 2904 C C . ILE A 1 351 ? -41.623 20.678 18.404 1.00 76.69 351 ILE A C 1
ATOM 2906 O O . ILE A 1 351 ? -41.556 20.891 17.193 1.00 76.69 351 ILE A O 1
ATOM 2910 N N . PRO A 1 352 ? -41.187 19.516 18.924 1.00 83.31 352 PRO A N 1
ATOM 2911 C CA . PRO A 1 352 ? -40.871 18.369 18.088 1.00 83.31 352 PRO A CA 1
ATOM 2912 C C . PRO A 1 352 ? -42.146 17.640 17.642 1.00 83.31 352 PRO A C 1
ATOM 2914 O O . PRO A 1 352 ? -43.133 17.549 18.373 1.00 83.31 352 PRO A O 1
ATOM 2917 N N . ILE A 1 353 ? -42.080 17.036 16.462 1.00 85.94 353 ILE A N 1
ATOM 2918 C CA . ILE A 1 353 ? -42.966 15.943 16.059 1.00 85.94 353 ILE A CA 1
ATOM 2919 C C . ILE A 1 353 ? -42.484 14.701 16.809 1.00 85.94 353 ILE A C 1
ATOM 2921 O O . ILE A 1 353 ? -41.305 14.364 16.734 1.00 85.94 353 ILE A O 1
ATOM 2925 N N . VAL A 1 354 ? -43.355 14.032 17.556 1.00 87.75 354 VAL A N 1
ATOM 2926 C CA . VAL A 1 354 ? -42.975 12.892 18.397 1.00 87.75 354 VAL A CA 1
ATOM 2927 C C . VAL A 1 354 ? -43.633 11.624 17.878 1.00 87.75 354 VAL A C 1
ATOM 2929 O O . VAL A 1 354 ? -44.837 11.598 17.649 1.00 87.75 354 VAL A O 1
ATOM 2932 N N . LEU A 1 355 ? -42.830 10.580 17.696 1.00 86.56 355 LEU A N 1
ATOM 2933 C CA . LEU A 1 355 ? -43.228 9.281 17.164 1.00 86.56 355 LEU A CA 1
ATOM 2934 C C . LEU A 1 355 ? -42.748 8.165 18.101 1.00 86.56 355 LEU A C 1
ATOM 2936 O O . LEU A 1 355 ? -41.704 8.301 18.744 1.00 86.56 355 LEU A O 1
ATOM 2940 N N . GLY A 1 356 ? -43.484 7.053 18.142 1.00 86.19 356 GLY A N 1
ATOM 2941 C CA . GLY A 1 356 ? -43.191 5.922 19.029 1.00 86.19 356 GLY A CA 1
ATOM 2942 C C . GLY A 1 356 ? -43.738 6.099 20.442 1.00 86.19 356 GLY A C 1
ATOM 2943 O O . GLY A 1 356 ? -44.698 6.839 20.662 1.00 86.19 356 GLY A O 1
ATOM 2944 N N . ASN A 1 357 ? -43.117 5.414 21.400 1.00 87.69 357 ASN A N 1
ATOM 2945 C CA . ASN A 1 357 ? -43.527 5.462 22.796 1.00 87.69 357 ASN A CA 1
ATOM 2946 C C . ASN A 1 357 ? -43.055 6.764 23.473 1.00 87.69 357 ASN A C 1
ATOM 2948 O O . ASN A 1 357 ? -41.863 7.066 23.522 1.00 87.69 357 ASN A O 1
ATOM 2952 N N . LEU A 1 358 ? -44.001 7.533 24.021 1.00 85.44 358 LEU A N 1
ATOM 2953 C CA . LEU A 1 358 ? -43.739 8.786 24.738 1.00 85.44 358 LEU A CA 1
ATOM 2954 C C . LEU A 1 358 ? -42.979 8.584 26.056 1.00 85.44 358 LEU A C 1
ATOM 2956 O O . LEU A 1 358 ? -42.301 9.509 26.500 1.00 85.44 358 LEU A O 1
ATOM 2960 N N . GLU A 1 359 ? -43.085 7.395 26.647 1.00 87.69 359 GLU A N 1
ATOM 2961 C CA . GLU A 1 359 ? -42.492 7.024 27.937 1.00 87.69 359 GLU A CA 1
ATOM 2962 C C . GLU A 1 359 ? -41.185 6.229 27.785 1.00 87.69 359 GLU A C 1
ATOM 2964 O O . GLU A 1 359 ? -40.609 5.770 28.771 1.00 87.69 359 GLU A O 1
ATOM 2969 N N . ALA A 1 360 ? -40.686 6.049 26.559 1.00 89.69 360 ALA A N 1
ATOM 2970 C CA . ALA A 1 360 ? -39.454 5.308 26.330 1.00 89.69 360 ALA A CA 1
ATOM 2971 C C . ALA A 1 360 ? -38.226 6.023 26.922 1.00 89.69 360 ALA A C 1
ATOM 2973 O O . ALA A 1 360 ? -37.999 7.212 26.697 1.00 89.69 360 ALA A O 1
ATOM 2974 N N . ASN A 1 361 ? -37.364 5.253 27.595 1.00 89.00 361 ASN A N 1
ATOM 2975 C CA . ASN A 1 361 ? -36.098 5.750 28.148 1.00 89.00 361 ASN A CA 1
ATOM 2976 C C . ASN A 1 361 ? -35.116 6.226 27.063 1.00 89.00 361 ASN A C 1
ATOM 2978 O O . ASN A 1 361 ? -34.291 7.105 27.312 1.00 89.00 361 ASN A O 1
ATOM 2982 N N . LEU A 1 362 ? -35.173 5.630 25.867 1.00 90.38 362 LEU A N 1
ATOM 2983 C CA . LEU A 1 362 ? -34.319 6.008 24.748 1.00 90.38 362 LEU A CA 1
ATOM 2984 C C . LEU A 1 362 ? -35.027 7.047 23.877 1.00 90.38 362 LEU A C 1
ATOM 2986 O O . LEU A 1 362 ? -35.999 6.73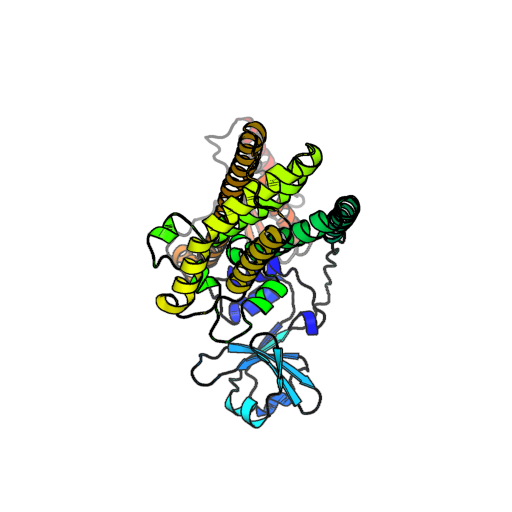7 23.188 1.00 90.38 362 LEU A O 1
ATOM 2990 N N . VAL A 1 363 ? -34.483 8.263 23.861 1.00 90.12 363 VAL A N 1
ATOM 2991 C CA . VAL A 1 363 ? -34.987 9.370 23.047 1.00 90.12 363 VAL A CA 1
ATOM 2992 C C . VAL A 1 363 ? -33.970 9.724 21.970 1.00 90.12 363 VAL A C 1
ATOM 2994 O O . VAL A 1 363 ? -32.875 10.197 22.270 1.00 90.12 363 VAL A O 1
ATOM 2997 N N . ILE A 1 364 ? -34.342 9.548 20.704 1.00 89.88 364 ILE A N 1
ATOM 2998 C CA . ILE A 1 364 ? -33.539 9.992 19.561 1.00 89.88 364 ILE A CA 1
ATOM 2999 C C . ILE A 1 364 ? -34.169 11.261 18.999 1.00 89.88 364 ILE A C 1
ATOM 3001 O O . ILE A 1 364 ? -35.337 11.258 18.623 1.00 89.88 364 ILE A O 1
ATOM 3005 N N . THR A 1 365 ? -33.395 12.346 18.914 1.00 88.75 365 THR A N 1
ATOM 3006 C CA . THR A 1 365 ? -33.850 13.593 18.282 1.00 88.75 365 THR A CA 1
ATOM 3007 C C . THR A 1 365 ? -33.187 13.786 16.921 1.00 88.75 365 THR A C 1
ATOM 3009 O O . THR A 1 365 ? -31.972 13.943 16.834 1.00 88.75 365 THR A O 1
ATOM 3012 N N . LEU A 1 366 ? -33.989 13.804 15.859 1.00 87.56 366 LEU A N 1
ATOM 3013 C CA . LEU A 1 366 ? -33.581 14.091 14.490 1.00 87.56 366 LEU A CA 1
ATOM 3014 C C . LEU A 1 366 ? -33.887 15.553 14.156 1.00 87.56 366 LEU A C 1
ATOM 3016 O O . LEU A 1 366 ? -35.049 15.941 14.070 1.00 87.56 366 LEU A O 1
ATOM 3020 N N . ILE A 1 367 ? -32.855 16.355 13.901 1.00 86.19 367 ILE A N 1
ATOM 3021 C CA . ILE A 1 367 ? -33.012 17.706 13.350 1.00 86.19 367 ILE A CA 1
ATOM 3022 C C . ILE A 1 367 ? -32.836 17.616 11.834 1.00 86.19 367 ILE A C 1
ATOM 3024 O O . ILE A 1 367 ? -31.735 17.350 11.356 1.00 86.19 367 ILE A O 1
ATOM 3028 N N . SER A 1 368 ? -33.910 17.819 11.076 1.00 84.56 368 SER A N 1
ATOM 3029 C CA . SER A 1 368 ? -33.913 17.644 9.617 1.00 84.56 368 SER A CA 1
ATOM 3030 C C . SER A 1 368 ? -34.716 18.739 8.915 1.00 84.56 368 SER A C 1
ATOM 3032 O O . SER A 1 368 ? -35.458 19.487 9.544 1.00 84.56 368 SER A O 1
ATOM 3034 N N . SER A 1 369 ? -34.562 18.846 7.599 1.00 81.69 369 SER A N 1
ATOM 3035 C CA . SER A 1 369 ? -35.394 19.685 6.735 1.00 81.69 369 SER A CA 1
ATOM 3036 C C . SER A 1 369 ? -36.031 18.809 5.649 1.00 81.69 369 SER A C 1
ATOM 3038 O O . SER A 1 369 ? -35.322 17.968 5.092 1.00 81.69 369 SER A O 1
ATOM 3040 N N . PRO A 1 370 ? -37.310 19.019 5.278 1.00 77.94 370 PRO A N 1
ATOM 3041 C CA . PRO A 1 370 ? -37.970 18.294 4.187 1.00 77.94 370 PRO A CA 1
ATOM 3042 C C . PRO A 1 370 ? -37.249 18.430 2.838 1.00 77.94 370 PRO A C 1
ATOM 3044 O O . PRO A 1 370 ? -37.416 17.600 1.954 1.00 77.94 370 PRO A O 1
ATOM 3047 N N . PHE A 1 371 ? -36.422 19.468 2.686 1.00 79.31 371 PHE A N 1
ATOM 3048 C CA . PHE A 1 371 ? -35.658 19.748 1.470 1.00 79.31 371 PHE A CA 1
ATOM 3049 C C . PHE A 1 371 ? -34.225 19.187 1.507 1.00 79.31 371 PHE A C 1
ATOM 3051 O O . PHE A 1 371 ? -33.448 19.390 0.576 1.00 79.31 371 PHE A O 1
ATOM 3058 N N . CYS A 1 372 ? -33.838 18.492 2.580 1.00 79.06 372 CYS A N 1
ATOM 3059 C CA . CYS A 1 372 ? -32.500 17.928 2.730 1.00 79.06 372 CYS A CA 1
ATOM 3060 C C . CYS A 1 372 ? -32.389 16.566 2.026 1.00 79.06 372 CYS A C 1
ATOM 3062 O O . CYS A 1 372 ? -32.725 15.528 2.599 1.00 79.06 372 CYS A O 1
ATOM 3064 N N . GLY A 1 373 ? -31.832 16.544 0.810 1.00 76.31 373 GLY A N 1
ATOM 3065 C CA . GLY A 1 373 ? -31.594 15.295 0.071 1.00 76.31 373 GLY A CA 1
ATOM 3066 C C . GLY A 1 373 ? -30.702 14.291 0.821 1.00 76.31 373 GLY A C 1
ATOM 3067 O O . GLY A 1 373 ? -30.955 13.089 0.785 1.00 76.31 373 GLY A O 1
ATOM 3068 N N . HIS A 1 374 ? -29.707 14.775 1.573 1.00 80.44 374 HIS A N 1
ATOM 3069 C CA . HIS A 1 374 ? -28.790 13.932 2.354 1.00 80.44 374 HIS A CA 1
ATOM 3070 C C . HIS A 1 374 ? -29.421 13.325 3.616 1.00 80.44 374 HIS A C 1
ATOM 3072 O O . HIS A 1 374 ? -28.923 12.328 4.132 1.00 80.44 374 HIS A O 1
ATOM 3078 N N . CYS A 1 375 ? -30.527 13.890 4.105 1.00 81.44 375 CYS A N 1
ATOM 3079 C CA . CYS A 1 375 ? -31.180 13.444 5.333 1.00 81.44 375 CYS A CA 1
ATOM 3080 C C . CYS A 1 375 ? -32.089 12.223 5.105 1.00 81.44 375 CYS A C 1
ATOM 3082 O O . CYS A 1 375 ? -32.442 11.533 6.061 1.00 81.44 375 CYS A O 1
ATOM 3084 N N . LYS A 1 376 ? -32.422 11.918 3.841 1.00 81.38 376 LYS A N 1
ATOM 3085 C CA . LYS A 1 376 ? -33.336 10.833 3.456 1.00 81.38 376 LYS A CA 1
ATOM 3086 C C . LYS A 1 376 ? -32.901 9.468 3.994 1.00 81.38 376 LYS A C 1
ATOM 3088 O O . LYS A 1 376 ? -33.718 8.756 4.565 1.00 81.38 376 LYS A O 1
ATOM 3093 N N . HIS A 1 377 ? -31.624 9.111 3.840 1.00 83.19 377 HIS A N 1
ATOM 3094 C CA . HIS A 1 377 ? -31.122 7.805 4.280 1.00 83.19 377 HIS A CA 1
ATOM 3095 C C . HIS A 1 377 ? -31.187 7.654 5.806 1.00 83.19 377 HIS A C 1
ATOM 3097 O O . HIS A 1 377 ? -31.650 6.637 6.315 1.00 83.19 377 HIS A O 1
ATOM 3103 N N . THR A 1 378 ? -30.770 8.685 6.546 1.00 84.00 378 THR A N 1
ATOM 3104 C CA . THR A 1 378 ? -30.836 8.692 8.014 1.00 84.00 378 THR A CA 1
ATOM 3105 C C . THR A 1 378 ? -32.274 8.589 8.507 1.00 84.00 378 THR A C 1
ATOM 3107 O O . THR A 1 378 ? -32.546 7.853 9.450 1.00 84.00 378 THR A O 1
ATOM 3110 N N . GLN A 1 379 ? -33.202 9.284 7.851 1.00 83.44 379 GLN A N 1
ATOM 3111 C CA . GLN A 1 379 ? -34.615 9.205 8.194 1.00 83.44 379 GLN A CA 1
ATOM 3112 C C . GLN A 1 379 ? -35.173 7.792 7.962 1.00 83.44 379 GLN A C 1
ATOM 3114 O O . GLN A 1 379 ? -35.756 7.223 8.879 1.00 83.44 379 GLN A O 1
ATOM 3119 N N . GLN A 1 380 ? -34.904 7.182 6.804 1.00 84.75 380 GLN A N 1
ATOM 3120 C CA . GLN A 1 380 ? -35.312 5.800 6.512 1.00 84.75 380 GLN A CA 1
ATOM 3121 C C . GLN A 1 380 ? -34.731 4.794 7.513 1.00 84.75 380 GLN A C 1
ATOM 3123 O O . GLN A 1 380 ? -35.415 3.867 7.946 1.00 84.75 380 GLN A O 1
ATOM 3128 N N . LEU A 1 381 ? -33.468 4.977 7.909 1.00 87.44 381 LEU A N 1
ATOM 3129 C CA . LEU A 1 381 ? -32.833 4.147 8.928 1.00 87.44 381 LEU A CA 1
ATOM 3130 C C . LEU A 1 381 ? -33.569 4.255 10.271 1.00 87.44 381 LEU A C 1
ATOM 3132 O O . LEU A 1 381 ? -33.877 3.232 10.878 1.00 87.44 381 LEU A O 1
ATOM 3136 N N . LEU A 1 382 ? -33.869 5.474 10.724 1.00 88.50 382 LEU A N 1
ATOM 3137 C CA . LEU A 1 382 ? -34.559 5.709 11.995 1.00 88.50 382 LEU A CA 1
ATOM 3138 C C . LEU A 1 382 ? -36.005 5.207 11.974 1.00 88.50 382 LEU A C 1
ATOM 3140 O O . LEU A 1 382 ? -36.452 4.625 12.958 1.00 88.50 382 LEU A O 1
ATOM 3144 N N . GLU A 1 383 ? -36.711 5.355 10.854 1.00 84.69 383 GLU A N 1
ATOM 3145 C CA . GLU A 1 383 ? -38.048 4.783 10.657 1.00 84.69 383 GLU A CA 1
ATOM 3146 C C . GLU A 1 383 ? -38.021 3.251 10.740 1.00 84.69 383 GLU A C 1
ATOM 3148 O O . GLU A 1 383 ? -38.857 2.651 11.416 1.00 84.69 383 GLU A O 1
ATOM 3153 N N . ASN A 1 384 ? -37.031 2.603 10.119 1.00 86.25 384 ASN A N 1
ATOM 3154 C CA . ASN A 1 384 ? -36.860 1.151 10.205 1.00 86.25 384 ASN A CA 1
ATOM 3155 C C . ASN A 1 384 ? -36.560 0.687 11.636 1.00 86.25 384 ASN A C 1
ATOM 3157 O O . ASN A 1 384 ? -37.098 -0.328 12.081 1.00 86.25 384 ASN A O 1
ATOM 3161 N N . ILE A 1 385 ? -35.726 1.429 12.371 1.00 87.56 385 ILE A N 1
ATOM 3162 C CA . ILE A 1 385 ? -35.437 1.143 13.783 1.00 87.56 385 ILE A CA 1
ATOM 3163 C C . ILE A 1 385 ? -36.707 1.306 14.624 1.00 87.56 385 ILE A C 1
ATOM 3165 O O . ILE A 1 385 ? -37.018 0.423 15.421 1.00 87.56 385 ILE A O 1
ATOM 3169 N N . LEU A 1 386 ? -37.467 2.384 14.413 1.00 87.31 386 LEU A N 1
ATOM 3170 C CA . LEU A 1 386 ? -38.708 2.647 15.136 1.00 87.31 386 LEU A CA 1
ATOM 3171 C C . LEU A 1 386 ? -39.754 1.553 14.894 1.00 87.31 386 LEU A C 1
ATOM 3173 O O . LEU A 1 386 ? -40.352 1.066 15.846 1.00 87.31 386 LEU A O 1
ATOM 3177 N N . ARG A 1 387 ? -39.931 1.106 13.645 1.00 86.50 387 ARG A N 1
ATOM 3178 C CA . ARG A 1 387 ? -40.840 -0.007 13.310 1.00 86.50 387 ARG A CA 1
ATOM 3179 C C . ARG A 1 387 ? -40.437 -1.318 13.978 1.00 86.50 387 ARG A C 1
ATOM 3181 O O . ARG A 1 387 ? -41.299 -2.126 14.306 1.00 86.50 387 ARG A O 1
ATOM 3188 N N . LYS A 1 388 ? -39.135 -1.541 14.164 1.00 86.38 388 LYS A N 1
ATOM 3189 C CA . LYS A 1 388 ? -38.609 -2.755 14.794 1.00 86.38 388 LYS A CA 1
ATOM 3190 C C . LYS A 1 388 ? -38.719 -2.722 16.322 1.00 86.38 388 LYS A C 1
ATOM 3192 O O . LYS A 1 388 ? -38.858 -3.780 16.929 1.00 86.38 388 LYS A O 1
ATOM 3197 N N . TYR A 1 389 ? -38.667 -1.536 16.930 1.00 86.12 389 TYR A N 1
ATOM 3198 C CA . TYR A 1 389 ? -38.670 -1.348 18.385 1.00 86.12 389 TYR A CA 1
ATOM 3199 C C . TYR A 1 389 ? -39.628 -0.223 18.838 1.00 86.12 389 TYR A C 1
ATOM 3201 O O . TYR A 1 389 ? -39.179 0.734 19.475 1.00 86.12 389 TYR A O 1
ATOM 3209 N N . PRO A 1 390 ? -40.938 -0.308 18.540 1.00 82.25 390 PRO A N 1
ATOM 3210 C CA . PRO A 1 390 ? -41.879 0.798 18.758 1.00 82.25 390 PRO A CA 1
ATOM 3211 C C . PRO A 1 390 ? -42.071 1.163 20.239 1.00 82.25 390 PRO A C 1
ATOM 3213 O O . PRO A 1 390 ? -42.198 2.339 20.571 1.00 82.25 390 PRO A O 1
ATOM 3216 N N . GLU A 1 391 ? -42.023 0.173 21.134 1.00 85.88 391 GLU A N 1
ATOM 3217 C CA . GLU A 1 391 ? -42.234 0.356 22.580 1.00 85.88 391 GLU A CA 1
ATOM 3218 C C . GLU A 1 391 ? -40.999 0.888 23.320 1.00 85.88 391 GLU A C 1
ATOM 3220 O O . GLU A 1 391 ? -41.106 1.413 24.426 1.00 85.88 391 GLU A O 1
ATOM 3225 N N . SER A 1 392 ? -39.807 0.737 22.738 1.00 88.62 392 SER A N 1
ATOM 3226 C CA . SER A 1 392 ? -38.533 1.031 23.411 1.00 88.62 392 SER A CA 1
ATOM 3227 C C . SER A 1 392 ? -37.892 2.343 22.966 1.00 88.62 392 SER A C 1
ATOM 3229 O O . SER A 1 392 ? -36.844 2.709 23.498 1.00 88.62 392 SER A O 1
ATOM 3231 N N . LEU A 1 393 ? -38.484 3.036 21.989 1.00 91.12 393 LEU A N 1
ATOM 3232 C CA . LEU A 1 393 ? -37.898 4.210 21.358 1.00 91.12 393 LEU A CA 1
ATOM 3233 C C . LEU A 1 393 ? -38.904 5.358 21.251 1.00 91.12 393 LEU A C 1
ATOM 3235 O O . LEU A 1 393 ? -39.996 5.197 20.709 1.00 91.12 393 LEU A O 1
ATOM 3239 N N . GLN A 1 394 ? -38.463 6.545 21.664 1.00 90.88 394 GLN A N 1
ATOM 3240 C CA . GLN A 1 394 ? -39.096 7.812 21.327 1.00 90.88 394 GLN A CA 1
ATOM 3241 C C . GLN A 1 394 ? -38.283 8.497 20.224 1.00 90.88 394 GLN A C 1
ATOM 3243 O O . GLN A 1 394 ? -37.128 8.875 20.436 1.00 90.88 394 GLN A O 1
ATOM 3248 N N . LEU A 1 395 ? -38.880 8.706 19.051 1.00 90.06 395 LEU A N 1
ATOM 3249 C CA . LEU A 1 395 ? -38.264 9.473 17.968 1.00 90.06 395 LEU A CA 1
ATOM 3250 C C . LEU A 1 395 ? -38.856 10.887 17.934 1.00 90.06 395 LEU A C 1
ATOM 3252 O O . LEU A 1 395 ? -40.043 11.071 17.682 1.00 90.06 395 LEU A O 1
ATOM 3256 N N . ARG A 1 396 ? -38.023 11.902 18.174 1.00 89.44 396 ARG A N 1
ATOM 3257 C CA . ARG A 1 396 ? -38.386 13.324 18.091 1.00 89.44 396 ARG A CA 1
ATOM 3258 C C . ARG A 1 396 ? -37.835 13.912 16.802 1.00 89.44 396 ARG A C 1
ATOM 3260 O O . ARG A 1 396 ? -36.626 13.962 16.620 1.00 89.44 396 ARG A O 1
ATOM 3267 N N . ILE A 1 397 ? -38.691 14.388 15.915 1.00 88.00 397 ILE A N 1
ATOM 3268 C CA . ILE A 1 397 ? -38.295 15.044 14.672 1.00 88.00 397 ILE A CA 1
ATOM 3269 C C . ILE A 1 397 ? -38.489 16.549 14.838 1.00 88.00 397 ILE A C 1
ATOM 3271 O O . ILE A 1 397 ? -39.598 17.034 15.050 1.00 88.00 397 ILE A O 1
ATOM 3275 N N . ILE A 1 398 ? -37.397 17.298 14.732 1.00 86.62 398 ILE A N 1
ATOM 3276 C CA . ILE A 1 398 ? -37.389 18.757 14.734 1.00 86.62 398 ILE A CA 1
ATOM 3277 C C . ILE A 1 398 ? -37.130 19.217 13.308 1.00 86.62 398 ILE A C 1
ATOM 3279 O O . ILE A 1 398 ? -36.057 19.008 12.738 1.00 86.62 398 ILE A O 1
ATOM 3283 N N . LEU A 1 399 ? -38.131 19.869 12.737 1.00 84.00 399 LEU A N 1
ATOM 3284 C CA . LEU A 1 399 ? -38.046 20.436 11.405 1.00 84.00 399 LEU A CA 1
ATOM 3285 C C . LEU A 1 399 ? -37.302 21.779 11.458 1.00 84.00 399 LEU A C 1
ATOM 3287 O O . LEU A 1 399 ? -37.856 22.792 11.884 1.00 84.00 399 LEU A O 1
ATOM 3291 N N . LYS A 1 400 ? -36.033 21.792 11.035 1.00 77.25 400 LYS A N 1
ATOM 3292 C CA . LYS A 1 400 ? -35.208 23.004 10.974 1.00 77.25 400 LYS A CA 1
ATOM 3293 C C . LYS A 1 400 ? -35.695 23.891 9.833 1.00 77.25 400 LYS A C 1
ATOM 3295 O O . LYS A 1 400 ? -35.440 23.609 8.663 1.00 77.25 400 LYS A O 1
ATOM 3300 N N . THR A 1 401 ? -36.362 24.984 10.183 1.00 71.81 401 THR A N 1
ATOM 3301 C CA . THR A 1 401 ? -36.861 25.959 9.217 1.00 71.81 401 THR A CA 1
ATOM 3302 C C . THR A 1 401 ? -36.816 27.368 9.796 1.00 71.81 401 THR A C 1
ATOM 3304 O O . THR A 1 401 ? -37.200 27.580 10.944 1.00 71.81 401 THR A O 1
ATOM 3307 N N . ASP A 1 402 ? -36.335 28.332 9.010 1.00 70.69 402 ASP A N 1
ATOM 3308 C CA . ASP A 1 402 ? -36.553 29.748 9.296 1.00 70.69 402 ASP A CA 1
ATOM 3309 C C . ASP A 1 402 ? -37.786 30.194 8.513 1.00 70.69 402 ASP A C 1
ATOM 3311 O O . ASP A 1 402 ? -37.726 30.476 7.312 1.00 70.69 402 ASP A O 1
ATOM 3315 N N . LEU A 1 403 ? -38.925 30.250 9.205 1.00 67.12 403 LEU A N 1
ATOM 3316 C CA . LEU A 1 403 ? -40.187 30.654 8.598 1.00 67.12 403 LEU A CA 1
ATOM 3317 C C . LEU A 1 403 ? -40.102 32.059 7.989 1.00 67.12 403 LEU A C 1
ATOM 3319 O O . LEU A 1 403 ? -40.827 32.321 7.040 1.00 67.12 403 LEU A O 1
ATOM 3323 N N . LYS A 1 404 ? -39.219 32.961 8.437 1.00 67.00 404 LYS A N 1
ATOM 3324 C CA . LYS A 1 404 ? -39.109 34.315 7.863 1.00 67.00 404 LYS A CA 1
ATOM 3325 C C . LYS A 1 404 ? -38.384 34.329 6.517 1.00 67.00 404 LYS A C 1
ATOM 3327 O O . LYS A 1 404 ? -38.762 35.118 5.656 1.00 67.00 404 LYS A O 1
ATOM 3332 N N . GLN A 1 405 ? -37.424 33.432 6.309 1.00 67.56 405 GLN A N 1
ATOM 3333 C CA . GLN A 1 405 ? -36.623 33.349 5.078 1.00 67.56 405 GLN A CA 1
ATOM 3334 C C . GLN A 1 405 ? -37.149 32.323 4.059 1.00 67.56 405 GLN A C 1
ATOM 3336 O O . GLN A 1 405 ? -36.718 32.304 2.910 1.00 67.56 405 GLN A O 1
ATOM 3341 N N . GLN A 1 406 ? -38.084 31.466 4.464 1.00 69.81 406 GLN A N 1
ATOM 3342 C CA . GLN A 1 406 ? -38.700 30.453 3.608 1.00 69.81 406 GLN A CA 1
ATOM 3343 C C . GLN A 1 406 ? -39.614 31.027 2.517 1.00 69.81 406 GLN A C 1
ATOM 3345 O O . GLN A 1 406 ? -40.345 31.995 2.741 1.00 69.81 406 GLN A O 1
ATOM 3350 N N . SER A 1 407 ? -39.643 30.347 1.365 1.00 74.62 407 SER A N 1
ATOM 3351 C CA . SER A 1 407 ? -40.623 30.595 0.304 1.00 74.62 407 SER A CA 1
ATOM 3352 C C . SER A 1 407 ? -42.052 30.324 0.790 1.00 74.62 407 SER A C 1
ATOM 3354 O O . SER A 1 407 ? -42.290 29.572 1.739 1.00 74.62 407 SER A O 1
ATOM 3356 N N . THR A 1 408 ? -43.035 30.925 0.122 1.00 77.25 408 THR A N 1
ATOM 3357 C CA . THR A 1 408 ? -44.467 30.751 0.419 1.00 77.25 408 THR A CA 1
ATOM 3358 C C . THR A 1 408 ? -44.899 29.285 0.367 1.00 77.25 408 THR A C 1
ATOM 3360 O O . THR A 1 408 ? -45.688 28.849 1.202 1.00 77.25 408 THR A O 1
ATOM 3363 N N . GLU A 1 409 ? -44.362 28.514 -0.579 1.00 77.50 409 GLU A N 1
ATOM 3364 C CA . GLU A 1 409 ? -44.609 27.073 -0.709 1.00 77.50 409 GLU A CA 1
ATOM 3365 C C . GLU A 1 409 ? -43.973 26.273 0.427 1.00 77.50 409 GLU A C 1
ATOM 3367 O O . GLU A 1 409 ? -44.628 25.415 1.016 1.00 77.50 409 GLU A O 1
ATOM 3372 N N . GLY A 1 410 ? -42.731 26.597 0.793 1.00 76.44 410 GLY A N 1
ATOM 3373 C CA . GLY A 1 410 ? -42.049 25.948 1.903 1.00 76.44 410 GLY A CA 1
ATOM 3374 C C . GLY A 1 410 ? -42.778 26.167 3.229 1.00 76.44 410 GLY A C 1
ATOM 3375 O O . GLY A 1 410 ? -43.049 25.205 3.945 1.00 76.44 410 GLY A O 1
ATOM 3376 N N . ARG A 1 411 ? -43.238 27.396 3.506 1.00 78.62 411 ARG A N 1
ATOM 3377 C CA . ARG A 1 411 ? -44.095 27.695 4.670 1.00 78.62 411 ARG A CA 1
ATOM 3378 C C . ARG A 1 411 ? -45.366 26.849 4.687 1.00 78.62 411 ARG A C 1
ATOM 3380 O O . ARG A 1 411 ? -45.682 26.274 5.725 1.00 78.62 411 ARG A O 1
ATOM 3387 N N . LYS A 1 412 ? -46.077 26.753 3.556 1.00 82.44 412 LYS A N 1
ATOM 3388 C CA . LYS A 1 412 ? -47.283 25.916 3.439 1.00 82.44 412 LYS A CA 1
ATOM 3389 C C . LYS A 1 412 ? -46.973 24.449 3.728 1.00 82.44 412 LYS A C 1
ATOM 3391 O O . LYS A 1 412 ? -47.716 23.824 4.472 1.00 82.44 412 LYS A O 1
ATOM 3396 N N . LEU A 1 413 ? -45.861 23.921 3.213 1.00 82.81 413 LEU A N 1
ATOM 3397 C CA . LEU A 1 413 ? -45.432 22.548 3.485 1.00 82.81 413 LEU A CA 1
ATOM 3398 C C . LEU A 1 413 ? -45.200 22.310 4.983 1.00 82.81 413 LEU A C 1
ATOM 3400 O O . LEU A 1 413 ? -45.744 21.354 5.527 1.00 82.81 413 LEU A O 1
ATOM 3404 N N . PHE A 1 414 ? -44.437 23.173 5.664 1.00 81.12 414 PHE A N 1
ATOM 3405 C CA . PHE A 1 414 ? -44.215 23.028 7.109 1.00 81.12 414 PHE A CA 1
ATOM 3406 C C . PHE A 1 414 ? -45.524 23.098 7.895 1.00 81.12 414 PHE A C 1
ATOM 3408 O O . PHE A 1 414 ? -45.747 22.258 8.763 1.00 81.12 414 PHE A O 1
ATOM 3415 N N . MET A 1 415 ? -46.401 24.055 7.576 1.00 80.44 415 MET A N 1
ATOM 3416 C CA . MET A 1 415 ? -47.702 24.182 8.238 1.00 80.44 415 MET A CA 1
ATOM 3417 C C . MET A 1 415 ? -48.566 22.937 8.029 1.00 80.44 415 MET A C 1
ATOM 3419 O O . MET A 1 415 ? -49.092 22.408 9.002 1.00 80.44 415 MET A O 1
ATOM 3423 N N . ASN A 1 416 ? -48.636 22.419 6.800 1.00 83.81 416 ASN A N 1
ATOM 3424 C CA . ASN A 1 416 ? -49.378 21.199 6.488 1.00 83.81 416 ASN A CA 1
ATOM 3425 C C . ASN A 1 416 ? -48.812 19.982 7.234 1.00 83.81 416 ASN A C 1
ATOM 3427 O O . ASN A 1 416 ? -49.581 19.180 7.752 1.00 83.81 416 ASN A O 1
ATOM 3431 N N . LEU A 1 417 ? -47.484 19.849 7.334 1.00 83.31 417 LEU A N 1
ATOM 3432 C CA . LEU A 1 417 ? -46.849 18.759 8.085 1.00 83.31 417 LEU A CA 1
ATOM 3433 C C . LEU A 1 417 ? -47.214 18.815 9.574 1.00 83.31 417 LEU A C 1
ATOM 3435 O O . LEU A 1 417 ? -47.600 17.801 10.148 1.00 83.31 417 LEU A O 1
ATOM 3439 N N . TYR A 1 418 ? -47.151 19.990 10.203 1.00 82.81 418 TYR A N 1
ATOM 3440 C CA . TYR A 1 418 ? -47.581 20.122 11.597 1.00 82.81 418 TYR A CA 1
ATOM 3441 C C . TYR A 1 418 ? -49.091 19.904 11.757 1.00 82.81 418 TYR A C 1
ATOM 3443 O O . TYR A 1 418 ? -49.509 19.238 12.701 1.00 82.81 418 TYR A O 1
ATOM 3451 N N . GLU A 1 419 ? -49.916 20.396 10.832 1.00 83.88 419 GLU A N 1
ATOM 3452 C CA . GLU A 1 419 ? -51.364 20.174 10.855 1.00 83.88 419 GLU A CA 1
ATOM 3453 C C . GLU A 1 419 ? -51.707 18.680 10.761 1.00 83.88 419 GLU A C 1
ATOM 3455 O O . GLU A 1 419 ? -52.511 18.181 11.550 1.00 83.88 419 GLU A O 1
ATOM 3460 N N . MET A 1 420 ? -51.056 17.947 9.853 1.00 82.12 420 MET A N 1
ATOM 3461 C CA . MET A 1 420 ? -51.199 16.495 9.726 1.00 82.12 420 MET A CA 1
ATOM 3462 C C . MET A 1 420 ? -50.787 15.775 11.011 1.00 82.12 420 MET A C 1
ATOM 3464 O O . MET A 1 420 ? -51.503 14.881 11.459 1.00 82.12 420 MET A O 1
ATOM 3468 N N . TYR A 1 421 ? -49.684 16.190 11.638 1.00 83.44 421 TYR A N 1
ATOM 3469 C CA . TYR A 1 421 ? -49.232 15.624 12.908 1.00 83.44 421 TYR A CA 1
ATOM 3470 C C . TYR A 1 421 ? -50.249 15.839 14.036 1.00 83.44 421 TYR A C 1
ATOM 3472 O O . TYR A 1 421 ? -50.592 14.898 14.753 1.00 83.44 421 TYR A O 1
ATOM 3480 N N . PHE A 1 422 ? -50.775 17.058 14.185 1.00 80.56 422 PHE A N 1
ATOM 3481 C CA . PHE A 1 422 ? -51.749 17.359 15.235 1.00 80.56 422 PHE A CA 1
ATOM 3482 C C . PHE A 1 422 ? -53.115 16.706 14.990 1.00 80.56 422 PHE A C 1
ATOM 3484 O O . PHE A 1 422 ? -53.772 16.331 15.962 1.00 80.56 422 PHE A O 1
ATOM 3491 N N . LYS A 1 423 ? -53.531 16.530 13.727 1.00 80.50 423 LYS A N 1
ATOM 3492 C CA . LYS A 1 423 ? -54.784 15.842 13.368 1.00 80.50 423 LYS A CA 1
ATOM 3493 C C . LYS A 1 423 ? -54.695 14.319 13.505 1.00 80.50 423 LYS A C 1
ATOM 3495 O O . LYS A 1 423 ? -55.633 13.712 14.004 1.00 80.50 423 LYS A O 1
ATOM 3500 N N . ASN A 1 424 ? -53.578 13.709 13.103 1.00 67.12 424 ASN A N 1
ATOM 3501 C CA . ASN A 1 424 ? -53.408 12.254 13.017 1.00 67.12 424 ASN A CA 1
ATOM 3502 C C . ASN A 1 424 ? -52.192 11.769 13.824 1.00 67.12 424 ASN A C 1
ATOM 3504 O O . ASN A 1 424 ? -51.286 11.140 13.277 1.00 67.12 424 ASN A O 1
ATOM 3508 N N . LYS A 1 425 ? -52.190 12.002 15.144 1.00 58.91 425 LYS A N 1
ATOM 3509 C CA . LYS A 1 425 ? -51.090 11.604 16.051 1.00 58.91 425 LYS A CA 1
ATOM 3510 C C . LYS A 1 425 ? -50.655 10.130 15.946 1.00 58.91 425 LYS A C 1
ATOM 3512 O O . LYS A 1 425 ? -49.538 9.814 16.330 1.00 58.91 425 LYS A O 1
ATOM 3517 N N . ILE A 1 426 ? -51.520 9.239 15.454 1.00 51.19 426 ILE A N 1
ATOM 3518 C CA . ILE A 1 426 ? -51.292 7.785 15.434 1.00 51.19 426 ILE A CA 1
ATOM 3519 C C . ILE A 1 426 ? -50.678 7.293 14.101 1.00 51.19 426 ILE A C 1
ATOM 3521 O O . ILE A 1 426 ? -49.981 6.287 14.113 1.00 51.19 426 ILE A O 1
ATOM 3525 N N . ASN A 1 427 ? -50.836 8.014 12.977 1.00 52.25 427 ASN A N 1
ATOM 3526 C CA . ASN A 1 427 ? -50.421 7.559 11.630 1.00 52.25 427 ASN A CA 1
ATOM 3527 C C . ASN A 1 427 ? -49.643 8.635 10.838 1.00 52.25 427 ASN A C 1
ATOM 3529 O O . ASN A 1 427 ? -49.956 8.918 9.684 1.00 52.25 427 ASN A O 1
ATOM 3533 N N . PHE A 1 428 ? -48.659 9.290 11.458 1.00 57.41 428 PHE A N 1
ATOM 3534 C CA . PHE A 1 428 ? -47.903 10.378 10.817 1.00 57.41 428 PHE A CA 1
ATOM 3535 C C . PHE A 1 428 ? -46.781 9.912 9.857 1.00 57.41 428 PHE A C 1
ATOM 3537 O O . PHE A 1 428 ? -46.204 10.742 9.158 1.00 57.41 428 PHE A O 1
ATOM 3544 N N . ILE A 1 429 ? -46.459 8.613 9.827 1.00 50.22 429 ILE A N 1
ATOM 3545 C CA . ILE A 1 429 ? -45.332 8.042 9.059 1.00 50.22 429 ILE A CA 1
ATOM 3546 C C . ILE A 1 429 ? -45.799 7.460 7.730 1.00 50.22 429 ILE A C 1
ATOM 3548 O O . ILE A 1 429 ? -46.720 6.611 7.765 1.00 50.22 429 ILE A O 1
#

Sequence (429 aa):
YLKKININIDQYEFAFQVQSHPDFPSLLSIVDTLNFFNILNKAIRVPISDLNLLPNNFIALIKEEGKAPQLHYIQKKGIHYYYFNEKRMEIISNDLLESRWNDIVLIAEKSVIEETKIKNKALYILPAICFTLFLIVTSQFEIKLSFFFILPFIGLIFSIIALKDLFGVKSELADKFCNFSISTNCNDVIGSEKWKVFKLINFSDLSILLFASQFFGLFFFFIFHREVDFFSIQRAILLAATPIVFLSLYYQKFIERKWCPVCLVIISVVFFELFYILSITSFSVNITLLSIILFALIFSTIALVWVLIKGMLTSQKQLKEFQLKANRFIRNYEAFKNTLISERKLELPTIPIVLGNLEANLVITLISSPFCGHCKHTQQLLENILRKYPESLQLRIILKTDLKQQSTEGRKLFMNLYEMYFKNKINFI

Radius of gyration: 32.02 Å; chains: 1; bounding box: 86×65×73 Å

Foldseek 3Di:
DCVVQVHDDDPVVLVLQLLLALPPPDPVSNVVSCVVVVWDKDKFFAALVCVVVDDQWWWFFWADPPDDTDIWIWGDDPQWIWTQDPHDTDTDDSVRRNVGGDRIIMDTDDDPDDPDDDDPPVVVVVVVVVVVVVVVVLVPDDPLLSVLLVLLVLLLVLLVLLCCVLQVDPDPVSSCQQPVDPQGHSCCLQVDPVDVVCVPDGPSLVSNLLSQLLNVVSVVCVVVVNNLLSLLVNLVVLVVCVVVLVVSVCCCVPPSVHDGSSSVSSSVSSVVSNVSSVVPDDPDNPHDPVSVVVSVVSSVVSNVVSVVVSVVSNVVSVVSVVSSVVSSQVNPPVNVVVCVVPDDDDDDDPDWLKAAAPPAPAEAEAEEAPPDPVCVVVVVVVVVVCVVPRHRYIYTYHHDDDCVPDDPVSVVVVVVLVVCCVVCVPPSD

Secondary structure (DSSP, 8-state):
-GGGGT----HHHHHHHHHHSTTTTSHHHHHHHHHHTT-EEEEEE--GGGGGGS-SEEEEEE--TTS--EEEEEEEETTEEEEEETTEEEEE-HHHHHHHEEEEEEEEE--S--------GGGGHHHHHHHHHHHHHHTTS-HHHHHHHHHHHHHHHHHHHHTHHHHT---HHHHHHHTSSTT--HHHHHS-TTSGGGGT--HHHHHHHHHHHHHHHHHHHHHTT-HHHHHHHHHHHHHHHHHHHHHHHHIIIIIS----HHHHHHHHHHHHHHHHHHHHS-S-----HHHHHHHHHHHHHHHHHHHHHHHHHHHHHHHHHHHHHHHHHHT-HHHHHHHHHHSPPPPPPS--EEEE-TT-SEEEEEEE-TT-TTHHHHHHHHHHHHHH-TTTEEEEEEE---TTTS-HHHHHHHHHHHHHHHH-TT---

pLDDT: mean 81.54, std 13.33, range [33.09, 95.5]